Protein AF-0000000084540254 (afdb_homodimer)

Structure (mmCIF, N/CA/C/O backbone):
data_AF-0000000084540254-model_v1
#
loop_
_entity.id
_entity.type
_entity.pdbx_description
1 polymer 'Adenylate/guanylate cyclase'
#
loop_
_atom_site.group_PDB
_atom_site.id
_atom_site.type_symbol
_atom_site.label_atom_id
_atom_site.label_alt_id
_atom_site.label_comp_id
_atom_site.label_asym_id
_atom_site.label_entity_id
_atom_site.label_seq_id
_atom_site.pdbx_PDB_ins_code
_atom_site.Cartn_x
_atom_site.Cartn_y
_atom_site.Cartn_z
_atom_site.occupancy
_atom_site.B_iso_or_equiv
_atom_site.auth_seq_id
_atom_site.auth_comp_id
_atom_site.auth_asym_id
_atom_site.auth_atom_id
_atom_site.pdbx_PDB_model_num
ATOM 1 N N . MET A 1 1 ? 17.844 -12.906 -0.302 1 94.19 1 MET A N 1
ATOM 2 C CA . MET A 1 1 ? 16.578 -13.141 0.387 1 94.19 1 MET A CA 1
ATOM 3 C C . MET A 1 1 ? 15.391 -12.797 -0.516 1 94.19 1 MET A C 1
ATOM 5 O O . MET A 1 1 ? 15.5 -11.93 -1.382 1 94.19 1 MET A O 1
ATOM 9 N N . SER A 1 2 ? 14.32 -13.547 -0.409 1 97.56 2 SER A N 1
ATOM 10 C CA . SER A 1 2 ? 13.133 -13.312 -1.217 1 97.56 2 SER A CA 1
ATOM 11 C C . SER A 1 2 ? 11.977 -12.805 -0.361 1 97.56 2 SER A C 1
ATOM 13 O O . SER A 1 2 ? 11.828 -13.203 0.795 1 97.56 2 SER A O 1
ATOM 15 N N . ILE A 1 3 ? 11.227 -11.922 -0.964 1 96.88 3 ILE A N 1
ATOM 16 C CA . ILE A 1 3 ? 10.047 -11.359 -0.312 1 96.88 3 ILE A CA 1
ATOM 17 C C . ILE A 1 3 ? 8.789 -11.734 -1.097 1 96.88 3 ILE A C 1
ATOM 19 O O . ILE A 1 3 ? 8.797 -11.719 -2.33 1 96.88 3 ILE A O 1
ATOM 23 N N . LEU A 1 4 ? 7.77 -12.086 -0.345 1 98.38 4 LEU A N 1
ATOM 24 C CA . LEU A 1 4 ? 6.477 -12.438 -0.918 1 98.38 4 LEU A CA 1
ATOM 25 C C . LEU A 1 4 ? 5.375 -11.547 -0.362 1 98.38 4 LEU A C 1
ATOM 27 O O . LEU A 1 4 ? 5.266 -11.367 0.854 1 98.38 4 LEU A O 1
ATOM 31 N N . PHE A 1 5 ? 4.664 -10.945 -1.233 1 98.06 5 PHE A N 1
ATOM 32 C CA . PHE A 1 5 ? 3.422 -10.266 -0.89 1 98.06 5 PHE A CA 1
ATOM 33 C C . PHE A 1 5 ? 2.223 -10.984 -1.495 1 98.06 5 PHE A C 1
ATOM 35 O O . PHE A 1 5 ? 2.27 -11.414 -2.648 1 98.06 5 PHE A O 1
ATOM 42 N N . SER A 1 6 ? 1.219 -11.078 -0.759 1 98.19 6 SER A N 1
ATOM 43 C CA . SER A 1 6 ? -0.041 -11.602 -1.271 1 98.19 6 SER A CA 1
ATOM 44 C C . SER A 1 6 ? -1.227 -10.773 -0.789 1 98.19 6 SER A C 1
ATOM 46 O O . SER A 1 6 ? -1.191 -10.211 0.307 1 98.19 6 SER A O 1
ATOM 48 N N . ASP A 1 7 ? -2.193 -10.742 -1.565 1 95.75 7 ASP A N 1
ATOM 49 C CA . ASP A 1 7 ? -3.414 -10.016 -1.24 1 95.75 7 ASP A CA 1
ATOM 50 C C . ASP A 1 7 ? -4.625 -10.641 -1.929 1 95.75 7 ASP A C 1
ATOM 52 O O . ASP A 1 7 ? -4.504 -11.227 -3.006 1 95.75 7 ASP A O 1
ATOM 56 N N . ILE A 1 8 ? -5.773 -10.477 -1.281 1 92.88 8 ILE A N 1
ATOM 57 C CA . ILE A 1 8 ? -7.016 -10.992 -1.853 1 92.88 8 ILE A CA 1
ATOM 58 C C . ILE A 1 8 ? -7.531 -10.031 -2.92 1 92.88 8 ILE A C 1
ATOM 60 O O . ILE A 1 8 ? -7.59 -8.82 -2.695 1 92.88 8 ILE A O 1
ATOM 64 N N . ARG A 1 9 ? -7.875 -10.602 -4.066 1 91.44 9 ARG A N 1
ATOM 65 C CA . ARG A 1 9 ? -8.383 -9.781 -5.164 1 91.44 9 ARG A CA 1
ATOM 66 C C . ARG A 1 9 ? -9.789 -9.273 -4.867 1 91.44 9 ARG A C 1
ATOM 68 O O . ARG A 1 9 ? -10.672 -10.055 -4.504 1 91.44 9 ARG A O 1
ATOM 75 N N . GLN A 1 10 ? -9.953 -7.938 -5 1 83.69 10 GLN A N 1
ATOM 76 C CA . GLN A 1 10 ? -11.25 -7.277 -4.875 1 83.69 10 GLN A CA 1
ATOM 77 C C . GLN A 1 10 ? -11.906 -7.602 -3.533 1 83.69 10 GLN A C 1
ATOM 79 O O . GLN A 1 10 ? -13.109 -7.859 -3.469 1 83.69 10 GLN A O 1
ATOM 84 N N . PHE A 1 11 ? -11.148 -7.691 -2.51 1 82.19 11 PHE A N 1
ATOM 85 C CA . PHE A 1 11 ? -11.68 -8.008 -1.189 1 82.19 11 PHE A CA 1
ATOM 86 C C . PHE A 1 11 ? -12.633 -6.914 -0.716 1 82.19 11 PHE A C 1
ATOM 88 O O . PHE A 1 11 ? -13.625 -7.199 -0.04 1 82.19 11 PHE A O 1
ATOM 95 N N . THR A 1 12 ? -12.273 -5.66 -1.093 1 75.88 12 THR A N 1
ATOM 96 C CA . THR A 1 12 ? -13.117 -4.555 -0.655 1 75.88 12 THR A CA 1
ATOM 97 C C . THR A 1 12 ? -14.555 -4.754 -1.12 1 75.88 12 THR A C 1
ATOM 99 O O . THR A 1 12 ? -15.5 -4.504 -0.367 1 75.88 12 THR A O 1
ATOM 102 N N . ASN A 1 13 ? -14.711 -5.258 -2.307 1 77.75 13 ASN A N 1
ATOM 103 C CA . ASN A 1 13 ? -16.047 -5.547 -2.83 1 77.75 13 ASN A CA 1
ATOM 104 C C . ASN A 1 13 ? -16.703 -6.715 -2.094 1 77.75 13 ASN A C 1
ATOM 106 O O . ASN A 1 13 ? -17.891 -6.684 -1.812 1 77.75 13 ASN A O 1
ATOM 110 N N . LEU A 1 14 ? -15.938 -7.676 -1.762 1 76.62 14 LEU A N 1
ATOM 111 C CA . LEU A 1 14 ? -16.406 -8.875 -1.076 1 76.62 14 LEU A CA 1
ATOM 112 C C . LEU A 1 14 ? -16.828 -8.555 0.355 1 76.62 14 LEU A C 1
ATOM 114 O O . LEU A 1 14 ? -17.812 -9.094 0.854 1 76.62 14 LEU A O 1
ATOM 118 N N . SER A 1 15 ? -16.094 -7.684 0.971 1 78.56 15 SER A N 1
ATOM 119 C CA . SER A 1 15 ? -16.297 -7.383 2.385 1 78.56 15 SER A CA 1
ATOM 120 C C . SER A 1 15 ? -17.5 -6.477 2.586 1 78.56 15 SER A C 1
ATOM 122 O O . SER A 1 15 ? -18.047 -6.402 3.688 1 78.56 15 SER A O 1
ATOM 124 N N . GLU A 1 16 ? -17.859 -5.723 1.543 1 76.25 16 GLU A N 1
ATOM 125 C CA . GLU A 1 16 ? -18.984 -4.797 1.652 1 76.25 16 GLU A CA 1
ATOM 126 C C . GLU A 1 16 ? -20.266 -5.531 2.049 1 76.25 16 GLU A C 1
ATOM 128 O O . GLU A 1 16 ? -21.156 -4.945 2.668 1 76.25 16 GLU A O 1
ATOM 133 N N . LYS A 1 17 ? -20.359 -6.766 1.79 1 78.25 17 LYS A N 1
ATOM 134 C CA . LYS A 1 17 ? -21.578 -7.539 2.035 1 78.25 17 LYS A CA 1
ATOM 135 C C . LYS A 1 17 ? -21.5 -8.281 3.367 1 78.25 17 LYS A C 1
ATOM 137 O O . LYS A 1 17 ? -22.406 -9.039 3.721 1 78.25 17 LYS A O 1
ATOM 142 N N . MET A 1 18 ? -20.453 -8.055 4.074 1 82.56 18 MET A N 1
ATOM 143 C CA . MET A 1 18 ? -20.219 -8.766 5.332 1 82.56 18 MET A CA 1
ATOM 144 C C . MET A 1 18 ? -20.266 -7.809 6.516 1 82.56 18 MET A C 1
ATOM 146 O O . MET A 1 18 ? -19.875 -6.645 6.391 1 82.56 18 MET A O 1
ATOM 150 N N . SER A 1 19 ? -20.766 -8.352 7.574 1 87.12 19 SER A N 1
ATOM 151 C CA . SER A 1 19 ? -20.578 -7.602 8.812 1 87.12 19 SER A CA 1
ATOM 152 C C . SER A 1 19 ? -19.094 -7.523 9.188 1 87.12 19 SER A C 1
ATOM 154 O O . SER A 1 19 ? -18.281 -8.281 8.664 1 87.12 19 SER A O 1
ATOM 156 N N . LEU A 1 20 ? -18.75 -6.664 10.078 1 85.62 20 LEU A N 1
ATOM 157 C CA . LEU A 1 20 ? -17.375 -6.535 10.539 1 85.62 20 LEU A CA 1
ATOM 158 C C . LEU A 1 20 ? -16.891 -7.836 11.172 1 85.62 20 LEU A C 1
ATOM 160 O O . LEU A 1 20 ? -15.758 -8.258 10.945 1 85.62 20 LEU A O 1
ATOM 164 N N . ALA A 1 21 ? -17.781 -8.398 11.984 1 87.88 21 ALA A N 1
ATOM 165 C CA . ALA A 1 21 ? -17.438 -9.656 12.648 1 87.88 21 ALA A CA 1
ATOM 166 C C . ALA A 1 21 ? -17.219 -10.773 11.625 1 87.88 21 ALA A C 1
ATOM 168 O O . ALA A 1 21 ? -16.281 -11.562 11.758 1 87.88 21 ALA A O 1
ATOM 169 N N . ASP A 1 22 ? -18.094 -10.789 10.617 1 88.38 22 ASP A N 1
ATOM 170 C CA . ASP A 1 22 ? -17.969 -11.805 9.578 1 88.38 22 ASP A CA 1
ATOM 171 C C . ASP A 1 22 ? -16.719 -11.586 8.734 1 88.38 22 ASP A C 1
ATOM 173 O O . ASP A 1 22 ? -16.062 -12.547 8.328 1 88.38 22 ASP A O 1
ATOM 177 N N . ASN A 1 23 ? -16.453 -10.359 8.492 1 87.44 23 ASN A N 1
ATOM 178 C CA . ASN A 1 23 ? -15.234 -10.016 7.762 1 87.44 23 ASN A CA 1
ATOM 179 C C . ASN A 1 23 ? -13.984 -10.484 8.5 1 87.44 23 ASN A C 1
ATOM 181 O O . ASN A 1 23 ? -13.086 -11.062 7.898 1 87.44 23 ASN A O 1
ATOM 185 N N . PHE A 1 24 ? -13.977 -10.281 9.727 1 88.19 24 PHE A N 1
ATOM 186 C CA . PHE A 1 24 ? -12.844 -10.672 10.555 1 88.19 24 PHE A CA 1
ATOM 187 C C . PHE A 1 24 ? -12.672 -12.188 10.555 1 88.19 24 PHE A C 1
ATOM 189 O O . PHE A 1 24 ? -11.555 -12.688 10.398 1 88.19 24 PHE A O 1
ATOM 196 N N . LYS A 1 25 ? -13.75 -12.891 10.719 1 89.12 25 LYS A N 1
ATOM 197 C CA . LYS A 1 25 ? -13.703 -14.344 10.727 1 89.12 25 LYS A CA 1
ATOM 198 C C . LYS A 1 25 ? -13.195 -14.891 9.391 1 89.12 25 LYS A C 1
ATOM 200 O O . LYS A 1 25 ? -12.43 -15.852 9.359 1 89.12 25 LYS A O 1
ATOM 205 N N . PHE A 1 26 ? -13.641 -14.211 8.391 1 87.88 26 PHE A N 1
ATOM 206 C CA . PHE A 1 26 ? -13.242 -14.617 7.047 1 87.88 26 PHE A CA 1
ATOM 207 C C . PHE A 1 26 ? -11.75 -14.422 6.84 1 87.88 26 PHE A C 1
ATOM 209 O O . PHE A 1 26 ? -11.055 -15.336 6.391 1 87.88 26 PHE A O 1
ATOM 216 N N . ILE A 1 27 ? -11.25 -13.273 7.207 1 89.88 27 ILE A N 1
ATOM 217 C CA . ILE A 1 27 ? -9.844 -12.938 7.02 1 89.88 27 ILE A CA 1
ATOM 218 C C . ILE A 1 27 ? -8.977 -13.867 7.867 1 89.88 27 ILE A C 1
ATOM 220 O O . ILE A 1 27 ? -7.965 -14.391 7.391 1 89.88 27 ILE A O 1
ATOM 224 N N . ASN A 1 28 ? -9.375 -14.086 9.039 1 90.56 28 ASN A N 1
ATOM 225 C CA . ASN A 1 28 ? -8.602 -14.945 9.93 1 90.56 28 ASN A CA 1
ATOM 226 C C . ASN A 1 28 ? -8.547 -16.375 9.414 1 90.56 28 ASN A C 1
ATOM 228 O O . ASN A 1 28 ? -7.496 -17.016 9.469 1 90.56 28 ASN A O 1
ATOM 232 N N . ALA A 1 29 ? -9.703 -16.828 8.969 1 89.5 29 ALA A N 1
ATOM 233 C CA . ALA A 1 29 ? -9.75 -18.172 8.406 1 89.5 29 ALA A CA 1
ATOM 234 C C . ALA A 1 29 ? -8.828 -18.281 7.191 1 89.5 29 ALA A C 1
ATOM 236 O O . ALA A 1 29 ? -8.133 -19.281 7.031 1 89.5 29 ALA A O 1
ATOM 237 N N . TYR A 1 30 ? -8.852 -17.281 6.367 1 90.88 30 TYR A N 1
ATOM 238 C CA . TYR A 1 30 ? -8.008 -17.25 5.184 1 90.88 30 TYR A CA 1
ATOM 239 C C . TYR A 1 30 ? -6.531 -17.25 5.566 1 90.88 30 TYR A C 1
ATOM 241 O O . TYR A 1 30 ? -5.75 -18.047 5.035 1 90.88 30 TYR A O 1
ATOM 249 N N . LEU A 1 31 ? -6.145 -16.359 6.488 1 92.81 31 LEU A N 1
ATOM 250 C CA . LEU A 1 31 ? -4.746 -16.25 6.891 1 92.81 31 LEU A CA 1
ATOM 251 C C . LEU A 1 31 ? -4.254 -17.547 7.508 1 92.81 31 LEU A C 1
ATOM 253 O O . LEU A 1 31 ? -3.141 -18 7.219 1 92.81 31 LEU A O 1
ATOM 257 N N . CYS A 1 32 ? -5.082 -18.188 8.312 1 91.69 32 CYS A N 1
ATOM 258 C CA . CYS A 1 32 ? -4.738 -19.453 8.938 1 91.69 32 CYS A CA 1
ATOM 259 C C . CYS A 1 32 ? -4.496 -20.531 7.887 1 91.69 32 CYS A C 1
ATOM 261 O O . CYS A 1 32 ? -3.605 -21.375 8.047 1 91.69 32 CYS A O 1
ATOM 263 N N . ARG A 1 33 ? -5.234 -20.453 6.906 1 91.5 33 ARG A N 1
ATOM 264 C CA . ARG A 1 33 ? -5.148 -21.469 5.855 1 91.5 33 ARG A CA 1
ATOM 265 C C . ARG A 1 33 ? -3.9 -21.266 5.004 1 91.5 33 ARG A C 1
ATOM 267 O O . ARG A 1 33 ? -3.309 -22.219 4.516 1 91.5 33 ARG A O 1
ATOM 274 N N . MET A 1 34 ? -3.508 -20 4.82 1 95.06 34 MET A N 1
ATOM 275 C CA . MET A 1 34 ? -2.373 -19.688 3.959 1 95.06 34 MET A CA 1
ATOM 276 C C . MET A 1 34 ? -1.056 -19.875 4.703 1 95.06 34 MET A C 1
ATOM 278 O O . MET A 1 34 ? -0.027 -20.172 4.09 1 95.06 34 MET A O 1
ATOM 282 N N . GLU A 1 35 ? -1.044 -19.734 6.016 1 95.69 35 GLU A N 1
ATOM 283 C CA . GLU A 1 35 ? 0.151 -19.703 6.855 1 95.69 35 GLU A CA 1
ATOM 284 C C . GLU A 1 35 ? 1.01 -20.953 6.645 1 95.69 35 GLU A C 1
ATOM 286 O O . GLU A 1 35 ? 2.217 -20.844 6.422 1 95.69 35 GLU A O 1
ATOM 291 N N . PRO A 1 36 ? 0.435 -22.172 6.648 1 95.12 36 PRO A N 1
ATOM 292 C CA . PRO A 1 36 ? 1.255 -23.375 6.512 1 95.12 36 PRO A CA 1
ATOM 293 C C . PRO A 1 36 ? 2.027 -23.422 5.195 1 95.12 36 PRO A C 1
ATOM 295 O O . PRO A 1 36 ? 3.15 -23.938 5.148 1 95.12 36 PRO A O 1
ATOM 298 N N . ALA A 1 37 ? 1.442 -22.875 4.141 1 97.38 37 ALA A N 1
ATOM 299 C CA . ALA A 1 37 ? 2.102 -22.875 2.836 1 97.38 37 ALA A CA 1
ATOM 300 C C . ALA A 1 37 ? 3.422 -22.109 2.891 1 97.38 37 ALA A C 1
ATOM 302 O O . ALA A 1 37 ? 4.383 -22.469 2.207 1 97.38 37 ALA A O 1
ATOM 303 N N . ILE A 1 38 ? 3.486 -21.047 3.672 1 98 38 ILE A N 1
ATOM 304 C CA . ILE A 1 38 ? 4.672 -20.203 3.791 1 98 38 ILE A CA 1
ATOM 305 C C . ILE A 1 38 ? 5.68 -20.859 4.73 1 98 38 ILE A C 1
ATOM 307 O O . ILE A 1 38 ? 6.859 -21 4.391 1 98 38 ILE A O 1
ATOM 311 N N . ILE A 1 39 ? 5.211 -21.406 5.859 1 97.31 39 ILE A N 1
ATOM 312 C CA . ILE A 1 39 ? 6.07 -21.953 6.906 1 97.31 39 ILE A CA 1
ATOM 313 C C . ILE A 1 39 ? 6.699 -23.266 6.43 1 97.31 39 ILE A C 1
ATOM 315 O O . ILE A 1 39 ? 7.895 -23.484 6.633 1 97.31 39 ILE A O 1
ATOM 319 N N . GLU A 1 40 ? 5.953 -24.078 5.805 1 97.25 40 GLU A N 1
ATOM 320 C CA . GLU A 1 40 ? 6.434 -25.375 5.355 1 97.25 40 GLU A CA 1
ATOM 321 C C . GLU A 1 40 ? 7.457 -25.234 4.234 1 97.25 40 GLU A C 1
ATOM 323 O O . GLU A 1 40 ? 8.188 -26.188 3.932 1 97.25 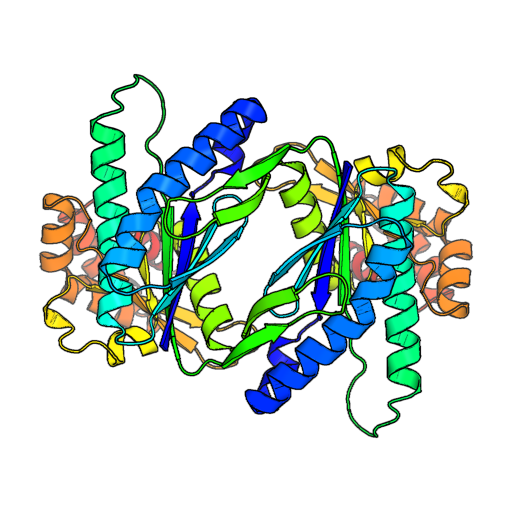40 GLU A O 1
ATOM 328 N N . ASN A 1 41 ? 7.461 -24.109 3.592 1 98.12 41 ASN A N 1
ATOM 329 C CA . ASN A 1 41 ? 8.469 -23.828 2.574 1 98.12 41 ASN A CA 1
ATOM 330 C C . ASN A 1 41 ? 9.57 -22.906 3.109 1 98.12 41 ASN A C 1
ATOM 332 O O . ASN A 1 41 ? 10.102 -22.078 2.373 1 98.12 41 ASN A O 1
ATOM 336 N N . CYS A 1 42 ? 9.734 -22.938 4.395 1 97.44 42 CYS A N 1
ATOM 337 C CA . CYS A 1 42 ? 10.852 -22.297 5.078 1 97.44 42 CYS A CA 1
ATOM 338 C C . CYS A 1 42 ? 10.719 -20.781 5.043 1 97.44 42 CYS A C 1
ATOM 340 O O . CYS A 1 42 ? 11.719 -20.062 4.98 1 97.44 42 CYS A O 1
ATOM 342 N N . GLY A 1 43 ? 9.508 -20.312 4.961 1 97.12 43 GLY A N 1
ATOM 343 C CA . GLY A 1 43 ? 9.266 -18.875 5 1 97.12 43 GLY A CA 1
ATOM 344 C C . GLY A 1 43 ? 8.961 -18.359 6.395 1 97.12 43 GLY A C 1
ATOM 345 O O . GLY A 1 43 ? 8.695 -19.141 7.309 1 97.12 43 GLY A O 1
ATOM 346 N N . PHE A 1 44 ? 9.117 -17.062 6.551 1 94.94 44 PHE A N 1
ATOM 347 C CA . PHE A 1 44 ? 8.75 -16.344 7.77 1 94.94 44 PHE A CA 1
ATOM 348 C C . PHE A 1 44 ? 7.727 -15.25 7.469 1 94.94 44 PHE A C 1
ATOM 350 O O . PHE A 1 44 ? 7.973 -14.375 6.641 1 94.94 44 PHE A O 1
ATOM 357 N N . ILE A 1 45 ? 6.613 -15.352 8.109 1 95.06 45 ILE A N 1
ATOM 358 C CA . ILE A 1 45 ? 5.609 -14.312 7.941 1 95.06 45 ILE A CA 1
ATOM 359 C C . ILE A 1 45 ? 5.988 -13.086 8.781 1 95.06 45 ILE A C 1
ATOM 361 O O . ILE A 1 45 ? 5.996 -13.156 10.008 1 95.06 45 ILE A O 1
ATOM 365 N N . ASP A 1 46 ? 6.316 -12.039 8.18 1 93.06 46 ASP A N 1
ATOM 366 C CA . ASP A 1 46 ? 6.699 -10.812 8.867 1 93.06 46 ASP A CA 1
ATOM 367 C C . ASP A 1 46 ? 5.496 -10.156 9.539 1 93.06 46 ASP A C 1
ATOM 369 O O . ASP A 1 46 ? 5.535 -9.836 10.727 1 93.06 46 ASP A O 1
ATOM 373 N N . LYS A 1 47 ? 4.461 -9.961 8.703 1 92.19 47 LYS A N 1
ATOM 374 C CA . LYS A 1 47 ? 3.262 -9.336 9.258 1 92.19 47 LYS A CA 1
ATOM 375 C C . LYS A 1 47 ? 2.057 -9.555 8.344 1 92.19 47 LYS A C 1
ATOM 377 O O . LYS A 1 47 ? 2.213 -9.93 7.176 1 92.19 47 LYS A O 1
ATOM 382 N N . TYR A 1 48 ? 0.881 -9.344 8.953 1 91.5 48 TYR A N 1
ATOM 383 C CA . TYR A 1 48 ? -0.39 -9.273 8.242 1 91.5 48 TYR A CA 1
ATOM 384 C C . TYR A 1 48 ? -0.885 -7.836 8.148 1 91.5 48 TYR A C 1
ATOM 386 O O . TYR A 1 48 ? -0.771 -7.07 9.109 1 91.5 48 TYR A O 1
ATOM 394 N N . ILE A 1 49 ? -1.352 -7.5 7.07 1 88.69 49 ILE A N 1
ATOM 395 C CA . ILE A 1 49 ? -1.968 -6.195 6.855 1 88.69 49 ILE A CA 1
ATOM 396 C C . ILE A 1 49 ? -3.387 -6.379 6.324 1 88.69 49 ILE A C 1
ATOM 398 O O . ILE A 1 49 ? -3.621 -6.273 5.117 1 88.69 49 ILE A O 1
ATOM 402 N N . GLY A 1 50 ? -4.301 -6.504 7.23 1 86.81 50 GLY A N 1
ATOM 403 C CA . GLY A 1 50 ? -5.617 -6.949 6.801 1 86.81 50 GLY A CA 1
ATOM 404 C C . GLY A 1 50 ? -5.605 -8.336 6.191 1 86.81 50 GLY A C 1
ATOM 405 O O . GLY A 1 50 ? -5.262 -9.312 6.863 1 86.81 50 GLY A O 1
ATOM 406 N N . ASP A 1 51 ? -5.859 -8.266 4.891 1 88.31 51 ASP A N 1
ATOM 407 C CA . ASP A 1 51 ? -5.906 -9.547 4.191 1 88.31 51 ASP A CA 1
ATOM 408 C C . ASP A 1 51 ? -4.59 -9.82 3.471 1 88.31 51 ASP A C 1
ATOM 410 O O . ASP A 1 51 ? -4.414 -10.891 2.875 1 88.31 51 ASP A O 1
ATOM 414 N N . ALA A 1 52 ? -3.643 -8.891 3.57 1 93.25 52 ALA A N 1
ATOM 415 C CA . ALA A 1 52 ? -2.355 -9.062 2.902 1 93.25 52 ALA A CA 1
ATOM 416 C C . ALA A 1 52 ? -1.372 -9.82 3.789 1 93.25 52 ALA A C 1
ATOM 418 O O . ALA A 1 52 ? -1.424 -9.711 5.016 1 93.25 52 ALA A O 1
ATOM 419 N N . ILE A 1 53 ? -0.492 -10.547 3.174 1 95.56 53 ILE A N 1
ATOM 420 C CA . ILE A 1 53 ? 0.57 -11.273 3.863 1 95.56 53 ILE A CA 1
ATOM 421 C C . ILE A 1 53 ? 1.93 -10.812 3.342 1 95.56 53 ILE A C 1
ATOM 423 O O . ILE A 1 53 ? 2.141 -10.727 2.129 1 95.56 53 ILE A O 1
ATOM 427 N N . MET A 1 54 ? 2.771 -10.469 4.203 1 95.88 54 MET A N 1
ATOM 428 C CA . MET A 1 54 ? 4.168 -10.203 3.877 1 95.88 54 MET A CA 1
ATOM 429 C C . MET A 1 54 ? 5.082 -11.25 4.508 1 95.88 54 MET A C 1
ATOM 431 O O . MET A 1 54 ? 5.09 -11.422 5.727 1 95.88 54 MET A O 1
ATOM 435 N N . ALA A 1 55 ? 5.84 -11.945 3.713 1 96.69 55 ALA A N 1
ATOM 436 C CA . ALA A 1 55 ? 6.73 -13 4.195 1 96.69 55 ALA A CA 1
ATOM 437 C C . ALA A 1 55 ? 8.102 -12.898 3.531 1 96.69 55 ALA A C 1
ATOM 439 O O . ALA A 1 55 ? 8.242 -12.289 2.469 1 96.69 55 ALA A O 1
ATOM 440 N N . TRP A 1 56 ? 9.055 -13.43 4.168 1 95.31 56 TRP A N 1
ATOM 441 C CA . TRP A 1 56 ? 10.391 -13.461 3.578 1 95.31 56 TRP A CA 1
ATOM 442 C C . TRP A 1 56 ? 11.008 -14.844 3.709 1 95.31 56 TRP A C 1
ATOM 444 O O . TRP A 1 56 ? 10.586 -15.648 4.543 1 95.31 56 TRP A O 1
ATOM 454 N N . PHE A 1 57 ? 11.922 -15.125 2.832 1 97 57 PHE A N 1
ATOM 455 C CA . PHE A 1 57 ? 12.602 -16.406 2.689 1 97 57 PHE A CA 1
ATOM 456 C C . PHE A 1 57 ? 14.109 -16.203 2.643 1 97 57 PHE A C 1
ATOM 458 O O . PHE A 1 57 ? 14.633 -15.594 1.711 1 97 57 PHE A O 1
ATOM 465 N N . GLY A 1 58 ? 14.812 -16.781 3.586 1 94.31 58 GLY A N 1
ATOM 466 C CA . GLY A 1 58 ? 16.234 -16.547 3.729 1 94.31 58 GLY A CA 1
ATOM 467 C C . GLY A 1 58 ? 17.094 -17.578 3.033 1 94.31 58 GLY A C 1
ATOM 468 O O . GLY A 1 58 ? 18.266 -17.344 2.75 1 94.31 58 GLY A O 1
ATOM 469 N N . ARG A 1 59 ? 16.516 -18.703 2.686 1 93.75 59 ARG A N 1
ATOM 470 C CA . ARG A 1 59 ? 17.312 -19.828 2.201 1 93.75 59 ARG A CA 1
ATOM 471 C C . ARG A 1 59 ? 17.438 -19.797 0.682 1 93.75 59 ARG A C 1
ATOM 473 O O . ARG A 1 59 ? 18.547 -19.875 0.14 1 93.75 59 ARG A O 1
ATOM 480 N N . SER A 1 60 ? 16.297 -19.719 -0.043 1 96.94 60 SER A N 1
ATOM 481 C CA . SER A 1 60 ? 16.344 -19.781 -1.5 1 96.94 60 SER A CA 1
ATOM 482 C C . SER A 1 60 ? 15.125 -19.141 -2.131 1 96.94 60 SER A C 1
ATOM 484 O O . SER A 1 60 ? 14.047 -19.109 -1.526 1 96.94 60 SER A O 1
ATOM 486 N N . ALA A 1 61 ? 15.312 -18.641 -3.326 1 98.25 61 ALA A N 1
ATOM 487 C CA . ALA A 1 61 ? 14.195 -18.141 -4.113 1 98.25 61 ALA A CA 1
ATOM 488 C C . ALA A 1 61 ? 13.172 -19.234 -4.391 1 98.25 61 ALA A C 1
ATOM 490 O O . ALA A 1 61 ? 11.969 -18.953 -4.484 1 98.25 61 ALA A O 1
ATOM 491 N N . ASP A 1 62 ? 13.617 -20.469 -4.523 1 98.81 62 ASP A N 1
ATOM 492 C CA . ASP A 1 62 ? 12.734 -21.609 -4.762 1 98.81 62 ASP A CA 1
ATOM 493 C C . ASP A 1 62 ? 11.711 -21.75 -3.637 1 98.81 62 ASP A C 1
ATOM 495 O O . ASP A 1 62 ? 10.539 -22.031 -3.891 1 98.81 62 ASP A O 1
ATOM 499 N N . ASP A 1 63 ? 12.18 -21.531 -2.404 1 98.75 63 ASP A N 1
ATOM 500 C CA . ASP A 1 63 ? 11.273 -21.641 -1.261 1 98.75 63 ASP A CA 1
ATOM 501 C C . ASP A 1 63 ? 10.109 -20.656 -1.398 1 98.75 63 ASP A C 1
ATOM 503 O O . ASP A 1 63 ? 8.961 -21.016 -1.133 1 98.75 63 ASP A O 1
ATOM 507 N N . ALA A 1 64 ? 10.398 -19.438 -1.825 1 98.81 64 ALA A N 1
ATOM 508 C CA . ALA A 1 64 ? 9.375 -18.406 -1.977 1 98.81 64 ALA A CA 1
ATOM 509 C C . ALA A 1 64 ? 8.391 -18.781 -3.084 1 98.81 64 ALA A C 1
ATOM 511 O O . ALA A 1 64 ? 7.172 -18.672 -2.904 1 98.81 64 ALA A O 1
ATOM 512 N N . VAL A 1 65 ? 8.898 -19.203 -4.215 1 98.88 65 VAL A N 1
ATOM 513 C CA . VAL A 1 65 ? 8.062 -19.547 -5.359 1 98.88 65 VAL A CA 1
ATOM 514 C C . VAL A 1 65 ? 7.195 -20.75 -5.023 1 98.88 65 VAL A C 1
ATOM 516 O O . VAL A 1 65 ? 5.996 -20.766 -5.316 1 98.88 65 VAL A O 1
ATOM 519 N N . GLN A 1 66 ? 7.793 -21.719 -4.367 1 98.81 66 GLN A N 1
ATOM 520 C CA . GLN A 1 66 ? 7.043 -22.906 -3.967 1 98.81 66 GLN A CA 1
ATOM 521 C C . GLN A 1 66 ? 5.953 -22.562 -2.959 1 98.81 66 GLN A C 1
ATOM 523 O O . GLN A 1 66 ? 4.863 -23.141 -2.988 1 98.81 66 GLN A O 1
ATOM 528 N N . ALA A 1 67 ? 6.27 -21.672 -2.051 1 98.81 67 ALA A N 1
ATOM 529 C CA . ALA A 1 67 ? 5.25 -21.203 -1.116 1 98.81 67 ALA A CA 1
ATOM 530 C C . ALA A 1 67 ? 4.082 -20.562 -1.858 1 98.81 67 ALA A C 1
ATOM 532 O O . ALA A 1 67 ? 2.918 -20.828 -1.545 1 98.81 67 ALA A O 1
ATOM 533 N N . GLY A 1 68 ? 4.402 -19.656 -2.842 1 98.81 68 GLY A N 1
ATOM 534 C CA . GLY A 1 68 ? 3.354 -19.062 -3.643 1 98.81 68 GLY A CA 1
ATOM 535 C C . GLY A 1 68 ? 2.479 -20.078 -4.352 1 98.81 68 GLY A C 1
ATOM 536 O O . GLY A 1 68 ? 1.252 -19.953 -4.34 1 98.81 68 GLY A O 1
ATOM 537 N N . ILE A 1 69 ? 3.115 -21.078 -4.949 1 98.69 69 ILE A N 1
ATOM 538 C CA . ILE A 1 69 ? 2.391 -22.141 -5.641 1 98.69 69 ILE A CA 1
ATOM 539 C C . ILE A 1 69 ? 1.51 -22.891 -4.648 1 98.69 69 ILE A C 1
ATOM 541 O O . ILE A 1 69 ? 0.338 -23.156 -4.93 1 98.69 69 ILE A O 1
ATOM 545 N N . ALA A 1 70 ? 2.062 -23.203 -3.494 1 98.44 70 ALA A N 1
ATOM 546 C CA . ALA A 1 70 ? 1.324 -23.938 -2.465 1 98.44 70 ALA A CA 1
ATOM 547 C C . ALA A 1 70 ? 0.109 -23.141 -1.995 1 98.44 70 ALA A C 1
ATOM 549 O O . ALA A 1 70 ? -0.967 -23.703 -1.787 1 98.44 70 ALA A O 1
ATOM 550 N N . MET A 1 71 ? 0.286 -21.891 -1.812 1 98 71 MET A N 1
ATOM 551 C CA . MET A 1 71 ? -0.82 -21.031 -1.415 1 98 71 MET A CA 1
ATOM 552 C C . MET A 1 71 ? -1.961 -21.094 -2.424 1 98 71 MET A C 1
ATOM 554 O O . MET A 1 71 ? -3.125 -21.234 -2.041 1 98 71 MET A O 1
ATOM 558 N N . LEU A 1 72 ? -1.629 -21.047 -3.67 1 97.56 72 LEU A N 1
ATOM 559 C CA . LEU A 1 72 ? -2.631 -21.062 -4.73 1 97.56 72 LEU A CA 1
ATOM 560 C C . LEU A 1 72 ? -3.334 -22.422 -4.781 1 97.56 72 LEU A C 1
ATOM 562 O O . LEU A 1 72 ? -4.551 -22.484 -4.977 1 97.56 72 LEU A O 1
ATOM 566 N N . LYS A 1 73 ? -2.6 -23.453 -4.625 1 96 73 LYS A N 1
ATOM 567 C CA . LYS A 1 73 ? -3.191 -24.781 -4.633 1 96 73 LYS A CA 1
ATOM 568 C C . LYS A 1 73 ? -4.125 -24.984 -3.443 1 96 73 LYS A C 1
ATOM 570 O O . LYS A 1 73 ? -5.191 -25.594 -3.576 1 96 73 LYS A O 1
ATOM 575 N N . LEU A 1 74 ? -3.713 -24.5 -2.309 1 93.56 74 LEU A N 1
ATOM 576 C CA . LEU A 1 74 ? -4.551 -24.578 -1.117 1 93.56 74 LEU A CA 1
ATOM 577 C C . LEU A 1 74 ? -5.855 -23.828 -1.313 1 93.56 74 LEU A C 1
ATOM 579 O O . LEU A 1 74 ? -6.914 -24.281 -0.869 1 93.56 74 LEU A O 1
ATOM 583 N N . LEU A 1 75 ? -5.75 -22.688 -1.9 1 91.56 75 LEU A N 1
ATOM 584 C CA . LEU A 1 75 ? -6.938 -21.891 -2.152 1 91.56 75 LEU A CA 1
ATOM 585 C C . LEU A 1 75 ? -7.914 -22.625 -3.061 1 91.56 75 LEU A C 1
ATOM 587 O O . LEU A 1 75 ? -9.125 -22.562 -2.855 1 91.56 75 LEU A O 1
ATOM 591 N N . SER A 1 76 ? -7.406 -23.266 -4.102 1 87.62 76 SER A N 1
ATOM 592 C CA . SER A 1 76 ? -8.234 -24.031 -5.031 1 87.62 76 SER A CA 1
ATOM 593 C C . SER A 1 76 ? -8.953 -25.172 -4.32 1 87.62 76 SER A C 1
ATOM 595 O O . SER A 1 76 ? -10.109 -25.453 -4.621 1 87.62 76 SER A O 1
ATOM 597 N N . LEU A 1 77 ? -8.312 -25.766 -3.383 1 82.56 77 LEU A N 1
ATOM 598 C CA . LEU A 1 77 ? -8.891 -26.875 -2.615 1 82.56 77 LEU A CA 1
ATOM 599 C C . LEU A 1 77 ? -9.969 -26.344 -1.661 1 82.56 77 LEU A C 1
ATOM 601 O O . LEU A 1 77 ? -10.992 -27 -1.459 1 82.56 77 LEU A O 1
ATOM 605 N N . TYR A 1 78 ? -9.625 -25.25 -1.049 1 75.56 78 TYR A N 1
ATOM 606 C CA . TYR A 1 78 ? -10.555 -24.609 -0.12 1 75.56 78 TYR A CA 1
ATOM 607 C C . TYR A 1 78 ? -11.867 -24.281 -0.809 1 75.56 78 TYR A C 1
ATOM 609 O O . TYR A 1 78 ? -12.945 -24.453 -0.228 1 75.56 78 TYR A O 1
ATOM 617 N N . TYR A 1 79 ? -11.852 -23.797 -1.95 1 69.62 79 TYR A N 1
ATOM 618 C CA . TYR A 1 79 ? -13.047 -23.422 -2.711 1 69.62 79 TYR A CA 1
ATOM 619 C C . TYR A 1 79 ? -13.844 -24.656 -3.107 1 69.62 79 TYR A C 1
ATOM 621 O O . TYR A 1 79 ? -15.078 -24.641 -3.076 1 69.62 79 TYR A O 1
ATOM 629 N N . SER A 1 80 ? -13.148 -25.625 -3.424 1 68.94 80 SER A N 1
ATOM 630 C CA . SER A 1 80 ? -13.828 -26.828 -3.863 1 68.94 80 SER A CA 1
ATOM 631 C C . SER A 1 80 ? -14.602 -27.484 -2.719 1 68.94 80 SER A C 1
ATOM 633 O O . SER A 1 80 ? -15.641 -28.109 -2.938 1 68.94 80 SER A O 1
ATOM 635 N N . THR A 1 81 ? -14.078 -27.297 -1.55 1 61.75 81 THR A N 1
ATOM 636 C CA . THR A 1 81 ? -14.719 -27.938 -0.404 1 61.75 81 THR A CA 1
ATOM 637 C C . THR A 1 81 ? -15.844 -27.062 0.146 1 61.75 81 THR A C 1
ATOM 639 O O . THR A 1 81 ? -16.781 -27.562 0.763 1 61.75 81 THR A O 1
ATOM 642 N N . ARG A 1 82 ? -15.586 -25.812 0.184 1 59.75 82 ARG A N 1
ATOM 643 C CA . ARG A 1 82 ? -16.625 -24.938 0.716 1 59.75 82 ARG A CA 1
ATOM 644 C C . ARG A 1 82 ? -17.75 -24.734 -0.296 1 59.75 82 ARG A C 1
ATOM 646 O O . ARG A 1 82 ? -18.562 -23.828 -0.161 1 59.75 82 ARG A O 1
ATOM 653 N N . GLN A 1 83 ? -18.125 -25.734 -0.799 1 52.94 83 GLN A N 1
ATOM 654 C CA . GLN A 1 83 ? -19.234 -25.766 -1.755 1 52.94 83 GLN A CA 1
ATOM 655 C C . GLN A 1 83 ? -20.391 -24.875 -1.292 1 52.94 83 GLN A C 1
ATOM 657 O O . GLN A 1 83 ? -21.469 -25.375 -0.986 1 52.94 83 GLN A O 1
ATOM 662 N N . ARG A 1 84 ? -20.125 -23.812 -0.536 1 53.56 84 ARG A N 1
ATOM 663 C CA . ARG A 1 84 ? -21.375 -23.078 -0.369 1 53.56 84 ARG A CA 1
ATOM 664 C C . ARG A 1 84 ? -21.828 -22.469 -1.689 1 53.56 84 ARG A C 1
ATOM 666 O O . ARG A 1 84 ? -21.078 -21.734 -2.332 1 53.56 84 ARG A O 1
ATOM 673 N N . PRO A 1 85 ? -22.875 -22.75 -2.086 1 52.75 85 PRO A N 1
ATOM 674 C CA . PRO A 1 85 ? -23.562 -22.219 -3.258 1 52.75 85 PRO A CA 1
ATOM 675 C C . PRO A 1 85 ? -23.703 -20.703 -3.217 1 52.75 85 PRO A C 1
ATOM 677 O O . PRO A 1 85 ? -23.969 -20.125 -2.156 1 52.75 85 PRO A O 1
ATOM 680 N N . GLY A 1 86 ? -22.891 -19.953 -4.219 1 55.16 86 GLY A N 1
ATOM 681 C CA . GLY A 1 86 ? -23.172 -18.562 -4.547 1 55.16 86 GLY A CA 1
ATOM 682 C C . GLY A 1 86 ? -22 -17.641 -4.266 1 55.16 86 GLY A C 1
ATOM 683 O O . GLY A 1 86 ? -22.109 -16.422 -4.453 1 55.16 86 GLY A O 1
ATOM 684 N N . ARG A 1 87 ? -21.047 -18.25 -3.465 1 60.09 87 ARG A N 1
ATOM 685 C CA . ARG A 1 87 ? -20.016 -17.25 -3.215 1 60.09 87 ARG A CA 1
ATOM 686 C C . ARG A 1 87 ? -18.906 -17.344 -4.266 1 60.09 87 ARG A C 1
ATOM 688 O O . ARG A 1 87 ? -18.438 -18.422 -4.602 1 60.09 87 ARG A O 1
ATOM 695 N N . PRO A 1 88 ? -18.656 -16.328 -4.934 1 65.56 88 PRO A N 1
ATOM 696 C CA . PRO A 1 88 ? -17.594 -16.297 -5.934 1 65.56 88 PRO A CA 1
ATOM 697 C C . PRO A 1 88 ? -16.25 -16.734 -5.367 1 65.56 88 PRO A C 1
ATOM 699 O O . PRO A 1 88 ? -15.977 -16.547 -4.18 1 65.56 88 PRO A O 1
ATOM 702 N N . PRO A 1 89 ? -15.508 -17.531 -6.195 1 76 89 PRO A N 1
ATOM 703 C CA . PRO A 1 89 ? -14.195 -18.016 -5.754 1 76 89 PRO A CA 1
ATOM 704 C C . PRO A 1 89 ? -13.258 -16.891 -5.332 1 76 89 PRO A C 1
ATOM 706 O O . PRO A 1 89 ? -13.273 -15.812 -5.934 1 76 89 PRO A O 1
ATOM 709 N N . LEU A 1 90 ? -12.531 -17.094 -4.238 1 86.88 90 LEU A N 1
ATOM 710 C CA . LEU A 1 90 ? -11.523 -16.172 -3.727 1 86.88 90 LEU A CA 1
ATOM 711 C C . LEU A 1 90 ? -10.266 -16.219 -4.59 1 86.88 90 LEU A C 1
ATOM 713 O O . LEU A 1 90 ? -9.781 -17.297 -4.945 1 86.88 90 LEU A O 1
ATOM 717 N N . LYS A 1 91 ? -9.875 -15.141 -5.074 1 92.62 91 LYS A N 1
ATOM 718 C CA . LYS A 1 91 ? -8.633 -15.023 -5.836 1 92.62 91 LYS A CA 1
ATOM 719 C C . LYS A 1 91 ? -7.609 -14.172 -5.094 1 92.62 91 LYS A C 1
ATOM 721 O O . LYS A 1 91 ? -7.969 -13.211 -4.418 1 92.62 91 LYS A O 1
ATOM 726 N N . ILE A 1 92 ? -6.355 -14.594 -5.234 1 96.62 92 ILE A N 1
ATOM 727 C CA . ILE A 1 92 ? -5.301 -13.797 -4.609 1 96.62 92 ILE A CA 1
ATOM 728 C C . ILE A 1 92 ? -4.227 -13.469 -5.645 1 96.62 92 ILE A C 1
ATOM 730 O O . ILE A 1 92 ? -4.117 -14.141 -6.672 1 96.62 92 ILE A O 1
ATOM 734 N N . GLY A 1 93 ? -3.541 -12.414 -5.402 1 98.06 93 GLY A N 1
ATOM 735 C CA . GLY A 1 93 ? -2.322 -12.07 -6.113 1 98.06 93 GLY A CA 1
ATOM 736 C C . GLY A 1 93 ? -1.071 -12.234 -5.273 1 98.06 93 GLY A C 1
ATOM 737 O O . GLY A 1 93 ? -1.077 -11.938 -4.078 1 98.06 93 GLY A O 1
ATOM 738 N N . ILE A 1 94 ? -0.05 -12.75 -5.914 1 98.81 94 ILE A N 1
ATOM 739 C CA . ILE A 1 94 ? 1.212 -12.969 -5.215 1 98.81 94 ILE A CA 1
ATOM 740 C C . ILE A 1 94 ? 2.359 -12.359 -6.02 1 98.81 94 ILE A C 1
ATOM 742 O O . ILE A 1 94 ? 2.484 -12.617 -7.219 1 98.81 94 ILE A O 1
ATOM 746 N N . GLY A 1 95 ? 3.115 -11.555 -5.391 1 98.62 95 GLY A N 1
ATOM 747 C CA . GLY A 1 95 ? 4.344 -11.008 -5.953 1 98.62 95 GLY A CA 1
ATOM 748 C C . GLY A 1 95 ? 5.582 -11.406 -5.176 1 98.62 95 GLY A C 1
ATOM 749 O O . GLY A 1 95 ? 5.594 -11.352 -3.943 1 98.62 95 GLY A O 1
ATOM 750 N N . ILE A 1 96 ? 6.613 -11.852 -5.906 1 98.75 96 ILE A N 1
ATOM 751 C CA . ILE A 1 96 ? 7.844 -12.281 -5.254 1 98.75 96 ILE A CA 1
ATOM 752 C C . ILE A 1 96 ? 9.039 -11.594 -5.902 1 98.75 96 ILE A C 1
ATOM 754 O O . ILE A 1 96 ? 9.156 -11.562 -7.129 1 98.75 96 ILE A O 1
ATOM 758 N N . ASN A 1 97 ? 9.867 -11.062 -5.082 1 97.19 97 ASN A N 1
ATOM 759 C CA . ASN A 1 97 ? 11.133 -10.492 -5.523 1 97.19 97 ASN A CA 1
ATOM 760 C C . ASN A 1 97 ? 12.289 -10.945 -4.637 1 97.19 97 ASN A C 1
ATOM 762 O O . ASN A 1 97 ? 12.094 -11.258 -3.463 1 97.19 97 ASN A O 1
ATOM 766 N N . THR A 1 98 ? 13.422 -11.125 -5.266 1 97.12 98 THR A N 1
ATOM 767 C CA . THR A 1 98 ? 14.648 -11.5 -4.566 1 97.12 98 THR A CA 1
ATOM 768 C C . THR A 1 98 ? 15.664 -10.367 -4.609 1 97.12 98 THR A C 1
ATOM 770 O O . THR A 1 98 ? 15.859 -9.734 -5.652 1 97.12 98 THR A O 1
ATOM 773 N N . GLY A 1 99 ? 16.219 -10.078 -3.475 1 93.38 99 GLY A N 1
ATOM 774 C CA . GLY A 1 99 ? 17.234 -9.047 -3.393 1 93.38 99 GLY A CA 1
ATOM 775 C C . GLY A 1 99 ? 17.844 -8.914 -2.008 1 93.38 99 GLY A C 1
ATOM 776 O O . GLY A 1 99 ? 17.594 -9.734 -1.129 1 93.38 99 GLY A O 1
ATOM 777 N N . THR A 1 100 ? 18.734 -7.934 -1.881 1 89.81 100 THR A N 1
ATOM 778 C CA . THR A 1 100 ? 19.344 -7.645 -0.591 1 89.81 100 THR A CA 1
ATOM 779 C C . THR A 1 100 ? 18.391 -6.879 0.309 1 89.81 100 THR A C 1
ATOM 781 O O . THR A 1 100 ? 17.688 -5.973 -0.149 1 89.81 100 THR A O 1
ATOM 784 N N . MET A 1 101 ? 18.312 -7.395 1.518 1 87.5 101 MET A N 1
ATOM 785 C CA . MET A 1 101 ? 17.406 -6.754 2.467 1 87.5 101 MET A CA 1
ATOM 786 C C . MET A 1 101 ? 18.016 -6.727 3.865 1 87.5 101 MET A C 1
ATOM 788 O O . MET A 1 101 ? 18.953 -7.477 4.156 1 87.5 101 MET A O 1
ATOM 792 N N . MET A 1 102 ? 17.578 -5.812 4.609 1 85.62 102 MET A N 1
ATOM 793 C CA . MET A 1 102 ? 17.938 -5.746 6.02 1 85.62 102 MET A CA 1
ATOM 794 C C . MET A 1 102 ? 16.719 -5.977 6.91 1 85.62 102 MET A C 1
ATOM 796 O O . MET A 1 102 ? 15.695 -5.305 6.754 1 85.62 102 MET A O 1
ATOM 800 N N . LEU A 1 103 ? 16.828 -7.012 7.68 1 84.94 103 LEU A N 1
ATOM 801 C CA . LEU A 1 103 ? 15.844 -7.281 8.719 1 84.94 103 LEU A CA 1
ATOM 802 C C . LEU A 1 103 ? 16.266 -6.641 10.039 1 84.94 103 LEU A C 1
ATOM 804 O O . LEU A 1 103 ? 17.406 -6.777 10.469 1 84.94 103 LEU A O 1
ATOM 808 N N . GLY A 1 104 ? 15.375 -5.914 10.594 1 84.94 104 GLY A N 1
ATOM 809 C CA . GLY A 1 104 ? 15.703 -5.277 11.859 1 84.94 104 GLY A CA 1
ATOM 810 C C . GLY A 1 104 ? 14.492 -5 12.719 1 84.94 104 GLY A C 1
ATOM 811 O O . GLY A 1 104 ? 13.352 -5.211 12.289 1 84.94 104 GLY A O 1
ATOM 812 N N . ILE A 1 105 ? 14.797 -4.652 13.922 1 86.69 105 ILE A N 1
ATOM 813 C CA . ILE A 1 105 ? 13.789 -4.238 14.891 1 86.69 105 ILE A CA 1
ATOM 814 C C . ILE A 1 105 ? 13.695 -2.715 14.922 1 86.69 105 ILE A C 1
ATOM 816 O O . ILE A 1 105 ? 14.719 -2.025 14.984 1 86.69 105 ILE A O 1
ATOM 820 N N . VAL A 1 106 ? 12.461 -2.246 14.758 1 86.94 106 VAL A N 1
ATOM 821 C CA . VAL A 1 106 ? 12.281 -0.8 14.711 1 86.94 106 VAL A CA 1
ATOM 822 C C . VAL A 1 106 ? 11.281 -0.368 15.773 1 86.94 106 VAL A C 1
ATOM 824 O O . VAL A 1 106 ? 10.539 -1.195 16.312 1 86.94 106 VAL A O 1
ATOM 827 N N . GLY A 1 107 ? 11.242 0.908 15.922 1 83.06 107 GLY A N 1
ATOM 828 C CA . GLY A 1 107 ? 10.273 1.495 16.828 1 83.06 107 GLY A CA 1
ATOM 829 C C . GLY A 1 107 ? 10.898 2.055 18.094 1 83.06 107 GLY A C 1
ATOM 830 O O . GLY A 1 107 ? 12.125 2.043 18.25 1 83.06 107 GLY A O 1
ATOM 831 N N . GLY A 1 108 ? 10.047 2.688 18.828 1 81.94 108 GLY A N 1
ATOM 832 C CA . GLY A 1 108 ? 10.484 3.328 20.062 1 81.94 108 GLY A CA 1
ATOM 833 C C . GLY A 1 108 ? 10.102 2.547 21.312 1 81.94 108 GLY A C 1
ATOM 834 O O . GLY A 1 108 ? 10.008 1.319 21.266 1 81.94 108 GLY A O 1
ATOM 835 N N . LYS A 1 109 ? 10.047 3.199 22.359 1 85.5 109 LYS A N 1
ATOM 836 C CA . LYS A 1 109 ? 9.797 2.639 23.688 1 85.5 109 LYS A CA 1
ATOM 837 C C . LYS A 1 109 ? 8.414 2.004 23.766 1 85.5 109 LYS A C 1
ATOM 839 O O . LYS A 1 109 ? 8.234 0.972 24.422 1 85.5 109 LYS A O 1
ATOM 844 N N . ASP A 1 110 ? 7.5 2.5 23.062 1 87.31 110 ASP A N 1
ATOM 845 C CA . ASP A 1 110 ? 6.105 2.125 23.25 1 87.31 110 ASP A CA 1
ATOM 846 C C . ASP A 1 110 ? 5.66 1.09 22.219 1 87.31 110 ASP A C 1
ATOM 848 O O . ASP A 1 110 ? 4.641 0.424 22.406 1 87.31 110 ASP A O 1
ATOM 852 N N . LYS A 1 111 ? 6.355 0.973 21.109 1 87.5 111 LYS A N 1
ATOM 853 C CA . LYS A 1 111 ? 6.039 -0.003 20.078 1 87.5 111 LYS A CA 1
ATOM 854 C C . LYS A 1 111 ? 7.305 -0.52 19.406 1 87.5 111 LYS A C 1
ATOM 856 O O . LYS A 1 111 ? 8.023 0.244 18.75 1 87.5 111 LYS A O 1
ATOM 861 N N . ILE A 1 112 ? 7.512 -1.781 19.609 1 86.81 112 ILE A N 1
ATOM 862 C CA . ILE A 1 112 ? 8.602 -2.461 18.922 1 86.81 112 ILE A CA 1
ATOM 863 C C . ILE A 1 112 ? 8.039 -3.385 17.844 1 86.81 112 ILE A C 1
ATOM 865 O O . ILE A 1 112 ? 7.035 -4.062 18.062 1 86.81 112 ILE A O 1
ATOM 869 N N . ASP A 1 113 ? 8.633 -3.348 16.719 1 88.31 113 ASP A N 1
ATOM 870 C CA . ASP A 1 113 ? 8.172 -4.148 15.586 1 88.31 113 ASP A CA 1
ATOM 871 C C . ASP A 1 113 ? 9.344 -4.629 14.734 1 88.31 113 ASP A C 1
ATOM 873 O O . ASP A 1 113 ? 10.461 -4.137 14.883 1 88.31 113 ASP A O 1
ATOM 877 N N . THR A 1 114 ? 9.094 -5.641 14.016 1 84.94 114 THR A N 1
ATOM 878 C CA . THR A 1 114 ? 10.062 -6.09 13.031 1 84.94 114 THR A CA 1
ATOM 879 C C . THR A 1 114 ? 9.703 -5.566 11.641 1 84.94 114 THR A C 1
ATOM 881 O O . THR A 1 114 ? 8.523 -5.453 11.297 1 84.94 114 THR A O 1
ATOM 884 N N . THR A 1 115 ? 10.742 -5.145 10.93 1 83.31 115 THR A N 1
ATOM 885 C CA . THR A 1 115 ? 10.477 -4.719 9.562 1 83.31 115 THR A CA 1
ATOM 886 C C . THR A 1 115 ? 11.625 -5.125 8.641 1 83.31 115 THR A C 1
ATOM 888 O O . THR A 1 115 ? 12.656 -5.613 9.109 1 83.31 115 THR A O 1
ATOM 891 N N . VAL A 1 116 ? 11.305 -5.152 7.434 1 84.56 116 VAL A N 1
ATOM 892 C CA . VAL A 1 116 ? 12.297 -5.371 6.383 1 84.56 116 VAL A CA 1
ATOM 893 C C . VAL A 1 116 ? 12.461 -4.098 5.555 1 84.56 116 VAL A C 1
ATOM 895 O O . VAL A 1 116 ? 11.477 -3.508 5.109 1 84.56 116 VAL A O 1
ATOM 898 N N . ILE A 1 117 ? 13.68 -3.711 5.523 1 81.19 117 ILE A N 1
ATOM 899 C CA . ILE A 1 117 ? 13.953 -2.496 4.762 1 81.19 117 ILE A CA 1
ATOM 900 C C . ILE A 1 117 ? 14.789 -2.838 3.527 1 81.19 117 ILE A C 1
ATOM 902 O O . ILE A 1 117 ? 15.859 -3.436 3.643 1 81.19 117 ILE A O 1
ATOM 906 N N . SER A 1 118 ? 14.242 -2.543 2.439 1 81.12 118 SER A N 1
ATOM 907 C CA . SER A 1 118 ? 14.93 -2.762 1.173 1 81.12 118 SER A CA 1
ATOM 908 C C . SER A 1 118 ? 14.094 -2.273 -0.004 1 81.12 118 SER A C 1
ATOM 910 O O . SER A 1 118 ? 12.859 -2.287 0.056 1 81.12 118 SER A O 1
ATOM 912 N N . ASP A 1 119 ? 14.797 -1.937 -1.021 1 78.75 119 ASP A N 1
ATOM 913 C CA . ASP A 1 119 ? 14.133 -1.673 -2.293 1 78.75 119 ASP A CA 1
ATOM 914 C C . ASP A 1 119 ? 13.461 -2.932 -2.832 1 78.75 119 ASP A C 1
ATOM 916 O O . ASP A 1 119 ? 12.453 -2.85 -3.541 1 78.75 119 ASP A O 1
ATOM 920 N N . ALA A 1 120 ? 14.016 -4.008 -2.436 1 85.31 120 ALA A N 1
ATOM 921 C CA . ALA A 1 120 ? 13.484 -5.289 -2.904 1 85.31 120 ALA A CA 1
ATOM 922 C C . ALA A 1 120 ? 12.062 -5.508 -2.41 1 85.31 120 ALA A C 1
ATOM 924 O O . ALA A 1 120 ? 11.25 -6.141 -3.092 1 85.31 120 ALA A O 1
ATOM 925 N N . VAL A 1 121 ? 11.781 -4.969 -1.287 1 89.25 121 VAL A N 1
ATOM 926 C CA . VAL A 1 121 ? 10.453 -5.125 -0.717 1 89.25 121 VAL A CA 1
ATOM 927 C C . VAL A 1 121 ? 9.43 -4.371 -1.571 1 89.25 121 VAL A C 1
ATOM 929 O O . VAL A 1 121 ? 8.344 -4.883 -1.852 1 89.25 121 VAL A O 1
ATOM 932 N N . ASN A 1 122 ? 9.781 -3.195 -2.039 1 85.81 122 ASN A N 1
ATOM 933 C CA . ASN A 1 122 ? 8.891 -2.373 -2.848 1 85.81 122 ASN A CA 1
ATOM 934 C C . ASN A 1 122 ? 8.539 -3.055 -4.168 1 85.81 122 ASN A C 1
ATOM 936 O O . ASN A 1 122 ? 7.398 -2.988 -4.629 1 85.81 122 ASN A O 1
ATOM 940 N N . LEU A 1 123 ? 9.523 -3.65 -4.695 1 90.81 123 LEU A N 1
ATOM 941 C CA . LEU A 1 123 ? 9.289 -4.316 -5.973 1 90.81 123 LEU A CA 1
ATOM 942 C C . LEU A 1 123 ? 8.367 -5.52 -5.797 1 90.81 123 LEU A C 1
ATOM 944 O O . LEU A 1 123 ? 7.523 -5.789 -6.656 1 90.81 123 LEU A O 1
ATOM 948 N N . ALA A 1 124 ? 8.508 -6.246 -4.727 1 94.94 124 ALA A N 1
ATOM 949 C CA . ALA A 1 124 ? 7.621 -7.379 -4.465 1 94.94 124 ALA A CA 1
ATOM 950 C C . ALA A 1 124 ? 6.176 -6.914 -4.316 1 94.94 124 ALA A C 1
ATOM 952 O O . ALA A 1 124 ? 5.258 -7.535 -4.859 1 94.94 124 ALA A O 1
ATOM 953 N N . ALA A 1 125 ? 6.008 -5.887 -3.574 1 92.56 125 ALA A N 1
ATOM 954 C CA . ALA A 1 125 ? 4.672 -5.312 -3.4 1 92.56 125 ALA A CA 1
ATOM 955 C C . ALA A 1 125 ? 4.09 -4.867 -4.738 1 92.56 125 ALA A C 1
ATOM 957 O O . ALA A 1 125 ? 2.914 -5.102 -5.02 1 92.56 125 ALA A O 1
ATOM 958 N N . ARG A 1 126 ? 4.871 -4.23 -5.523 1 90.94 126 ARG A N 1
ATOM 959 C CA . ARG A 1 126 ? 4.449 -3.777 -6.848 1 90.94 126 ARG A CA 1
ATOM 960 C C . ARG A 1 126 ? 4.012 -4.953 -7.715 1 90.94 126 ARG A C 1
ATOM 962 O O . ARG A 1 126 ? 3.033 -4.852 -8.461 1 90.94 126 ARG A O 1
ATOM 969 N N . LEU A 1 127 ? 4.77 -5.996 -7.66 1 96.25 127 LEU A N 1
ATOM 970 C CA . LEU A 1 127 ? 4.426 -7.184 -8.438 1 96.25 127 LEU A CA 1
ATOM 971 C C . LEU A 1 127 ? 3.066 -7.734 -8.008 1 96.25 127 LEU A C 1
ATOM 973 O O . LEU A 1 127 ? 2.262 -8.133 -8.859 1 96.25 127 LEU A O 1
ATOM 977 N N . GLU A 1 128 ? 2.891 -7.781 -6.73 1 97.25 128 GLU A N 1
ATOM 978 C CA . GLU A 1 128 ? 1.579 -8.195 -6.238 1 97.25 128 GLU A CA 1
ATOM 979 C C . GLU A 1 128 ? 0.474 -7.309 -6.809 1 97.25 128 GLU A C 1
ATOM 981 O O . GLU A 1 128 ? -0.562 -7.809 -7.25 1 97.25 128 GLU A O 1
ATOM 986 N N . GLU A 1 129 ? 0.696 -6.051 -6.883 1 93.06 129 GLU A N 1
ATOM 987 C CA . GLU A 1 129 ? -0.284 -5.086 -7.371 1 93.06 129 GLU A CA 1
ATOM 988 C C . GLU A 1 129 ? -0.538 -5.266 -8.867 1 93.06 129 GLU A C 1
ATOM 990 O O . GLU A 1 129 ? -1.591 -4.871 -9.375 1 93.06 129 GLU A O 1
ATOM 995 N N . LEU A 1 130 ? 0.397 -5.789 -9.516 1 94.75 130 LEU A N 1
ATOM 996 C CA . LEU A 1 130 ? 0.293 -5.973 -10.961 1 94.75 130 LEU A CA 1
ATOM 997 C C . LEU A 1 130 ? -0.53 -7.211 -11.297 1 94.75 130 LEU A C 1
ATOM 999 O O . LEU A 1 130 ? -1.013 -7.355 -12.422 1 94.75 130 LEU A O 1
ATOM 1003 N N . THR A 1 131 ? -0.67 -8.102 -10.367 1 97.44 131 THR A N 1
ATOM 1004 C CA . THR A 1 131 ? -1.312 -9.383 -10.641 1 97.44 131 THR A CA 1
ATOM 1005 C C . THR A 1 131 ? -2.734 -9.172 -11.156 1 97.44 131 THR A C 1
ATOM 1007 O O . THR A 1 131 ? -3.152 -9.82 -12.117 1 97.44 131 THR A O 1
ATOM 1010 N N . PRO A 1 132 ? -3.475 -8.242 -10.562 1 94.19 132 PRO A N 1
ATOM 1011 C CA . PRO A 1 132 ? -4.824 -8.055 -11.102 1 94.19 132 PRO A CA 1
ATOM 1012 C C . PRO A 1 132 ? -4.82 -7.406 -12.484 1 94.19 132 PRO A C 1
ATOM 1014 O O . PRO A 1 132 ? -5.711 -7.668 -13.297 1 94.19 132 PRO A O 1
ATOM 1017 N N . LYS A 1 133 ? -3.881 -6.621 -12.781 1 93.62 133 LYS A N 1
ATOM 1018 C CA . LYS A 1 133 ? -3.801 -5.953 -14.078 1 93.62 133 LYS A CA 1
ATOM 1019 C C . LYS A 1 133 ? -3.598 -6.957 -15.203 1 93.62 133 LYS A C 1
ATOM 1021 O O . LYS A 1 133 ? -4.121 -6.777 -16.312 1 93.62 133 LYS A O 1
ATOM 1026 N N . TYR A 1 134 ? -2.863 -8.023 -14.898 1 95.75 134 TYR A N 1
ATOM 1027 C CA . TYR A 1 134 ? -2.598 -9.047 -15.906 1 95.75 134 TYR A CA 1
ATOM 1028 C C . TYR A 1 134 ? -3.494 -10.266 -15.703 1 95.75 134 TYR A C 1
ATOM 1030 O O . TYR A 1 134 ? -3.426 -11.227 -16.469 1 95.75 134 TYR A O 1
ATOM 1038 N N . ALA A 1 135 ? -4.254 -10.188 -14.641 1 95.56 135 ALA A N 1
ATOM 1039 C CA . ALA A 1 135 ? -5.184 -11.266 -14.297 1 95.56 135 ALA A CA 1
ATOM 1040 C C . ALA A 1 135 ? -4.453 -12.586 -14.109 1 95.56 135 ALA A C 1
ATOM 1042 O O . ALA A 1 135 ? -4.867 -13.617 -14.648 1 95.56 135 ALA A O 1
ATOM 1043 N N . VAL A 1 136 ? -3.312 -12.555 -13.5 1 97.31 136 VAL A N 1
ATOM 1044 C CA . VAL A 1 136 ? -2.572 -13.75 -13.125 1 97.31 136 VAL A CA 1
ATOM 1045 C C . VAL A 1 136 ? -2.311 -13.75 -11.625 1 97.31 136 VAL A C 1
ATOM 1047 O O . VAL A 1 136 ? -2.221 -12.695 -11 1 97.31 136 VAL A O 1
ATOM 1050 N N . PRO A 1 137 ? -2.135 -14.914 -11.047 1 98 137 PRO A N 1
ATOM 1051 C CA . PRO A 1 137 ? -2.111 -14.953 -9.586 1 98 137 PRO A CA 1
ATOM 1052 C C . PRO A 1 137 ? -0.698 -14.844 -9.016 1 98 137 PRO A C 1
ATOM 1054 O O . PRO A 1 137 ? -0.529 -14.531 -7.836 1 98 137 PRO A O 1
ATOM 1057 N N . LEU A 1 138 ? 0.355 -15.133 -9.781 1 98.81 138 LEU A N 1
ATOM 1058 C CA . LEU A 1 138 ? 1.697 -15.203 -9.211 1 98.81 138 LEU A CA 1
ATOM 1059 C C . LEU A 1 138 ? 2.727 -14.633 -10.18 1 98.81 138 LEU A C 1
ATOM 1061 O O . LEU A 1 138 ? 2.939 -15.18 -11.266 1 98.81 138 LEU A O 1
ATOM 1065 N N . LEU A 1 139 ? 3.346 -13.57 -9.773 1 98.75 139 LEU A N 1
ATOM 1066 C CA . LEU A 1 139 ? 4.395 -12.914 -10.547 1 98.75 139 LEU A CA 1
ATOM 1067 C C . LEU A 1 139 ? 5.711 -12.914 -9.773 1 98.75 139 LEU A C 1
ATOM 1069 O O . LEU A 1 139 ? 5.727 -12.719 -8.555 1 98.75 139 LEU A O 1
ATOM 1073 N N . ILE A 1 140 ? 6.781 -13.141 -10.492 1 98.69 140 ILE A N 1
ATOM 1074 C CA . ILE A 1 140 ? 8.109 -13.023 -9.898 1 98.69 140 ILE A CA 1
ATOM 1075 C C . ILE A 1 140 ? 8.961 -12.07 -10.734 1 98.69 140 ILE A C 1
ATOM 1077 O O . ILE A 1 140 ? 8.719 -11.898 -11.93 1 98.69 140 ILE A O 1
ATOM 1081 N N . SER A 1 141 ? 9.891 -11.469 -10.117 1 97.25 141 SER A N 1
ATOM 1082 C CA . SER A 1 141 ? 10.781 -10.531 -10.797 1 97.25 141 SER A CA 1
ATOM 1083 C C . SER A 1 141 ? 11.906 -11.273 -11.516 1 97.25 141 SER A C 1
ATOM 1085 O O . SER A 1 141 ? 12.117 -12.469 -11.297 1 97.25 141 SER A O 1
ATOM 1087 N N . GLN A 1 142 ? 12.625 -10.531 -12.305 1 95.75 142 GLN A N 1
ATOM 1088 C CA . GLN A 1 142 ? 13.836 -11.016 -12.961 1 95.75 142 GLN A CA 1
ATOM 1089 C C . GLN A 1 142 ? 14.859 -11.492 -11.93 1 95.75 142 GLN A C 1
ATOM 1091 O O . GLN A 1 142 ? 15.539 -12.492 -12.148 1 95.75 142 GLN A O 1
ATOM 1096 N N . HIS A 1 143 ? 14.938 -10.844 -10.82 1 96.31 143 HIS A N 1
ATOM 1097 C CA . HIS A 1 143 ? 15.891 -11.195 -9.773 1 96.31 143 HIS A CA 1
ATOM 1098 C C . HIS A 1 143 ? 15.555 -12.547 -9.148 1 96.31 143 HIS A C 1
ATOM 1100 O O . HIS A 1 143 ? 16.438 -13.359 -8.891 1 96.31 143 HIS A O 1
ATOM 1106 N N . THR A 1 144 ? 14.289 -12.742 -8.914 1 98.38 144 THR A N 1
ATOM 1107 C CA . THR A 1 144 ? 13.859 -14.039 -8.398 1 98.38 144 THR A CA 1
ATOM 1108 C C . THR A 1 144 ? 14.117 -15.141 -9.422 1 98.38 144 THR A C 1
ATOM 1110 O O . THR A 1 144 ? 14.648 -16.203 -9.086 1 98.38 144 THR A O 1
ATOM 1113 N N . PHE A 1 145 ? 13.742 -14.867 -10.633 1 97.69 145 PHE A N 1
ATOM 1114 C CA . PHE A 1 145 ? 13.914 -15.836 -11.703 1 97.69 145 PHE A CA 1
ATOM 1115 C C . PHE A 1 145 ? 15.367 -16.281 -11.805 1 97.69 145 PHE A C 1
ATOM 1117 O O . PHE A 1 145 ? 15.648 -17.484 -11.867 1 97.69 145 PHE A O 1
ATOM 1124 N N . LEU A 1 146 ? 16.266 -15.328 -11.805 1 97.12 146 LEU A N 1
ATOM 1125 C CA . LEU A 1 146 ? 17.688 -15.602 -11.977 1 97.12 146 LEU A CA 1
ATOM 1126 C C . LEU A 1 146 ? 18.266 -16.312 -10.75 1 97.12 146 LEU A C 1
ATOM 1128 O O . LEU A 1 146 ? 19.344 -16.875 -10.812 1 97.12 146 LEU A O 1
ATOM 1132 N N . SER A 1 147 ? 17.531 -16.312 -9.641 1 97.94 147 SER A N 1
ATOM 1133 C CA . SER A 1 147 ? 18 -16.906 -8.398 1 97.94 147 SER A CA 1
ATOM 1134 C C . SER A 1 147 ? 17.453 -18.297 -8.203 1 97.94 147 SER A C 1
ATOM 1136 O O . SER A 1 147 ? 17.766 -18.969 -7.215 1 97.94 147 SER A O 1
ATOM 1138 N N . LEU A 1 148 ? 16.609 -18.719 -9.125 1 98.12 148 LEU A N 1
ATOM 1139 C CA . LEU A 1 148 ? 16.078 -20.078 -9.031 1 98.12 148 LEU A CA 1
ATOM 1140 C C . LEU A 1 148 ? 17.172 -21.109 -9.305 1 98.12 148 LEU A C 1
ATOM 1142 O O . LEU A 1 148 ? 18 -20.922 -10.188 1 98.12 148 LEU A O 1
ATOM 1146 N N . GLU A 1 149 ? 17.141 -22.172 -8.609 1 97.69 149 GLU A N 1
ATOM 1147 C CA . GLU A 1 149 ? 18.125 -23.219 -8.805 1 97.69 149 GLU A CA 1
ATOM 1148 C C . GLU A 1 149 ? 17.984 -23.875 -10.172 1 97.69 149 GLU A C 1
ATOM 1150 O O . GLU A 1 149 ? 18.969 -24.094 -10.875 1 97.69 149 GLU A O 1
ATOM 1155 N N . ASN A 1 150 ? 16.75 -24.234 -10.508 1 97.06 150 ASN A N 1
ATOM 1156 C CA . ASN A 1 150 ? 16.406 -24.812 -11.805 1 97.06 150 ASN A CA 1
ATOM 1157 C C . ASN A 1 150 ? 15.078 -24.234 -12.328 1 97.06 150 ASN A C 1
ATOM 1159 O O . ASN A 1 150 ? 14.023 -24.844 -12.148 1 97.06 150 ASN A O 1
ATOM 1163 N N . PRO A 1 151 ? 15.156 -23.188 -13.039 1 95.12 151 PRO A N 1
ATOM 1164 C CA . PRO A 1 151 ? 13.938 -22.547 -13.531 1 95.12 151 PRO A CA 1
ATOM 1165 C C . PRO A 1 151 ? 13.047 -23.5 -14.328 1 95.12 151 PRO A C 1
ATOM 1167 O O . PRO A 1 151 ? 11.82 -23.375 -14.297 1 95.12 151 PRO A O 1
ATOM 1170 N N . ASN A 1 152 ? 13.586 -24.469 -15 1 95.25 152 ASN A N 1
ATOM 1171 C CA . ASN A 1 152 ? 12.836 -25.359 -15.875 1 95.25 152 ASN A CA 1
ATOM 1172 C C . ASN A 1 152 ? 11.961 -26.312 -15.078 1 95.25 152 ASN A C 1
ATOM 1174 O O . ASN A 1 152 ? 11.117 -27.016 -15.641 1 95.25 152 ASN A O 1
ATOM 1178 N N . SER A 1 153 ? 12.141 -26.312 -13.773 1 96.81 153 SER A N 1
ATOM 1179 C CA . SER A 1 153 ? 11.281 -27.125 -12.914 1 96.81 153 SER A CA 1
ATOM 1180 C C . SER A 1 153 ? 9.922 -26.453 -12.711 1 96.81 153 SER A C 1
ATOM 1182 O O . SER A 1 153 ? 9.016 -27.062 -12.141 1 96.81 153 SER A O 1
ATOM 1184 N N . TYR A 1 154 ? 9.82 -25.234 -13.203 1 98.25 154 TYR A N 1
ATOM 1185 C CA . TYR A 1 154 ? 8.578 -24.484 -13.062 1 98.25 154 TYR A CA 1
ATOM 1186 C C . TYR A 1 154 ? 7.953 -24.203 -14.422 1 98.25 154 TYR A C 1
ATOM 1188 O O . TYR A 1 154 ? 8.641 -24.234 -15.445 1 98.25 154 TYR A O 1
ATOM 1196 N N . ALA A 1 155 ? 6.645 -24.016 -14.406 1 98.38 155 ALA A N 1
ATOM 1197 C CA . ALA A 1 155 ? 5.945 -23.453 -15.555 1 98.38 155 ALA A CA 1
ATOM 1198 C C . ALA A 1 155 ? 5.934 -21.922 -15.5 1 98.38 155 ALA A C 1
ATOM 1200 O O . ALA A 1 155 ? 5.301 -21.344 -14.617 1 98.38 155 ALA A O 1
ATOM 1201 N N . PHE A 1 156 ? 6.637 -21.312 -16.406 1 98 156 PHE A N 1
ATOM 1202 C CA . PHE A 1 156 ? 6.77 -19.875 -16.344 1 98 156 PHE A CA 1
ATOM 1203 C C . PHE A 1 156 ? 6.773 -19.266 -17.734 1 98 156 PHE A C 1
ATOM 1205 O O . PHE A 1 156 ? 6.98 -19.969 -18.734 1 98 156 PHE A O 1
ATOM 1212 N N . ARG A 1 157 ? 6.496 -18 -17.844 1 97.38 157 ARG A N 1
ATOM 1213 C CA . ARG A 1 157 ? 6.719 -17.203 -19.047 1 97.38 157 ARG A CA 1
ATOM 1214 C C . ARG A 1 157 ? 6.883 -15.727 -18.719 1 97.38 157 ARG A C 1
ATOM 1216 O O . ARG A 1 157 ? 6.371 -15.258 -17.688 1 97.38 157 ARG A O 1
ATOM 1223 N N . ILE A 1 158 ? 7.672 -15.031 -19.516 1 96.12 158 ILE A N 1
ATOM 1224 C CA . ILE A 1 158 ? 7.812 -13.594 -19.375 1 96.12 158 ILE A CA 1
ATOM 1225 C C . ILE A 1 158 ? 6.527 -12.891 -19.812 1 96.12 158 ILE A C 1
ATOM 1227 O O . ILE A 1 158 ? 5.918 -13.273 -20.812 1 96.12 158 ILE A O 1
ATOM 1231 N N . ILE A 1 159 ? 6.082 -11.883 -19.016 1 95.62 159 ILE A N 1
ATOM 1232 C CA . ILE A 1 159 ? 4.809 -11.312 -19.453 1 95.62 159 ILE A CA 1
ATOM 1233 C C . ILE A 1 159 ? 4.953 -9.805 -19.625 1 95.62 159 ILE A C 1
ATOM 1235 O O . ILE A 1 159 ? 4.102 -9.164 -20.25 1 95.62 159 ILE A O 1
ATOM 1239 N N . ASP A 1 160 ? 5.98 -9.219 -19.031 1 94.62 160 ASP A N 1
ATOM 1240 C CA . ASP A 1 160 ? 6.098 -7.77 -19.172 1 94.62 160 ASP A CA 1
ATOM 1241 C C . ASP A 1 160 ? 7.434 -7.27 -18.625 1 94.62 160 ASP A C 1
ATOM 1243 O O . ASP A 1 160 ? 8.258 -8.062 -18.172 1 94.62 160 ASP A O 1
ATOM 1247 N N . LYS A 1 161 ? 7.691 -6.012 -18.812 1 90.19 161 LYS A N 1
ATOM 1248 C CA . LYS A 1 161 ? 8.742 -5.23 -18.172 1 90.19 161 LYS A CA 1
ATOM 1249 C C . LYS A 1 161 ? 8.156 -4.02 -17.453 1 90.19 161 LYS A C 1
ATOM 1251 O O . LYS A 1 161 ? 7.387 -3.254 -18.031 1 90.19 161 LYS A O 1
ATOM 1256 N N . VAL A 1 162 ? 8.516 -3.949 -16.203 1 85.88 162 VAL A N 1
ATOM 1257 C CA . VAL A 1 162 ? 7.859 -2.891 -15.445 1 85.88 162 VAL A CA 1
ATOM 1258 C C . VAL A 1 162 ? 8.914 -1.981 -14.812 1 85.88 162 VAL A C 1
ATOM 1260 O O . VAL A 1 162 ? 10.023 -2.42 -14.516 1 85.88 162 VAL A O 1
ATOM 1263 N N . ALA A 1 163 ? 8.438 -0.668 -14.656 1 77.56 163 ALA A N 1
ATOM 1264 C CA . ALA A 1 163 ? 9.281 0.303 -13.969 1 77.56 163 ALA A CA 1
ATOM 1265 C C . ALA A 1 163 ? 9.141 0.179 -12.453 1 77.56 163 ALA A C 1
ATOM 1267 O O . ALA A 1 163 ? 8.039 -0.043 -11.945 1 77.56 163 ALA A O 1
ATOM 1268 N N . VAL A 1 164 ? 10.266 0.1 -11.797 1 68.56 164 VAL A N 1
ATOM 1269 C CA . VAL A 1 164 ? 10.242 0.167 -10.336 1 68.56 164 VAL A CA 1
ATOM 1270 C C . VAL A 1 164 ? 10.062 1.616 -9.891 1 68.56 164 VAL A C 1
ATOM 1272 O O . VAL A 1 164 ? 10.758 2.512 -10.375 1 68.56 164 VAL A O 1
ATOM 1275 N N . LYS A 1 165 ? 9.039 1.767 -9.086 1 64.12 165 LYS A N 1
ATOM 1276 C CA . LYS A 1 165 ? 8.758 3.125 -8.633 1 64.12 165 LYS A CA 1
ATOM 1277 C C . LYS A 1 165 ? 10.016 3.803 -8.102 1 64.12 165 LYS A C 1
ATOM 1279 O O . LYS A 1 165 ? 10.727 3.238 -7.27 1 64.12 165 LYS A O 1
ATOM 1284 N N . GLY A 1 166 ? 10.258 5.039 -8.625 1 62.28 166 GLY A N 1
ATOM 1285 C CA . GLY A 1 166 ? 11.375 5.852 -8.164 1 62.28 166 GLY A CA 1
ATOM 1286 C C . GLY A 1 166 ? 12.711 5.426 -8.742 1 62.28 166 GLY A C 1
ATOM 1287 O O . GLY A 1 166 ? 13.742 6.016 -8.43 1 62.28 166 GLY A O 1
ATOM 1288 N N . LYS A 1 167 ? 12.562 4.305 -9.523 1 66.62 167 LYS A N 1
ATOM 1289 C CA . LYS A 1 167 ? 13.797 3.824 -10.141 1 66.62 167 LYS A CA 1
ATOM 1290 C C . LYS A 1 167 ? 13.711 3.893 -11.664 1 66.62 167 LYS A C 1
ATOM 1292 O O . LYS A 1 167 ? 12.609 3.889 -12.227 1 66.62 167 LYS A O 1
ATOM 1297 N N . SER A 1 168 ? 14.789 4.066 -12.258 1 67.81 168 SER A N 1
ATOM 1298 C CA . SER A 1 168 ? 14.859 4.168 -13.711 1 67.81 168 SER A CA 1
ATOM 1299 C C . SER A 1 168 ? 14.938 2.791 -14.359 1 67.81 168 SER A C 1
ATOM 1301 O O . SER A 1 168 ? 14.641 2.641 -15.547 1 67.81 168 SER A O 1
ATOM 1303 N N . GLU A 1 169 ? 15.211 1.908 -13.617 1 76.25 169 GLU A N 1
ATOM 1304 C CA . GLU A 1 169 ? 15.469 0.597 -14.203 1 76.25 169 GLU A CA 1
ATOM 1305 C C . GLU A 1 169 ? 14.172 -0.186 -14.398 1 76.25 169 GLU A C 1
ATOM 1307 O O . GLU A 1 169 ? 13.273 -0.128 -13.562 1 76.25 169 GLU A O 1
ATOM 1312 N N . MET A 1 170 ? 14.047 -0.767 -15.539 1 86.94 170 MET A N 1
ATOM 1313 C CA . MET A 1 170 ? 12.938 -1.677 -15.82 1 86.94 170 MET A CA 1
ATOM 1314 C C . MET A 1 170 ? 13.289 -3.104 -15.406 1 86.94 170 MET A C 1
ATOM 1316 O O . MET A 1 170 ? 14.43 -3.531 -15.547 1 86.94 170 MET A O 1
ATOM 1320 N N . VAL A 1 171 ? 12.328 -3.758 -14.867 1 91.19 171 VAL A N 1
ATOM 1321 C CA . VAL A 1 171 ? 12.539 -5.129 -14.414 1 91.19 171 VAL A CA 1
ATOM 1322 C C . VAL A 1 171 ? 11.57 -6.066 -15.133 1 91.19 171 VAL A C 1
ATOM 1324 O O . VAL A 1 171 ? 10.375 -5.781 -15.219 1 91.19 171 VAL A O 1
ATOM 1327 N N . SER A 1 172 ? 12.148 -7.113 -15.719 1 94.69 172 SER A N 1
ATOM 1328 C CA . SER A 1 172 ? 11.312 -8.125 -16.344 1 94.69 172 SER A CA 1
ATOM 1329 C C . SER A 1 172 ? 10.469 -8.875 -15.32 1 94.69 172 SER A C 1
ATOM 1331 O O . SER A 1 172 ? 10.914 -9.078 -14.188 1 94.69 172 SER A O 1
ATOM 1333 N N . VAL A 1 173 ? 9.305 -9.273 -15.766 1 96.69 173 VAL A N 1
ATOM 1334 C CA . VAL A 1 173 ? 8.352 -9.93 -14.875 1 96.69 173 VAL A CA 1
ATOM 1335 C C . VAL A 1 173 ? 7.891 -11.25 -15.492 1 96.69 173 VAL A C 1
ATOM 1337 O O . VAL A 1 173 ? 7.562 -11.305 -16.672 1 96.69 173 VAL A O 1
ATOM 1340 N N . TRP A 1 174 ? 7.898 -12.297 -14.703 1 98.06 174 TRP A N 1
ATOM 1341 C CA . TRP A 1 174 ? 7.469 -13.625 -15.141 1 98.06 174 TRP A CA 1
ATOM 1342 C C . TRP A 1 174 ? 6.211 -14.062 -14.398 1 98.06 174 TRP A C 1
ATOM 1344 O O . TRP A 1 174 ? 6.066 -13.797 -13.195 1 98.06 174 TRP A O 1
ATOM 1354 N N . GLU A 1 175 ? 5.398 -14.664 -15.125 1 98.56 175 GLU A N 1
ATOM 1355 C CA . GLU A 1 175 ? 4.289 -15.398 -14.531 1 98.56 175 GLU A CA 1
ATOM 1356 C C . GLU A 1 175 ? 4.688 -16.844 -14.219 1 98.56 175 GLU A C 1
ATOM 1358 O O . GLU A 1 175 ? 5.355 -17.5 -15.023 1 98.56 175 GLU A O 1
ATOM 1363 N N . ILE A 1 176 ? 4.395 -17.297 -12.992 1 98.81 176 ILE A N 1
ATOM 1364 C CA . ILE A 1 176 ? 4.469 -18.719 -12.625 1 98.81 176 ILE A CA 1
ATOM 1365 C C . ILE A 1 176 ? 3.066 -19.328 -12.625 1 98.81 176 ILE A C 1
ATOM 1367 O O . ILE A 1 176 ? 2.18 -18.859 -11.906 1 98.81 176 ILE A O 1
ATOM 1371 N N . PHE A 1 177 ? 2.857 -20.359 -13.398 1 98.56 177 PHE A N 1
ATOM 1372 C CA . PHE A 1 177 ? 1.477 -20.797 -13.547 1 98.56 177 PHE A CA 1
ATOM 1373 C C . PHE A 1 177 ? 1.353 -22.297 -13.258 1 98.56 177 PHE A C 1
ATOM 1375 O O . PHE A 1 177 ? 0.53 -22.984 -13.867 1 98.56 177 PHE A O 1
ATOM 1382 N N . ASP A 1 178 ? 2.191 -22.828 -12.398 1 98.44 178 ASP A N 1
ATOM 1383 C CA . ASP A 1 178 ? 2.174 -24.219 -11.953 1 98.44 178 ASP A CA 1
ATOM 1384 C C . ASP A 1 178 ? 0.839 -24.562 -11.297 1 98.44 178 ASP A C 1
ATOM 1386 O O . ASP A 1 178 ? 0.394 -25.719 -11.367 1 98.44 178 ASP A O 1
ATOM 1390 N N . ALA A 1 179 ? 0.221 -23.578 -10.68 1 97 179 ALA A N 1
ATOM 1391 C CA . ALA A 1 179 ? -0.994 -23.859 -9.914 1 97 179 ALA A CA 1
ATOM 1392 C C . ALA A 1 179 ? -2.236 -23.688 -10.781 1 97 179 ALA A C 1
ATOM 1394 O O . ALA A 1 179 ? -3.359 -23.922 -10.32 1 97 179 ALA A O 1
ATOM 1395 N N . ASP A 1 180 ? -2.055 -23.281 -12.062 1 96.12 180 ASP A N 1
ATOM 1396 C CA . ASP A 1 180 ? -3.197 -23.188 -12.969 1 96.12 180 ASP A CA 1
ATOM 1397 C C . ASP A 1 180 ? -3.859 -24.547 -13.156 1 96.12 180 ASP A C 1
ATOM 1399 O O . ASP A 1 180 ? -3.221 -25.594 -12.969 1 96.12 180 ASP A O 1
ATOM 1403 N N . PRO A 1 181 ? -5.152 -24.5 -13.508 1 93.75 181 PRO A N 1
ATOM 1404 C CA . PRO A 1 181 ? -5.742 -25.766 -13.93 1 93.75 181 PRO A CA 1
ATOM 1405 C C . PRO A 1 181 ? -4.93 -26.469 -15.023 1 93.75 181 PRO A C 1
ATOM 1407 O O . PRO A 1 181 ? -4.363 -25.797 -15.898 1 93.75 181 PRO A O 1
ATOM 1410 N N . PRO A 1 182 ? -4.902 -27.766 -15.023 1 95.81 182 PRO A N 1
ATOM 1411 C CA . PRO A 1 182 ? -4.031 -28.531 -15.93 1 95.81 182 PRO A CA 1
ATOM 1412 C C . PRO A 1 182 ? -4.227 -28.141 -17.391 1 95.81 182 PRO A C 1
ATOM 1414 O O . PRO A 1 182 ? -3.252 -27.969 -18.125 1 95.81 182 PRO A O 1
ATOM 1417 N N . GLU A 1 183 ? -5.445 -27.922 -17.812 1 96.12 183 GLU A N 1
ATOM 1418 C CA . GLU A 1 183 ? -5.719 -27.578 -19.203 1 96.12 183 GLU A CA 1
ATOM 1419 C C . GLU A 1 183 ? -5.109 -26.234 -19.578 1 96.12 183 GLU A C 1
ATOM 1421 O O . GLU A 1 183 ? -4.508 -26.094 -20.641 1 96.12 183 GLU A O 1
ATOM 1426 N N . SER A 1 184 ? -5.262 -25.312 -18.688 1 96.25 184 SER A N 1
ATOM 1427 C CA . SER A 1 184 ? -4.723 -23.969 -18.922 1 96.25 184 SER A CA 1
ATOM 1428 C C . SER A 1 184 ? -3.199 -23.969 -18.875 1 96.25 18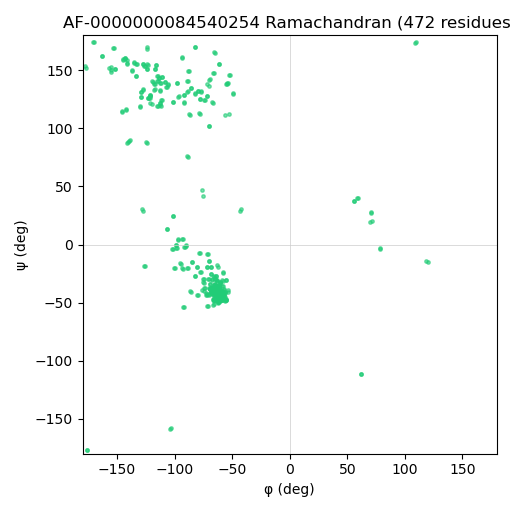4 SER A C 1
ATOM 1430 O O . SER A 1 184 ? -2.541 -23.344 -19.688 1 96.25 184 SER A O 1
ATOM 1432 N N . ARG A 1 185 ? -2.656 -24.656 -17.922 1 97.38 185 ARG A N 1
ATOM 1433 C CA . ARG A 1 185 ? -1.209 -24.766 -17.781 1 97.38 185 ARG A CA 1
ATOM 1434 C C . ARG A 1 185 ? -0.579 -25.375 -19.031 1 97.38 185 ARG A C 1
ATOM 1436 O O . ARG A 1 185 ? 0.375 -24.812 -19.578 1 97.38 185 ARG A O 1
ATOM 1443 N N . ASP A 1 186 ? -1.182 -26.484 -19.5 1 97.88 186 ASP A N 1
ATOM 1444 C CA . ASP A 1 186 ? -0.631 -27.188 -20.641 1 97.88 186 ASP A CA 1
ATOM 1445 C C . ASP A 1 186 ? -0.743 -26.344 -21.906 1 97.88 186 ASP A C 1
ATOM 1447 O O . ASP A 1 186 ? 0.162 -26.344 -22.75 1 97.88 186 ASP A O 1
ATOM 1451 N N . ALA A 1 187 ? -1.815 -25.641 -22.016 1 98 187 ALA A N 1
ATOM 1452 C CA . ALA A 1 187 ? -2.012 -24.781 -23.172 1 98 187 ALA A CA 1
ATOM 1453 C C . ALA A 1 187 ? -0.981 -23.656 -23.203 1 98 187 ALA A C 1
ATOM 1455 O O . ALA A 1 187 ? -0.454 -23.297 -24.266 1 98 187 ALA A O 1
ATOM 1456 N N . LYS A 1 188 ? -0.707 -23.078 -22.031 1 97.75 188 LYS A N 1
ATOM 1457 C CA . LYS A 1 188 ? 0.291 -22.016 -21.938 1 97.75 188 LYS A CA 1
ATOM 1458 C C . LYS A 1 188 ? 1.684 -22.531 -22.281 1 97.75 188 LYS A C 1
ATOM 1460 O O . LYS A 1 188 ? 2.475 -21.844 -22.922 1 97.75 188 LYS A O 1
ATOM 1465 N N . LEU A 1 189 ? 1.938 -23.75 -21.828 1 97.81 189 LEU A N 1
ATOM 1466 C CA . LEU A 1 189 ? 3.232 -24.359 -22.141 1 97.81 189 LEU A CA 1
ATOM 1467 C C . LEU A 1 189 ? 3.369 -24.625 -23.625 1 97.81 189 LEU A C 1
ATOM 1469 O O . LEU A 1 189 ? 4.43 -24.391 -24.219 1 97.81 189 LEU A O 1
ATOM 1473 N N . LYS A 1 190 ? 2.316 -25.062 -24.203 1 97.81 190 LYS A N 1
ATOM 1474 C CA . LYS A 1 190 ? 2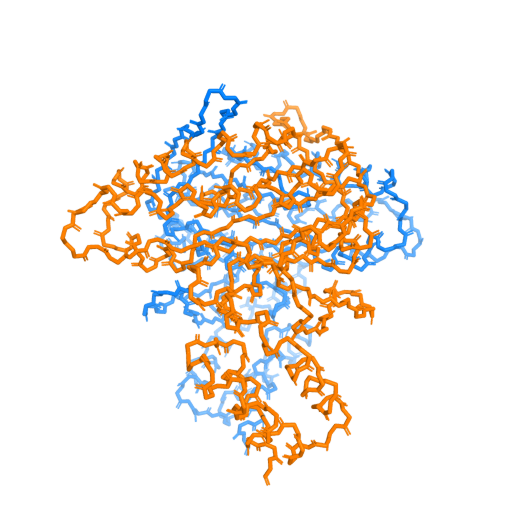.299 -25.391 -25.625 1 97.81 190 LYS A CA 1
ATOM 1475 C C . LYS A 1 190 ? 2.553 -24.156 -26.484 1 97.81 190 LYS A C 1
ATOM 1477 O O . LYS A 1 190 ? 3.217 -24.234 -27.531 1 97.81 190 LYS A O 1
ATOM 1482 N N . THR A 1 191 ? 2.039 -23 -26.047 1 97.88 191 THR A N 1
ATOM 1483 C CA . THR A 1 191 ? 2.113 -21.797 -26.875 1 97.88 191 THR A CA 1
ATOM 1484 C C . THR A 1 191 ? 3.146 -20.828 -26.312 1 97.88 191 THR A C 1
ATOM 1486 O O . THR A 1 191 ? 3.158 -19.641 -26.672 1 97.88 191 THR A O 1
ATOM 1489 N N . LYS A 1 192 ? 3.977 -21.25 -25.406 1 97.56 192 LYS A N 1
ATOM 1490 C CA . LYS A 1 192 ? 4.91 -20.375 -24.688 1 97.56 192 LYS A CA 1
ATOM 1491 C C . LYS A 1 192 ? 5.809 -19.625 -25.672 1 97.56 192 LYS A C 1
ATOM 1493 O O . LYS A 1 192 ? 5.988 -18.406 -25.547 1 97.56 192 LYS A O 1
ATOM 1498 N N . THR A 1 193 ? 6.395 -20.344 -26.641 1 96.69 193 THR A N 1
ATOM 1499 C CA . THR A 1 193 ? 7.309 -19.75 -27.609 1 96.69 193 THR A CA 1
ATOM 1500 C C . THR A 1 193 ? 6.59 -18.719 -28.469 1 96.69 193 THR A C 1
ATOM 1502 O O . THR A 1 193 ? 7.125 -17.625 -28.719 1 96.69 193 THR A O 1
ATOM 1505 N N . GLN A 1 194 ? 5.398 -19.078 -28.953 1 97.31 194 GLN A N 1
ATOM 1506 C CA . GLN A 1 194 ? 4.605 -18.141 -29.734 1 97.31 194 GLN A CA 1
ATOM 1507 C C . GLN A 1 194 ? 4.281 -16.891 -28.938 1 97.31 194 GLN A C 1
ATOM 1509 O O . GLN A 1 194 ? 4.379 -15.766 -29.453 1 97.31 194 GLN A O 1
ATOM 1514 N N . PHE A 1 195 ? 3.965 -17.078 -27.703 1 98 195 PHE A N 1
ATOM 1515 C CA . PHE A 1 195 ? 3.609 -15.945 -26.844 1 98 195 PHE A CA 1
ATOM 1516 C C . PHE A 1 195 ? 4.812 -15.039 -26.625 1 98 195 PHE A C 1
ATOM 1518 O O . PHE A 1 195 ? 4.715 -13.82 -26.766 1 98 195 PHE A O 1
ATOM 1525 N N . GLU A 1 196 ? 5.891 -15.609 -26.219 1 96.12 196 GLU A N 1
ATOM 1526 C CA . GLU A 1 196 ? 7.09 -14.828 -25.938 1 96.12 196 GLU A CA 1
ATOM 1527 C C . GLU A 1 196 ? 7.582 -14.109 -27.188 1 96.12 196 GLU A C 1
ATOM 1529 O O . GLU A 1 196 ? 8.07 -12.984 -27.109 1 96.12 196 GLU A O 1
ATOM 1534 N N . SER A 1 197 ? 7.457 -14.766 -28.328 1 96.56 197 SER A N 1
ATOM 1535 C CA . SER A 1 197 ? 7.777 -14.117 -29.594 1 96.56 197 SER A CA 1
ATOM 1536 C C . SER A 1 197 ? 6.84 -12.945 -29.859 1 96.56 197 SER A C 1
ATOM 1538 O O . SER A 1 197 ? 7.277 -11.883 -30.312 1 96.56 197 SER A O 1
ATOM 1540 N N . ALA A 1 198 ? 5.582 -13.172 -29.594 1 97.38 198 ALA A N 1
ATOM 1541 C CA . ALA A 1 198 ? 4.598 -12.102 -29.766 1 97.38 198 ALA A CA 1
ATOM 1542 C C . ALA A 1 198 ? 4.922 -10.898 -28.891 1 97.38 198 ALA A C 1
ATOM 1544 O O . ALA A 1 198 ? 4.801 -9.758 -29.328 1 97.38 198 ALA A O 1
ATOM 1545 N N . LEU A 1 199 ? 5.312 -11.18 -27.672 1 95.81 199 LEU A N 1
ATOM 1546 C CA . LEU A 1 199 ? 5.676 -10.117 -26.734 1 95.81 199 LEU A CA 1
ATOM 1547 C C . LEU A 1 199 ? 6.871 -9.32 -27.25 1 95.81 199 LEU A C 1
ATOM 1549 O O . LEU A 1 199 ? 6.887 -8.094 -27.156 1 95.81 199 LEU A O 1
ATOM 1553 N N . THR A 1 200 ? 7.824 -10.023 -27.719 1 94.5 200 THR A N 1
ATOM 1554 C CA . THR A 1 200 ? 9.008 -9.383 -28.281 1 94.5 200 THR A CA 1
ATOM 1555 C C . THR A 1 200 ? 8.625 -8.484 -29.469 1 94.5 200 THR A C 1
ATOM 1557 O O . THR A 1 200 ? 9.062 -7.336 -29.547 1 94.5 200 THR A O 1
ATOM 1560 N N . LEU A 1 201 ? 7.848 -8.984 -30.359 1 95.5 201 LEU A N 1
ATOM 1561 C CA . LEU A 1 201 ? 7.395 -8.242 -31.531 1 95.5 201 LEU A CA 1
ATOM 1562 C C . LEU A 1 201 ? 6.59 -7.016 -31.109 1 95.5 201 LEU A C 1
ATOM 1564 O O . LEU A 1 201 ? 6.688 -5.957 -31.734 1 95.5 201 LEU A O 1
ATOM 1568 N N . TYR A 1 202 ? 5.82 -7.168 -30.062 1 95.75 202 TYR A N 1
ATOM 1569 C CA . TYR A 1 202 ? 5.051 -6.055 -29.531 1 95.75 202 TYR A CA 1
ATOM 1570 C C . TYR A 1 202 ? 5.969 -4.914 -29.109 1 95.75 202 TYR A C 1
ATOM 1572 O O . TYR A 1 202 ? 5.715 -3.75 -29.438 1 95.75 202 TYR A O 1
ATOM 1580 N N . TYR A 1 203 ? 7.023 -5.246 -28.391 1 91.56 203 TYR A N 1
ATOM 1581 C CA . TYR A 1 203 ? 7.934 -4.223 -27.891 1 91.56 203 TYR A CA 1
ATOM 1582 C C . TYR A 1 203 ? 8.758 -3.629 -29.031 1 91.56 203 TYR A C 1
ATOM 1584 O O . TYR A 1 203 ? 9.266 -2.51 -28.922 1 91.56 203 TYR A O 1
ATOM 1592 N N . LEU A 1 204 ? 8.852 -4.316 -30.141 1 93.06 204 LEU A N 1
ATOM 1593 C CA . LEU A 1 204 ? 9.531 -3.816 -31.344 1 93.06 204 LEU A CA 1
ATOM 1594 C C . LEU A 1 204 ? 8.562 -3.055 -32.25 1 93.06 204 LEU A C 1
ATOM 1596 O O . LEU A 1 204 ? 8.914 -2.68 -33.344 1 93.06 204 LEU A O 1
ATOM 1600 N N . HIS A 1 205 ? 7.316 -2.988 -31.812 1 95.06 205 HIS A N 1
ATOM 1601 C CA . HIS A 1 205 ? 6.262 -2.248 -32.5 1 95.06 205 HIS A CA 1
ATOM 1602 C C . HIS A 1 205 ? 5.867 -2.926 -33.812 1 95.06 205 HIS A C 1
ATOM 1604 O O . HIS A 1 205 ? 5.48 -2.254 -34.781 1 95.06 205 HIS A O 1
ATOM 1610 N N . GLN A 1 206 ? 6.184 -4.18 -33.938 1 95.94 206 GLN A N 1
ATOM 1611 C CA . GLN A 1 206 ? 5.699 -4.996 -35.062 1 95.94 206 GLN A CA 1
ATOM 1612 C C . GLN A 1 206 ? 4.359 -5.641 -34.719 1 95.94 206 GLN A C 1
ATOM 1614 O O . GLN A 1 206 ? 4.27 -6.863 -34.594 1 95.94 206 GLN A O 1
ATOM 1619 N N . TYR A 1 207 ? 3.309 -4.883 -34.75 1 96.88 207 TYR A N 1
ATOM 1620 C CA . TYR A 1 207 ? 2.018 -5.219 -34.156 1 96.88 207 TYR A CA 1
ATOM 1621 C C . TYR A 1 207 ? 1.295 -6.273 -35 1 96.88 207 TYR A C 1
ATOM 1623 O O . TYR A 1 207 ? 0.649 -7.168 -34.438 1 96.88 207 TYR A O 1
ATOM 1631 N N . LYS A 1 208 ? 1.367 -6.242 -36.281 1 96.62 208 LYS A N 1
ATOM 1632 C CA . LYS A 1 208 ? 0.674 -7.203 -37.125 1 96.62 208 LYS A CA 1
ATOM 1633 C C . LYS A 1 208 ? 1.183 -8.625 -36.906 1 96.62 208 LYS A C 1
ATOM 1635 O O . LYS A 1 208 ? 0.391 -9.555 -36.75 1 96.62 208 LYS A O 1
ATOM 1640 N N . GLN A 1 209 ? 2.49 -8.75 -36.906 1 97.31 209 GLN A N 1
ATOM 1641 C CA . GLN A 1 209 ? 3.098 -10.055 -36.656 1 97.31 209 GLN A CA 1
ATOM 1642 C C . GLN A 1 209 ? 2.797 -10.547 -35.25 1 97.31 209 GLN A C 1
ATOM 1644 O O . GLN A 1 209 ? 2.555 -11.734 -35.031 1 97.31 209 GLN A O 1
ATOM 1649 N N . ALA A 1 210 ? 2.857 -9.68 -34.281 1 97.94 210 ALA A N 1
ATOM 1650 C CA . ALA A 1 210 ? 2.516 -10.031 -32.906 1 97.94 210 ALA A CA 1
ATOM 1651 C C . ALA A 1 210 ? 1.084 -10.547 -32.812 1 97.94 210 ALA A C 1
ATOM 1653 O O . ALA A 1 210 ? 0.82 -11.531 -32.125 1 97.94 210 ALA A O 1
ATOM 1654 N N . ALA A 1 211 ? 0.178 -9.852 -33.5 1 97.69 211 ALA A N 1
ATOM 1655 C CA . ALA A 1 211 ? -1.233 -10.227 -33.5 1 97.69 211 ALA A CA 1
ATOM 1656 C C . ALA A 1 211 ? -1.428 -11.656 -34 1 97.69 211 ALA A C 1
ATOM 1658 O O . ALA A 1 211 ? -2.248 -12.406 -33.469 1 97.69 211 ALA A O 1
ATOM 1659 N N . GLN A 1 212 ? -0.722 -12.031 -35.031 1 97.5 212 GLN A N 1
ATOM 1660 C CA . GLN A 1 212 ? -0.831 -13.367 -35.625 1 97.5 212 GLN A CA 1
ATOM 1661 C C . GLN A 1 212 ? -0.442 -14.438 -34.594 1 97.5 212 GLN A C 1
ATOM 1663 O O . GLN A 1 212 ? -1.121 -15.461 -34.469 1 97.5 212 GLN A O 1
ATOM 1668 N N . LEU A 1 213 ? 0.619 -14.156 -33.938 1 97.88 213 LEU A N 1
ATOM 1669 C CA . LEU A 1 213 ? 1.096 -15.109 -32.969 1 97.88 213 LEU A CA 1
ATOM 1670 C C . LEU A 1 213 ? 0.146 -15.172 -31.766 1 97.88 213 LEU A C 1
ATOM 1672 O O . LEU A 1 213 ? -0.09 -16.25 -31.203 1 97.88 213 LEU A O 1
ATOM 1676 N N . LEU A 1 214 ? -0.414 -14.047 -31.328 1 98.31 214 LEU A N 1
ATOM 1677 C CA . LEU A 1 214 ? -1.356 -14.016 -30.219 1 98.31 214 LEU A CA 1
ATOM 1678 C C . LEU A 1 214 ? -2.643 -14.758 -30.578 1 98.31 214 LEU A C 1
ATOM 1680 O O . LEU A 1 214 ? -3.268 -15.375 -29.703 1 98.31 214 LEU A O 1
ATOM 1684 N N . GLN A 1 215 ? -3.002 -14.656 -31.797 1 97.44 215 GLN A N 1
ATOM 1685 C CA . GLN A 1 215 ? -4.168 -15.406 -32.25 1 97.44 215 GLN A CA 1
ATOM 1686 C C . GLN A 1 215 ? -3.967 -16.906 -32.062 1 97.44 215 GLN A C 1
ATOM 1688 O O . GLN A 1 215 ? -4.898 -17.625 -31.703 1 97.44 215 GLN A O 1
ATOM 1693 N N . ILE A 1 216 ? -2.791 -17.391 -32.375 1 97.5 216 ILE A N 1
ATOM 1694 C CA . ILE A 1 216 ? -2.447 -18.797 -32.188 1 97.5 216 ILE A CA 1
ATOM 1695 C C . ILE A 1 216 ? -2.594 -19.172 -30.719 1 97.5 216 ILE A C 1
ATOM 1697 O O . ILE A 1 216 ? -3.172 -20.219 -30.391 1 97.5 216 ILE A O 1
ATOM 1701 N N . CYS A 1 217 ? -2.061 -18.344 -29.844 1 98.06 217 CYS A N 1
ATOM 1702 C CA . CYS A 1 217 ? -2.152 -18.578 -28.406 1 98.06 217 CYS A CA 1
ATOM 1703 C C . CYS A 1 217 ? -3.607 -18.656 -27.953 1 98.06 217 CYS A C 1
ATOM 1705 O O . CYS A 1 217 ? -3.986 -19.562 -27.203 1 98.06 217 CYS A O 1
ATOM 1707 N N . LEU A 1 218 ? -4.406 -17.703 -28.469 1 97.88 218 LEU A N 1
ATOM 1708 C CA . LEU A 1 218 ? -5.789 -17.578 -28.031 1 97.88 218 LEU A CA 1
ATOM 1709 C C . LEU A 1 218 ? -6.648 -18.688 -28.625 1 97.88 218 LEU A C 1
ATOM 1711 O O . LEU A 1 218 ? -7.676 -19.062 -28.062 1 97.88 218 LEU A O 1
ATOM 1715 N N . ALA A 1 219 ? -6.293 -19.172 -29.797 1 97.56 219 ALA A N 1
ATOM 1716 C CA . ALA A 1 219 ? -6.973 -20.328 -30.375 1 97.56 219 ALA A CA 1
ATOM 1717 C C . ALA A 1 219 ? -6.781 -21.562 -29.5 1 97.56 219 ALA A C 1
ATOM 1719 O O . ALA A 1 219 ? -7.699 -22.375 -29.344 1 97.56 219 ALA A O 1
ATOM 1720 N N . GLU A 1 220 ? -5.562 -21.688 -28.969 1 96.94 220 GLU A N 1
ATOM 1721 C CA . GLU A 1 220 ? -5.23 -22.812 -28.094 1 96.94 220 GLU A CA 1
ATOM 1722 C C . GLU A 1 220 ? -5.844 -22.641 -26.719 1 96.94 220 GLU A C 1
ATOM 1724 O O . GLU A 1 220 ? -6.27 -23.625 -26.094 1 96.94 220 GLU A O 1
ATOM 1729 N N . ASN A 1 221 ? -5.832 -21.438 -26.188 1 96.69 221 ASN A N 1
ATOM 1730 C CA . ASN A 1 221 ? -6.352 -21.125 -24.859 1 96.69 221 ASN A CA 1
ATOM 1731 C C . ASN A 1 221 ? -7.078 -19.781 -24.859 1 96.69 221 ASN A C 1
ATOM 1733 O O . ASN A 1 221 ? -6.523 -18.766 -24.422 1 96.69 221 ASN A O 1
ATOM 1737 N N . PRO A 1 222 ? -8.352 -19.812 -25.156 1 95.88 222 PRO A N 1
ATOM 1738 C CA . PRO A 1 222 ? -9.117 -18.562 -25.219 1 95.88 222 PRO A CA 1
ATOM 1739 C C . PRO A 1 222 ? -9.18 -17.828 -23.875 1 95.88 222 PRO A C 1
ATOM 1741 O O . PRO A 1 222 ? -9.391 -16.625 -23.844 1 95.88 222 PRO A O 1
ATOM 1744 N N . GLY A 1 223 ? -8.898 -18.531 -22.844 1 95.31 223 GLY A N 1
ATOM 1745 C CA . GLY A 1 223 ? -9 -17.953 -21.516 1 95.31 223 GLY A CA 1
ATOM 1746 C C . GLY A 1 223 ? -7.688 -17.375 -21.016 1 95.31 223 GLY A C 1
ATOM 1747 O O . GLY A 1 223 ? -7.598 -16.922 -19.875 1 95.31 223 GLY A O 1
ATOM 1748 N N . ASP A 1 224 ? -6.691 -17.375 -21.844 1 97.44 224 ASP A N 1
ATOM 1749 C CA . ASP A 1 224 ? -5.402 -16.812 -21.469 1 97.44 224 ASP A CA 1
ATOM 1750 C C . ASP A 1 224 ? -5.492 -15.289 -21.359 1 97.44 224 ASP A C 1
ATOM 1752 O O . ASP A 1 224 ? -5.355 -14.578 -22.344 1 97.44 224 ASP A O 1
ATOM 1756 N N . ALA A 1 225 ? -5.566 -14.82 -20.188 1 96.94 225 ALA A N 1
ATOM 1757 C CA . ALA A 1 225 ? -5.844 -13.406 -19.938 1 96.94 225 ALA A CA 1
ATOM 1758 C C . ALA A 1 225 ? -4.711 -12.523 -20.453 1 96.94 225 ALA A C 1
ATOM 1760 O O . ALA A 1 225 ? -4.953 -11.453 -21.016 1 96.94 225 ALA A O 1
ATOM 1761 N N . VAL A 1 226 ? -3.486 -12.945 -20.234 1 97.75 226 VAL A N 1
ATOM 1762 C CA . VAL A 1 226 ? -2.354 -12.133 -20.656 1 97.75 226 VAL A CA 1
ATOM 1763 C C . VAL A 1 226 ? -2.34 -12.008 -22.188 1 97.75 226 VAL A C 1
ATOM 1765 O O . VAL A 1 226 ? -2.127 -10.922 -22.719 1 97.75 226 VAL A O 1
ATOM 1768 N N . ALA A 1 227 ? -2.564 -13.109 -22.844 1 97.81 227 ALA A N 1
ATOM 1769 C CA . ALA A 1 227 ? -2.645 -13.078 -24.312 1 97.81 227 ALA A CA 1
ATOM 1770 C C . ALA A 1 227 ? -3.762 -12.156 -24.781 1 97.81 227 ALA A C 1
ATOM 1772 O O . ALA A 1 227 ? -3.6 -11.43 -25.766 1 97.81 227 ALA A O 1
ATOM 1773 N N . GLN A 1 228 ? -4.863 -12.172 -24.109 1 97.75 228 GLN A N 1
ATOM 1774 C CA . GLN A 1 228 ? -5.988 -11.297 -24.438 1 97.75 228 GLN A CA 1
ATOM 1775 C C . GLN A 1 228 ? -5.613 -9.828 -24.281 1 97.75 228 GLN A C 1
ATOM 1777 O O . GLN A 1 228 ? -5.984 -9 -25.109 1 97.75 228 GLN A O 1
ATOM 1782 N N . ILE A 1 229 ? -4.938 -9.547 -23.234 1 97.06 229 ILE A N 1
ATOM 1783 C CA . ILE A 1 229 ? -4.539 -8.172 -22.938 1 97.06 229 ILE A CA 1
ATOM 1784 C C . ILE A 1 229 ? -3.623 -7.648 -24.047 1 97.06 229 ILE A C 1
ATOM 1786 O O . ILE A 1 229 ? -3.838 -6.555 -24.562 1 97.06 229 ILE A O 1
ATOM 1790 N N . TYR A 1 230 ? -2.633 -8.469 -24.375 1 97.06 230 TYR A N 1
ATOM 1791 C CA . TYR A 1 230 ? -1.699 -8.023 -25.406 1 97.06 230 TYR A CA 1
ATOM 1792 C C . TYR A 1 230 ? -2.375 -7.984 -26.766 1 97.06 230 TYR A C 1
ATOM 1794 O O . TYR A 1 230 ? -2.055 -7.133 -27.609 1 97.06 230 TYR A O 1
ATOM 1802 N N . TRP A 1 231 ? -3.303 -8.906 -27 1 96.69 231 TRP A N 1
ATOM 1803 C CA . TRP A 1 231 ? -4.078 -8.859 -28.234 1 96.69 231 TRP A CA 1
ATOM 1804 C C . TRP A 1 231 ? -4.801 -7.52 -28.359 1 96.69 231 TRP A C 1
ATOM 1806 O O . TRP A 1 231 ? -4.738 -6.879 -29.422 1 96.69 231 TRP A O 1
ATOM 1816 N N . LYS A 1 232 ? -5.426 -7.09 -27.359 1 96.44 232 LYS A N 1
ATOM 1817 C CA . LYS A 1 232 ? -6.145 -5.816 -27.375 1 96.44 232 LYS A CA 1
ATOM 1818 C C . LYS A 1 232 ? -5.188 -4.648 -27.578 1 96.44 232 LYS A C 1
ATOM 1820 O O . LYS A 1 232 ? -5.496 -3.713 -28.328 1 96.44 232 LYS A O 1
ATOM 1825 N N . ARG A 1 233 ? -4.039 -4.738 -26.906 1 95.75 233 ARG A N 1
ATOM 1826 C CA . ARG A 1 233 ? -3.039 -3.684 -27.047 1 95.75 233 ARG A CA 1
ATOM 1827 C C . ARG A 1 233 ? -2.566 -3.555 -28.484 1 95.75 233 ARG A C 1
ATOM 1829 O O . ARG A 1 233 ? -2.412 -2.441 -29 1 95.75 233 ARG A O 1
ATOM 1836 N N . VAL A 1 234 ? -2.322 -4.672 -29.047 1 95.94 234 VAL A N 1
ATOM 1837 C CA . VAL A 1 234 ? -1.796 -4.703 -30.406 1 95.94 234 VAL A CA 1
ATOM 1838 C C . VAL A 1 234 ? -2.863 -4.215 -31.375 1 95.94 234 VAL A C 1
ATOM 1840 O O . VAL A 1 234 ? -2.57 -3.439 -32.281 1 95.94 234 VAL A O 1
ATOM 1843 N N . VAL A 1 235 ? -4.07 -4.59 -31.188 1 94.25 235 VAL A N 1
ATOM 1844 C CA . VAL A 1 235 ? -5.172 -4.199 -32.062 1 94.25 235 VAL A CA 1
ATOM 1845 C C . VAL A 1 235 ? -5.41 -2.693 -31.953 1 94.25 235 VAL A C 1
ATOM 1847 O O . VAL A 1 235 ? -5.676 -2.025 -32.938 1 94.25 235 VAL A O 1
ATOM 1850 N N . ASP A 1 236 ? -5.293 -2.18 -30.781 1 93.62 236 ASP A N 1
ATOM 1851 C CA . ASP A 1 236 ? -5.496 -0.753 -30.547 1 93.62 236 ASP A CA 1
ATOM 1852 C C . ASP A 1 236 ? -4.422 0.077 -31.25 1 93.62 236 ASP A C 1
ATOM 1854 O O . ASP A 1 236 ? -4.637 1.25 -31.562 1 93.62 236 ASP A O 1
ATOM 1858 N N . GLN A 1 237 ? -3.27 -0.542 -31.422 1 91.56 237 GLN A N 1
ATOM 1859 C CA . GLN A 1 237 ? -2.158 0.174 -32.031 1 91.56 237 GLN A CA 1
ATOM 1860 C C . GLN A 1 237 ? -2.188 0.037 -33.562 1 91.56 237 GLN A C 1
ATOM 1862 O O . GLN A 1 237 ? -1.541 0.808 -34.281 1 91.56 237 GLN A O 1
ATOM 1867 N N . MET A 1 238 ? -2.875 -0.958 -33.969 1 87.75 238 MET A N 1
ATOM 1868 C CA . MET A 1 238 ? -2.98 -1.161 -35.406 1 87.75 238 MET A CA 1
ATOM 1869 C C . MET A 1 238 ? -4.027 -0.23 -36 1 87.75 238 MET A C 1
ATOM 1871 O O . MET A 1 238 ? -3.854 0.262 -37.125 1 87.75 238 MET A O 1
ATOM 1875 N N . MET B 1 1 ? -13.805 5.082 15.938 1 94.12 1 MET B N 1
ATOM 1876 C CA . MET B 1 1 ? -12.352 4.961 16 1 94.12 1 MET B CA 1
ATOM 1877 C C . MET B 1 1 ? -11.703 5.598 14.773 1 94.12 1 MET B C 1
ATOM 1879 O O . MET B 1 1 ? -12.297 5.625 13.695 1 94.12 1 MET B O 1
ATOM 1883 N N . SER B 1 2 ? -10.562 6.211 14.953 1 97.5 2 SER B N 1
ATOM 1884 C CA . SER B 1 2 ? -9.844 6.848 13.852 1 97.5 2 SER B CA 1
ATOM 1885 C C . SER B 1 2 ? -8.562 6.094 13.516 1 97.5 2 SER B C 1
ATOM 1887 O O . SER B 1 2 ? -7.902 5.551 14.406 1 97.5 2 SER B O 1
ATOM 1889 N N . ILE B 1 3 ? -8.281 6.086 12.25 1 96.88 3 ILE B N 1
ATOM 1890 C CA . ILE B 1 3 ? -7.07 5.445 11.75 1 96.88 3 ILE B CA 1
ATOM 1891 C C . ILE B 1 3 ? -6.18 6.488 11.078 1 96.88 3 ILE B C 1
ATOM 1893 O O . ILE B 1 3 ? -6.668 7.371 10.367 1 96.88 3 ILE B O 1
ATOM 1897 N N . LEU B 1 4 ? -4.902 6.371 11.359 1 98.38 4 LEU B N 1
ATOM 1898 C CA . LEU B 1 4 ? -3.896 7.254 10.781 1 98.38 4 LEU B CA 1
ATOM 1899 C C . LEU B 1 4 ? -2.848 6.457 10.008 1 98.38 4 LEU B C 1
ATOM 1901 O O . LEU B 1 4 ? -2.303 5.477 10.531 1 98.38 4 LEU B O 1
ATOM 1905 N N . PHE B 1 5 ? -2.652 6.82 8.812 1 98.06 5 PHE B N 1
ATOM 1906 C CA . PHE B 1 5 ? -1.523 6.344 8.023 1 98.06 5 PHE B CA 1
ATOM 1907 C C . PHE B 1 5 ? -0.548 7.477 7.727 1 98.06 5 PHE B C 1
ATOM 1909 O O . PHE B 1 5 ? -0.963 8.594 7.402 1 98.06 5 PHE B O 1
ATOM 1916 N N . SER B 1 6 ? 0.667 7.191 7.816 1 98.19 6 SER B N 1
ATOM 1917 C CA . SER B 1 6 ? 1.699 8.141 7.414 1 98.19 6 SER B CA 1
ATOM 1918 C C . SER B 1 6 ? 2.807 7.453 6.625 1 98.19 6 SER B C 1
ATOM 1920 O O . SER B 1 6 ? 3.105 6.277 6.855 1 98.19 6 SER B O 1
ATOM 1922 N N . ASP B 1 7 ? 3.369 8.164 5.781 1 95.69 7 ASP B N 1
ATOM 1923 C CA . ASP B 1 7 ? 4.465 7.66 4.957 1 95.69 7 ASP B CA 1
ATOM 1924 C C . ASP B 1 7 ? 5.402 8.789 4.543 1 95.69 7 ASP B C 1
ATOM 1926 O O . ASP B 1 7 ? 4.98 9.945 4.414 1 95.69 7 ASP B O 1
ATOM 1930 N N . ILE B 1 8 ? 6.668 8.422 4.34 1 92.81 8 ILE B N 1
ATOM 1931 C CA . ILE B 1 8 ? 7.652 9.406 3.906 1 92.81 8 ILE B CA 1
ATOM 1932 C C . ILE B 1 8 ? 7.527 9.641 2.402 1 92.81 8 ILE B C 1
ATOM 1934 O O . ILE B 1 8 ? 7.453 8.688 1.625 1 92.81 8 ILE B O 1
ATOM 1938 N N . ARG B 1 9 ? 7.496 10.914 2.035 1 91.31 9 ARG B N 1
ATOM 1939 C CA . ARG B 1 9 ? 7.375 11.258 0.624 1 91.31 9 ARG B CA 1
ATOM 1940 C C . ARG B 1 9 ? 8.672 10.961 -0.127 1 91.31 9 ARG B C 1
ATOM 1942 O O . ARG B 1 9 ? 9.75 11.367 0.301 1 91.31 9 ARG B O 1
ATOM 1949 N N . GLN B 1 10 ? 8.516 10.203 -1.236 1 83.56 10 GLN B N 1
ATOM 1950 C CA . GLN B 1 10 ? 9.609 9.906 -2.148 1 83.56 10 GLN B CA 1
ATOM 1951 C C . GLN B 1 10 ? 10.781 9.258 -1.409 1 83.56 10 GLN B C 1
ATOM 1953 O O . GLN B 1 10 ? 11.938 9.594 -1.66 1 83.56 10 GLN B O 1
ATOM 1958 N N . PHE B 1 11 ? 10.516 8.445 -0.473 1 82.19 11 PHE B N 1
ATOM 1959 C CA . PHE B 1 11 ? 11.57 7.789 0.295 1 82.19 11 PHE B CA 1
ATOM 1960 C C . PHE B 1 11 ? 12.414 6.887 -0.599 1 82.19 11 PHE B C 1
ATOM 1962 O O . PHE B 1 11 ? 13.625 6.762 -0.397 1 82.19 11 PHE B O 1
ATOM 1969 N N . THR B 1 12 ? 11.719 6.258 -1.571 1 75.56 12 THR B N 1
ATOM 1970 C CA . THR B 1 12 ? 12.445 5.355 -2.455 1 75.56 12 THR B CA 1
ATOM 1971 C C . THR B 1 12 ? 13.594 6.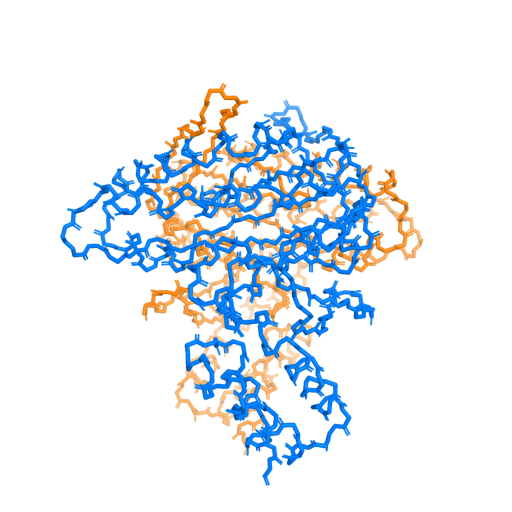09 -3.143 1 75.56 12 THR B C 1
ATOM 1973 O O . THR B 1 12 ? 14.695 5.543 -3.275 1 75.56 12 THR B O 1
ATOM 1976 N N . ASN B 1 13 ? 13.367 7.309 -3.52 1 77.56 13 ASN B N 1
ATOM 1977 C CA . ASN B 1 13 ? 14.414 8.117 -4.137 1 77.56 13 ASN B CA 1
ATOM 1978 C C . ASN B 1 13 ? 15.5 8.484 -3.133 1 77.56 13 ASN B C 1
ATOM 1980 O O . ASN B 1 13 ? 16.688 8.477 -3.467 1 77.56 13 ASN B O 1
ATOM 1984 N N . LEU B 1 14 ? 15.117 8.758 -1.948 1 76.31 14 LEU B N 1
ATOM 1985 C CA . LEU B 1 14 ? 16.031 9.148 -0.881 1 76.31 14 LEU B CA 1
ATOM 1986 C C . LEU B 1 14 ? 16.922 7.973 -0.464 1 76.31 14 LEU B C 1
ATOM 1988 O O . LEU B 1 14 ? 18.094 8.156 -0.176 1 76.31 14 LEU B O 1
ATOM 1992 N N . SER B 1 15 ? 16.344 6.812 -0.465 1 78.25 15 SER B N 1
ATOM 1993 C CA . SER B 1 15 ? 17.031 5.629 0.038 1 78.25 15 SER B CA 1
ATOM 1994 C C . SER B 1 15 ? 18.031 5.098 -0.979 1 78.25 15 SER B C 1
ATOM 1996 O O . SER B 1 15 ? 18.938 4.344 -0.627 1 78.25 15 SER B O 1
ATOM 1998 N N . GLU B 1 16 ? 17.812 5.422 -2.254 1 75.94 16 GLU B N 1
ATOM 1999 C CA . GLU B 1 16 ? 18.703 4.93 -3.303 1 75.94 16 GLU B CA 1
ATOM 2000 C C . GLU B 1 16 ? 20.141 5.355 -3.049 1 75.94 16 GLU B C 1
ATOM 2002 O O . GLU B 1 16 ? 21.078 4.676 -3.469 1 75.94 16 GLU B O 1
ATOM 2007 N N . LYS B 1 17 ? 20.344 6.391 -2.34 1 77.94 17 LYS B N 1
ATOM 2008 C CA . LYS B 1 17 ? 21.688 6.945 -2.115 1 77.94 17 LYS B CA 1
ATOM 2009 C C . LYS B 1 17 ? 22.266 6.457 -0.79 1 77.94 17 LYS B C 1
ATOM 2011 O O . LYS B 1 17 ? 23.359 6.859 -0.404 1 77.94 17 LYS B O 1
ATOM 2016 N N . MET B 1 18 ? 21.562 5.605 -0.148 1 82.25 18 MET B N 1
ATOM 2017 C CA . MET B 1 18 ? 21.969 5.133 1.167 1 82.25 18 MET B CA 1
ATOM 2018 C C . MET B 1 18 ? 22.297 3.641 1.131 1 82.25 18 MET B C 1
ATOM 2020 O O . MET B 1 18 ? 21.688 2.889 0.368 1 82.25 18 MET B O 1
ATOM 2024 N N . SER B 1 19 ? 23.266 3.328 1.931 1 87 19 SER B N 1
ATOM 2025 C CA . SER B 1 19 ? 23.438 1.898 2.168 1 87 19 SER B CA 1
ATOM 2026 C C . SER B 1 19 ? 22.25 1.307 2.898 1 87 19 SER B C 1
ATOM 2028 O O . SER B 1 19 ? 21.438 2.041 3.471 1 87 19 SER B O 1
ATOM 2030 N N . LEU B 1 20 ? 22.125 0.026 2.906 1 85.44 20 LEU B N 1
ATOM 2031 C CA . LEU B 1 20 ? 21.047 -0.647 3.611 1 85.44 20 LEU B CA 1
ATOM 2032 C C . LEU B 1 20 ? 21.094 -0.336 5.102 1 85.44 20 LEU B C 1
ATOM 2034 O O . LEU B 1 20 ? 20.047 -0.091 5.723 1 85.44 20 LEU B O 1
ATOM 2038 N N . ALA B 1 21 ? 22.312 -0.39 5.633 1 87.75 21 ALA B N 1
ATOM 2039 C CA . ALA B 1 21 ? 22.484 -0.097 7.051 1 87.75 21 ALA B CA 1
ATOM 2040 C C . ALA B 1 21 ? 22.094 1.342 7.367 1 87.75 21 ALA B C 1
ATOM 2042 O O . ALA B 1 21 ? 21.438 1.603 8.383 1 87.75 21 ALA B O 1
ATOM 2043 N N . ASP B 1 22 ? 22.484 2.252 6.469 1 88.19 22 ASP B N 1
ATOM 2044 C CA . ASP B 1 22 ? 22.156 3.66 6.664 1 88.19 22 ASP B CA 1
ATOM 2045 C C . ASP B 1 22 ? 20.656 3.898 6.516 1 88.19 22 ASP B C 1
ATOM 2047 O O . ASP B 1 22 ? 20.078 4.711 7.234 1 88.19 22 ASP B O 1
ATOM 2051 N N . ASN B 1 23 ? 20.094 3.201 5.602 1 87.25 23 ASN B N 1
ATOM 2052 C CA . ASN B 1 23 ? 18.656 3.279 5.41 1 87.25 23 ASN B CA 1
ATOM 2053 C C . ASN B 1 23 ? 17.906 2.826 6.656 1 87.25 23 ASN B C 1
ATOM 2055 O O . ASN B 1 23 ? 16.953 3.482 7.086 1 87.25 23 ASN B O 1
ATOM 2059 N N . PHE B 1 24 ? 18.328 1.81 7.211 1 87.94 24 PHE B N 1
ATOM 2060 C CA . PHE B 1 24 ? 17.703 1.262 8.406 1 87.94 24 PHE B CA 1
ATOM 2061 C C . PHE B 1 24 ? 17.812 2.236 9.57 1 87.94 24 PHE B C 1
ATOM 2063 O O . PHE B 1 24 ? 16.844 2.479 10.289 1 87.94 24 PHE B O 1
ATOM 2070 N N . LYS B 1 25 ? 18.984 2.779 9.75 1 88.88 25 LYS B N 1
ATOM 2071 C CA . LYS B 1 25 ? 19.219 3.736 10.828 1 88.88 25 LYS B CA 1
ATOM 2072 C C . LYS B 1 25 ? 18.328 4.969 10.664 1 88.88 25 LYS B C 1
ATOM 2074 O O . LYS B 1 25 ? 17.797 5.5 11.641 1 88.88 25 LYS B O 1
ATOM 2079 N N . PHE B 1 26 ? 18.203 5.332 9.43 1 87.81 26 PHE B N 1
ATOM 2080 C CA . PHE B 1 26 ? 17.406 6.5 9.109 1 87.81 26 PHE B CA 1
ATOM 2081 C C . PHE B 1 26 ? 15.93 6.25 9.445 1 87.81 26 PHE B C 1
ATOM 2083 O O . PHE B 1 26 ? 15.297 7.059 10.117 1 87.81 26 PHE B O 1
ATOM 2090 N N . ILE B 1 27 ? 15.422 5.133 9.016 1 89.75 27 ILE B N 1
ATOM 2091 C CA . ILE B 1 27 ? 14.023 4.789 9.219 1 89.75 27 ILE B CA 1
ATOM 2092 C C . ILE B 1 27 ? 13.742 4.633 10.711 1 89.75 27 ILE B C 1
ATOM 2094 O O . ILE B 1 27 ? 12.734 5.145 11.219 1 89.75 27 ILE B O 1
ATOM 2098 N N . ASN B 1 28 ? 14.602 3.998 11.383 1 90.38 28 ASN B N 1
ATOM 2099 C CA . ASN B 1 28 ? 14.406 3.783 12.812 1 90.38 28 ASN B CA 1
ATOM 2100 C C . ASN B 1 28 ? 14.422 5.102 13.586 1 90.38 28 ASN B C 1
ATOM 2102 O O . ASN B 1 28 ? 13.609 5.301 14.492 1 90.38 28 ASN B O 1
ATOM 2106 N N . ALA B 1 29 ? 15.367 5.93 13.188 1 89.38 29 ALA B N 1
ATOM 2107 C CA . ALA B 1 29 ? 15.43 7.238 13.828 1 89.38 29 ALA B CA 1
ATOM 2108 C C . ALA B 1 29 ? 14.148 8.031 13.586 1 89.38 29 ALA B C 1
ATOM 2110 O O . ALA B 1 29 ? 13.633 8.688 14.492 1 89.38 29 ALA B O 1
ATOM 2111 N N . TYR B 1 30 ? 13.664 7.973 12.391 1 90.88 30 TYR B N 1
ATOM 2112 C CA . TYR B 1 30 ? 12.43 8.648 12.023 1 90.88 30 TYR B CA 1
ATOM 2113 C C . TYR B 1 30 ? 11.25 8.109 12.82 1 90.88 30 TYR B C 1
ATOM 2115 O O . TYR B 1 30 ? 10.484 8.883 13.406 1 90.88 30 TYR B O 1
ATOM 2123 N N . LEU B 1 31 ? 11.102 6.773 12.844 1 92.69 31 LEU B N 1
ATOM 2124 C CA . LEU B 1 31 ? 9.977 6.156 13.547 1 92.69 31 LEU B CA 1
ATOM 2125 C C . LEU B 1 31 ? 10.016 6.484 15.031 1 92.69 31 LEU B C 1
ATOM 2127 O O . LEU B 1 31 ? 8.977 6.789 15.633 1 92.69 31 LEU B O 1
ATOM 2131 N N . CYS B 1 32 ? 11.195 6.48 15.625 1 91.56 32 CYS B N 1
ATOM 2132 C CA . CYS B 1 32 ? 11.367 6.809 17.031 1 91.56 32 CYS B CA 1
ATOM 2133 C C . CYS B 1 32 ? 10.93 8.242 17.312 1 91.56 32 CYS B C 1
ATOM 2135 O O . CYS B 1 32 ? 10.344 8.523 18.359 1 91.56 32 CYS B O 1
ATOM 2137 N N . ARG B 1 33 ? 11.195 9.039 16.422 1 91.44 33 ARG B N 1
ATOM 2138 C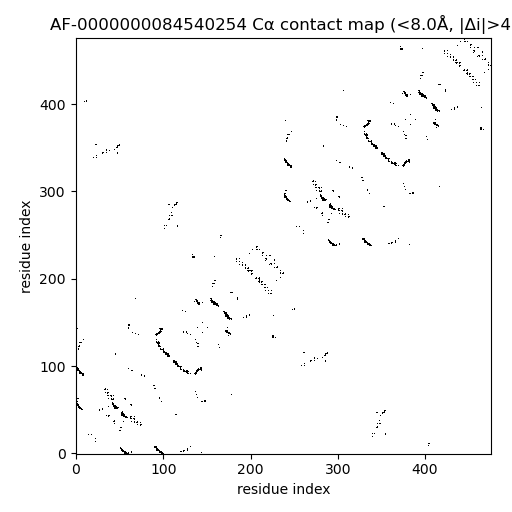 CA . ARG B 1 33 ? 10.883 10.453 16.594 1 91.44 33 ARG B CA 1
ATOM 2139 C C . ARG B 1 33 ? 9.391 10.711 16.438 1 91.44 33 ARG B C 1
ATOM 2141 O O . ARG B 1 33 ? 8.844 11.602 17.094 1 91.44 33 ARG B O 1
ATOM 2148 N N . MET B 1 34 ? 8.742 9.938 15.594 1 95.06 34 MET B N 1
ATOM 2149 C CA . MET B 1 34 ? 7.32 10.148 15.32 1 95.06 34 MET B CA 1
ATOM 2150 C C . MET B 1 34 ? 6.461 9.492 16.406 1 95.06 34 MET B C 1
ATOM 2152 O O . MET B 1 34 ? 5.34 9.938 16.656 1 95.06 34 MET B O 1
ATOM 2156 N N . GLU B 1 35 ? 6.941 8.453 17.047 1 95.62 35 GLU B N 1
ATOM 2157 C CA . GLU B 1 35 ? 6.188 7.605 17.969 1 95.62 35 GLU B CA 1
ATOM 2158 C C . GLU B 1 35 ? 5.559 8.43 19.078 1 95.62 35 GLU B C 1
ATOM 2160 O O . GLU B 1 35 ? 4.363 8.305 19.359 1 95.62 35 GLU B O 1
ATOM 2165 N N . PRO B 1 36 ? 6.293 9.352 19.75 1 95.12 36 PRO B N 1
ATOM 2166 C CA . PRO B 1 36 ? 5.719 10.109 20.859 1 95.12 36 PRO B CA 1
ATOM 2167 C C . PRO B 1 36 ? 4.512 10.945 20.453 1 95.12 36 PRO B C 1
ATOM 2169 O O . PRO B 1 36 ? 3.572 11.117 21.234 1 95.12 36 PRO B O 1
ATOM 2172 N N . ALA B 1 37 ? 4.527 11.445 19.219 1 97.31 37 ALA B N 1
ATOM 2173 C CA . ALA B 1 37 ? 3.42 12.273 18.734 1 97.31 37 ALA B CA 1
ATOM 2174 C C . ALA B 1 37 ? 2.113 11.484 18.734 1 97.31 37 ALA B C 1
ATOM 2176 O O . ALA B 1 37 ? 1.043 12.047 18.969 1 97.31 37 ALA B O 1
ATOM 2177 N N . ILE B 1 38 ? 2.174 10.188 18.438 1 98 38 ILE B N 1
ATOM 2178 C CA . ILE B 1 38 ? 0.996 9.328 18.359 1 98 38 ILE B CA 1
ATOM 2179 C C . ILE B 1 38 ? 0.575 8.906 19.766 1 98 38 ILE B C 1
ATOM 2181 O O . ILE B 1 38 ? -0.595 9.031 20.125 1 98 38 ILE B O 1
ATOM 2185 N N . ILE B 1 39 ? 1.54 8.539 20.609 1 97.31 39 ILE B N 1
ATOM 2186 C CA . ILE B 1 39 ? 1.274 7.992 21.938 1 97.31 39 ILE B CA 1
ATOM 2187 C C . ILE B 1 39 ? 0.755 9.094 22.859 1 97.31 39 ILE B C 1
ATOM 2189 O O . ILE B 1 39 ? -0.205 8.883 23.609 1 97.31 39 ILE B O 1
ATOM 2193 N N . GLU B 1 40 ? 1.332 10.227 22.812 1 97.25 40 GLU B N 1
ATOM 2194 C CA . GLU B 1 40 ? 0.963 11.328 23.688 1 97.25 40 GLU B CA 1
ATOM 2195 C C . GLU B 1 40 ? -0.426 11.859 23.344 1 97.25 40 GLU B C 1
ATOM 2197 O O . GLU B 1 40 ? -1.031 12.578 24.141 1 97.25 40 GLU B O 1
ATOM 2202 N N . ASN B 1 41 ? -0.889 11.57 22.156 1 98.12 41 ASN B N 1
ATOM 2203 C CA . ASN B 1 41 ? -2.248 11.938 21.766 1 98.12 41 ASN B CA 1
ATOM 2204 C C . ASN B 1 41 ? -3.193 10.742 21.844 1 98.12 41 ASN B C 1
ATOM 2206 O O . ASN B 1 41 ? -4.117 10.633 21.031 1 98.12 41 ASN B O 1
ATOM 2210 N N . CYS B 1 42 ? -2.832 9.805 22.656 1 97.44 42 CYS B N 1
ATOM 2211 C CA . CYS B 1 42 ? -3.686 8.68 23.031 1 97.44 42 CYS B CA 1
ATOM 2212 C C . CYS B 1 42 ? -3.857 7.723 21.844 1 97.44 42 CYS B C 1
ATOM 2214 O O . CYS B 1 42 ? -4.918 7.113 21.688 1 97.44 42 CYS B O 1
ATOM 2216 N N . GLY B 1 43 ? -2.889 7.691 20.984 1 97.06 43 GLY B N 1
ATOM 2217 C CA . GLY B 1 43 ? -2.91 6.754 19.875 1 97.06 43 GLY B CA 1
ATOM 2218 C C . GLY B 1 43 ? -2.182 5.457 20.172 1 97.06 43 GLY B C 1
ATOM 2219 O O . GLY B 1 43 ? -1.438 5.367 21.156 1 97.06 43 GLY B O 1
ATOM 2220 N N . PHE B 1 44 ? -2.506 4.449 19.391 1 94.94 44 PHE B N 1
ATOM 2221 C CA . PHE B 1 44 ? -1.829 3.156 19.406 1 94.94 44 PHE B CA 1
ATOM 2222 C C . PHE B 1 44 ? -1.218 2.834 18.062 1 94.94 44 PHE B C 1
ATOM 2224 O O . PHE B 1 44 ? -1.922 2.803 17.047 1 94.94 44 PHE B O 1
ATOM 2231 N N . ILE B 1 45 ? 0.065 2.635 18.062 1 95.06 45 ILE B N 1
ATOM 2232 C CA . ILE B 1 45 ? 0.714 2.242 16.812 1 95.06 45 ILE B CA 1
ATOM 2233 C C . ILE B 1 45 ? 0.476 0.756 16.562 1 95.06 45 ILE B C 1
ATOM 2235 O O . ILE B 1 45 ? 0.958 -0.097 17.312 1 95.06 45 ILE B O 1
ATOM 2239 N N . ASP B 1 46 ? -0.243 0.442 15.578 1 93 46 ASP B N 1
ATOM 2240 C CA . ASP B 1 46 ? -0.546 -0.944 15.234 1 93 46 ASP B CA 1
ATOM 2241 C C . ASP B 1 46 ? 0.682 -1.648 14.656 1 93 46 ASP B C 1
ATOM 2243 O O . ASP B 1 46 ? 1.053 -2.73 15.117 1 93 46 ASP B O 1
ATOM 2247 N N . LYS B 1 47 ? 1.251 -0.995 13.641 1 92.12 47 LYS B N 1
ATOM 2248 C CA . LYS B 1 47 ? 2.432 -1.598 13.031 1 92.12 47 LYS B CA 1
ATOM 2249 C C . LYS B 1 47 ? 3.199 -0.58 12.195 1 92.12 47 LYS B C 1
ATOM 2251 O O . LYS B 1 47 ? 2.668 0.48 11.852 1 92.12 47 LYS B O 1
ATOM 2256 N N . TYR B 1 48 ? 4.453 -0.956 11.922 1 91.5 48 TYR B N 1
ATOM 2257 C CA . TYR B 1 48 ? 5.305 -0.259 10.969 1 91.5 48 TYR B CA 1
ATOM 2258 C C . TYR B 1 48 ? 5.453 -1.061 9.68 1 91.5 48 TYR B C 1
ATOM 2260 O O . TYR B 1 48 ? 5.586 -2.287 9.719 1 91.5 48 TYR B O 1
ATOM 2268 N N . ILE B 1 49 ? 5.398 -0.421 8.648 1 88.62 49 ILE B N 1
ATOM 2269 C CA . ILE B 1 49 ? 5.633 -1.023 7.34 1 88.62 49 ILE B CA 1
ATOM 2270 C C . ILE B 1 49 ? 6.734 -0.261 6.613 1 88.62 49 ILE B C 1
ATOM 2272 O O . ILE B 1 49 ? 6.457 0.588 5.762 1 88.62 49 ILE B O 1
ATOM 2276 N N . GLY B 1 50 ? 7.938 -0.68 6.852 1 86.56 50 GLY B N 1
ATOM 2277 C CA . GLY B 1 50 ? 9.039 0.164 6.414 1 86.56 50 GLY B CA 1
ATOM 2278 C C . GLY B 1 50 ? 9.047 1.527 7.078 1 86.56 50 GLY B C 1
ATOM 2279 O O . GLY B 1 50 ? 9.18 1.626 8.297 1 86.56 50 GLY B O 1
ATOM 2280 N N . ASP B 1 51 ? 8.75 2.486 6.188 1 88.38 51 ASP B N 1
ATOM 2281 C CA . ASP B 1 51 ? 8.75 3.852 6.699 1 88.38 51 ASP B CA 1
ATOM 2282 C C . ASP B 1 51 ? 7.332 4.324 7.012 1 88.38 51 ASP B C 1
ATOM 2284 O O . ASP B 1 51 ? 7.137 5.434 7.512 1 88.38 51 ASP B O 1
ATOM 2288 N N . ALA B 1 52 ? 6.352 3.461 6.77 1 93.19 52 ALA B N 1
ATOM 2289 C CA . ALA B 1 52 ? 4.961 3.83 7.02 1 93.19 52 ALA B CA 1
ATOM 2290 C C . ALA B 1 52 ? 4.559 3.514 8.461 1 93.19 52 ALA B C 1
ATOM 2292 O O . ALA B 1 52 ? 5.07 2.564 9.055 1 93.19 52 ALA B O 1
ATOM 2293 N N . ILE B 1 53 ? 3.66 4.293 8.992 1 95.56 53 ILE B N 1
ATOM 2294 C CA . ILE B 1 53 ? 3.104 4.086 10.32 1 95.56 53 ILE 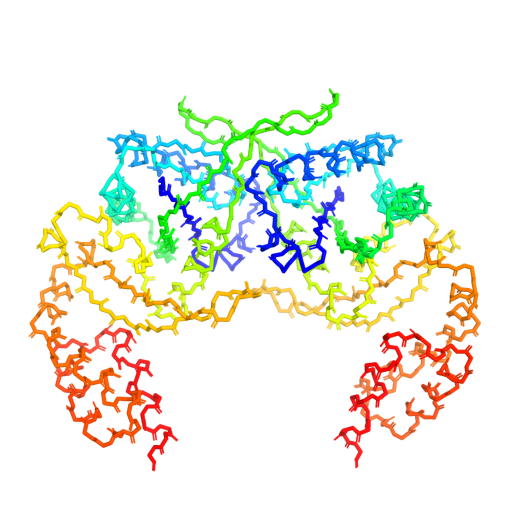B CA 1
ATOM 2295 C C . ILE B 1 53 ? 1.589 3.912 10.227 1 95.56 53 ILE B C 1
ATOM 2297 O O . ILE B 1 53 ? 0.909 4.695 9.555 1 95.56 53 ILE B O 1
ATOM 2301 N N . MET B 1 54 ? 1.096 2.9 10.805 1 95.81 54 MET B N 1
ATOM 2302 C CA . MET B 1 54 ? -0.341 2.713 10.977 1 95.81 54 MET B CA 1
ATOM 2303 C C . MET B 1 54 ? -0.725 2.787 12.453 1 95.81 54 MET B C 1
ATOM 2305 O O . MET B 1 54 ? -0.22 2.016 13.266 1 95.81 54 MET B O 1
ATOM 2309 N N . ALA B 1 55 ? -1.586 3.691 12.789 1 96.69 55 ALA B N 1
ATOM 2310 C CA . ALA B 1 55 ? -2.008 3.879 14.18 1 96.69 55 ALA B CA 1
ATOM 2311 C C . ALA B 1 55 ? -3.521 4.051 14.266 1 96.69 55 ALA B C 1
ATOM 2313 O O . ALA B 1 55 ? -4.176 4.391 13.281 1 96.69 55 ALA B O 1
ATOM 2314 N N . TRP B 1 56 ? -4.035 3.76 15.391 1 95.31 56 TRP B N 1
ATOM 2315 C CA . TRP B 1 56 ? -5.465 3.965 15.602 1 95.31 56 TRP B CA 1
ATOM 2316 C C . TRP B 1 56 ? -5.723 4.68 16.922 1 95.31 56 TRP B C 1
ATOM 2318 O O . TRP B 1 56 ? -4.867 4.684 17.812 1 95.31 56 TRP B O 1
ATOM 2328 N N . PHE B 1 57 ? -6.832 5.336 16.984 1 96.94 57 PHE B N 1
ATOM 2329 C CA . PHE B 1 57 ? -7.27 6.172 18.094 1 96.94 57 PHE B CA 1
ATOM 2330 C C . PHE B 1 57 ? -8.688 5.805 18.516 1 96.94 57 PHE B C 1
ATOM 2332 O O . PHE B 1 57 ? -9.633 5.977 17.75 1 96.94 57 PHE B O 1
ATOM 2339 N N . GLY B 1 58 ? -8.844 5.371 19.75 1 94.31 58 GLY B N 1
ATOM 2340 C CA . GLY B 1 58 ? -10.117 4.848 20.219 1 94.31 58 GLY B CA 1
ATOM 2341 C C . GLY B 1 58 ? -10.969 5.891 20.922 1 94.31 58 GLY B C 1
ATOM 2342 O O . GLY B 1 58 ? -12.188 5.719 21.047 1 94.31 58 GLY B O 1
ATOM 2343 N N . ARG B 1 59 ? -10.375 7.004 21.312 1 93.75 59 ARG B N 1
ATOM 2344 C CA . ARG B 1 59 ? -11.094 7.949 22.156 1 93.75 59 ARG B CA 1
ATOM 2345 C C . ARG B 1 59 ? -11.805 9.008 21.312 1 93.75 59 ARG B C 1
ATOM 2347 O O . ARG B 1 59 ? -13 9.242 21.5 1 93.75 59 ARG B O 1
ATOM 2354 N N . SER B 1 60 ? -11.07 9.695 20.422 1 96.88 60 SER B N 1
ATOM 2355 C CA . SER B 1 60 ? -11.68 10.781 19.656 1 96.88 60 SER B CA 1
ATOM 2356 C C . SER B 1 60 ? -10.945 11.031 18.344 1 96.88 60 SER B C 1
ATOM 2358 O O . SER B 1 60 ? -9.742 10.766 18.25 1 96.88 60 SER B O 1
ATOM 2360 N N . ALA B 1 61 ? -11.672 11.531 17.375 1 98.25 61 ALA B N 1
ATOM 2361 C CA . ALA B 1 61 ? -11.07 11.961 16.125 1 98.25 61 ALA B CA 1
ATOM 2362 C C . ALA B 1 61 ? -10.055 13.078 16.359 1 98.25 61 ALA B C 1
ATOM 2364 O O . ALA B 1 61 ? -9.062 13.18 15.633 1 98.25 61 ALA B O 1
ATOM 2365 N N . ASP B 1 62 ? -10.289 13.914 17.359 1 98.81 62 ASP B N 1
ATOM 2366 C CA . ASP B 1 62 ? -9.375 15.008 17.688 1 98.81 62 ASP B CA 1
ATOM 2367 C C . ASP B 1 62 ? -7.984 14.469 18.031 1 98.81 62 ASP B C 1
ATOM 2369 O O . ASP B 1 62 ? -6.977 15.062 17.641 1 98.81 62 ASP B O 1
ATOM 2373 N N . ASP B 1 63 ? -7.961 13.352 18.766 1 98.75 63 ASP B N 1
ATOM 2374 C CA . ASP B 1 63 ? -6.68 12.75 19.125 1 98.75 63 ASP B CA 1
ATOM 2375 C C . ASP B 1 63 ? -5.859 12.406 17.875 1 98.75 63 ASP B C 1
ATOM 2377 O O . ASP B 1 63 ? -4.656 12.664 17.828 1 98.75 63 ASP B O 1
ATOM 2381 N N . ALA B 1 64 ? -6.508 11.859 16.875 1 98.75 64 ALA B N 1
ATOM 2382 C CA . ALA B 1 64 ? -5.828 11.469 15.641 1 98.75 64 ALA B CA 1
ATOM 2383 C C . ALA B 1 64 ? -5.312 12.695 14.898 1 98.75 64 ALA B C 1
ATOM 2385 O O . ALA B 1 64 ? -4.164 12.711 14.438 1 98.75 64 ALA B O 1
ATOM 2386 N N . VAL B 1 65 ? -6.145 13.703 14.75 1 98.88 65 VAL B N 1
ATOM 2387 C CA . VAL B 1 65 ? -5.777 14.906 14.016 1 98.88 65 VAL B CA 1
ATOM 2388 C C . VAL B 1 65 ? -4.641 15.633 14.742 1 98.88 65 VAL B C 1
ATOM 2390 O O . VAL B 1 65 ? -3.674 16.062 14.117 1 98.88 65 VAL B O 1
ATOM 2393 N N . GLN B 1 66 ? -4.746 15.695 16.062 1 98.81 66 GLN B N 1
ATOM 2394 C CA . GLN B 1 66 ? -3.695 16.328 16.844 1 98.81 66 GLN B CA 1
ATOM 2395 C C . GLN B 1 66 ? -2.381 15.57 16.734 1 98.81 66 GLN B C 1
ATOM 2397 O O . GLN B 1 66 ? -1.306 16.172 16.703 1 98.81 66 GLN B O 1
ATOM 2402 N N . ALA B 1 67 ? -2.467 14.25 16.734 1 98.81 67 ALA B N 1
ATOM 2403 C CA . ALA B 1 67 ? -1.268 13.445 16.516 1 98.81 67 ALA B CA 1
ATOM 2404 C C . ALA B 1 67 ? -0.62 13.773 15.18 1 98.81 67 ALA B C 1
ATOM 2406 O O . ALA B 1 67 ? 0.6 13.93 15.094 1 98.81 67 ALA B O 1
ATOM 2407 N N . GLY B 1 68 ? -1.456 13.836 14.102 1 98.81 68 GLY B N 1
ATOM 2408 C CA . GLY B 1 68 ? -0.936 14.195 12.797 1 98.81 68 GLY B CA 1
ATOM 2409 C C . GLY B 1 68 ? -0.241 15.547 12.781 1 98.81 68 GLY B C 1
ATOM 2410 O O . GLY B 1 68 ? 0.852 15.68 12.227 1 98.81 68 GLY B O 1
ATOM 2411 N N . ILE B 1 69 ? -0.864 16.531 13.422 1 98.69 69 ILE B N 1
ATOM 2412 C CA . ILE B 1 69 ? -0.288 17.875 13.508 1 98.69 69 ILE B CA 1
ATOM 2413 C C . ILE B 1 69 ? 1.032 17.812 14.273 1 98.69 69 ILE B C 1
ATOM 2415 O O . ILE B 1 69 ? 2.027 18.406 13.852 1 98.69 69 ILE B O 1
ATOM 2419 N N . ALA B 1 70 ? 1.035 17.094 15.375 1 98.44 70 ALA B N 1
ATOM 2420 C CA . ALA B 1 70 ? 2.236 16.969 16.188 1 98.44 70 ALA B CA 1
ATOM 2421 C C . ALA B 1 70 ? 3.371 16.312 15.406 1 98.44 70 ALA B C 1
ATOM 2423 O O . ALA B 1 70 ? 4.527 16.734 15.516 1 98.44 70 ALA B O 1
ATOM 2424 N N . MET B 1 71 ? 3.064 15.312 14.68 1 98 71 MET B N 1
ATOM 2425 C CA . MET B 1 71 ? 4.062 14.648 13.844 1 98 71 MET B CA 1
ATOM 2426 C C . MET B 1 71 ? 4.711 15.633 12.875 1 98 71 MET B C 1
ATOM 2428 O O . MET B 1 71 ? 5.934 15.648 12.727 1 98 71 MET B O 1
ATOM 2432 N N . LEU B 1 72 ? 3.904 16.438 12.266 1 97.5 72 LEU B N 1
ATOM 2433 C CA . LEU B 1 72 ? 4.398 17.406 11.289 1 97.5 72 LEU B CA 1
ATOM 2434 C C . LEU B 1 72 ? 5.258 18.469 11.953 1 97.5 72 LEU B C 1
ATOM 2436 O O . LEU B 1 72 ? 6.289 18.875 11.414 1 97.5 72 LEU B O 1
ATOM 2440 N N . LYS B 1 73 ? 4.848 18.906 13.078 1 95.94 73 LYS B N 1
ATOM 2441 C CA . LYS B 1 73 ? 5.621 19.906 13.805 1 95.94 73 LYS B CA 1
ATOM 2442 C C . LYS B 1 73 ? 6.965 19.344 14.258 1 95.94 73 LYS B C 1
ATOM 2444 O O . LYS B 1 73 ? 7.98 20.047 14.203 1 95.94 73 LYS B O 1
ATOM 2449 N N . LEU B 1 74 ? 6.941 18.125 14.711 1 93.5 74 LEU B N 1
ATOM 2450 C CA . LEU B 1 74 ? 8.18 17.469 15.125 1 93.5 74 LEU B CA 1
ATOM 2451 C C . LEU B 1 74 ? 9.141 17.344 13.953 1 93.5 74 LEU B C 1
ATOM 2453 O O . LEU B 1 74 ? 10.352 17.516 14.117 1 93.5 74 LEU B O 1
ATOM 2457 N N . LEU B 1 75 ? 8.609 17 12.844 1 91.44 75 LEU B N 1
ATOM 2458 C CA . LEU B 1 75 ? 9.438 16.859 11.656 1 91.44 75 LEU B CA 1
ATOM 2459 C C . LEU B 1 75 ? 10.102 18.172 11.289 1 91.44 75 LEU B C 1
ATOM 2461 O O . LEU B 1 75 ? 11.266 18.203 10.883 1 91.44 75 LEU B O 1
ATOM 2465 N N . SER B 1 76 ? 9.352 19.266 11.359 1 87.5 76 SER B N 1
ATOM 2466 C CA . SER B 1 76 ? 9.875 20.594 11.055 1 87.5 76 SER B CA 1
ATOM 2467 C C . SER B 1 76 ? 11.016 20.969 12 1 87.5 76 SER B C 1
ATOM 2469 O O . SER B 1 76 ? 11.992 21.594 11.586 1 87.5 76 SER B O 1
ATOM 2471 N N . LEU B 1 77 ? 10.914 20.562 13.219 1 82.44 77 LEU B N 1
ATOM 2472 C CA . LEU B 1 77 ? 11.938 20.844 14.219 1 82.44 77 LEU B CA 1
ATOM 2473 C C . LEU B 1 77 ? 13.188 20 13.961 1 82.44 77 LEU B C 1
ATOM 2475 O O . LEU B 1 77 ? 14.312 20.469 14.148 1 82.44 77 LEU B O 1
ATOM 2479 N N . TYR B 1 78 ? 12.922 18.766 13.633 1 75.62 78 TYR B N 1
ATOM 2480 C CA . TYR B 1 78 ? 14.008 17.844 13.328 1 75.62 78 TYR B CA 1
ATOM 2481 C C . TYR B 1 78 ? 14.867 18.359 12.18 1 75.62 78 TYR B C 1
ATOM 2483 O O . TYR B 1 78 ? 16.094 18.25 12.219 1 75.62 78 TYR B O 1
ATOM 2491 N N . TYR B 1 79 ? 14.312 18.875 11.211 1 69.69 79 TYR B N 1
ATOM 2492 C CA . TYR B 1 79 ? 15.023 19.391 10.047 1 69.69 79 TYR B CA 1
ATOM 2493 C C . TYR B 1 79 ? 15.812 20.641 10.398 1 69.69 79 TYR B C 1
ATOM 2495 O O . TYR B 1 79 ? 16.938 20.844 9.922 1 69.69 79 TYR B O 1
ATOM 2503 N N . SER B 1 80 ? 15.234 21.375 11.18 1 68.5 80 SER B N 1
ATOM 2504 C CA . SER B 1 80 ? 15.898 22.625 11.539 1 68.5 80 SER B CA 1
ATOM 2505 C C . SER B 1 80 ? 17.156 22.359 12.352 1 68.5 80 SER B C 1
ATOM 2507 O O . SER B 1 80 ? 18.125 23.125 12.273 1 68.5 80 SER B O 1
ATOM 2509 N N . THR B 1 81 ? 17.141 21.297 13.086 1 61.56 81 THR B N 1
ATOM 2510 C CA . THR B 1 81 ? 18.281 21.016 13.945 1 61.56 81 THR B CA 1
ATOM 2511 C C . THR B 1 81 ? 19.344 20.234 13.172 1 61.56 81 THR B C 1
ATOM 2513 O O . THR B 1 81 ? 20.531 20.297 13.508 1 61.56 81 THR B O 1
ATOM 2516 N N . ARG B 1 82 ? 18.891 19.328 12.383 1 59.78 82 ARG B N 1
ATOM 2517 C CA . ARG B 1 82 ? 19.859 18.547 11.633 1 59.78 82 ARG B CA 1
ATOM 2518 C C . ARG B 1 82 ? 20.438 19.344 10.469 1 59.78 82 ARG B C 1
ATOM 2520 O O . ARG B 1 82 ? 21.094 18.797 9.586 1 59.78 82 ARG B O 1
ATOM 2527 N N . GLN B 1 83 ? 20.688 20.438 10.727 1 53.56 83 GLN B N 1
ATOM 2528 C CA . GLN B 1 83 ? 21.281 21.359 9.75 1 53.56 83 GLN B CA 1
ATOM 2529 C C . GLN B 1 83 ? 22.375 20.672 8.953 1 53.56 83 GLN B C 1
ATOM 2531 O O . GLN B 1 83 ? 23.547 21.016 9.078 1 53.56 83 GLN B O 1
ATOM 2536 N N . ARG B 1 84 ? 22.281 19.344 8.719 1 53.34 84 ARG B N 1
ATOM 2537 C CA . ARG B 1 84 ? 23.359 18.984 7.805 1 53.34 84 ARG B CA 1
ATOM 2538 C C . ARG B 1 84 ? 23.156 19.609 6.434 1 53.34 84 ARG B C 1
ATOM 2540 O O . ARG B 1 84 ? 22.094 19.438 5.82 1 53.34 84 ARG B O 1
ATOM 2547 N N . PRO B 1 85 ? 23.969 20.297 6.031 1 53.31 85 PRO B N 1
ATOM 2548 C CA . PRO B 1 85 ? 24.047 20.906 4.699 1 53.31 85 PRO B CA 1
ATOM 2549 C C . PRO B 1 85 ? 23.906 19.875 3.574 1 53.31 85 PRO B C 1
ATOM 2551 O O . PRO B 1 85 ? 24.438 18.781 3.67 1 53.31 85 PRO B O 1
ATOM 2554 N N . GLY B 1 86 ? 22.672 19.969 2.76 1 55.09 86 GLY B N 1
ATOM 2555 C CA . GLY B 1 86 ? 22.531 19.328 1.463 1 55.09 86 GLY B CA 1
ATOM 2556 C C . GLY B 1 86 ? 21.422 18.297 1.418 1 55.09 86 GLY B C 1
ATOM 2557 O O . GLY B 1 86 ? 21.234 17.625 0.399 1 55.09 86 GLY B O 1
ATOM 2558 N N . ARG B 1 87 ? 20.984 17.953 2.695 1 60.16 87 ARG B N 1
ATOM 2559 C CA . ARG B 1 87 ? 19.969 16.906 2.529 1 60.16 87 ARG B CA 1
ATOM 2560 C C . ARG B 1 87 ? 18.578 17.516 2.43 1 60.16 87 ARG B C 1
ATOM 2562 O O . ARG B 1 87 ? 18.219 18.406 3.213 1 60.16 87 ARG B O 1
ATOM 2569 N N . PRO B 1 88 ? 17.906 17.281 1.41 1 65.44 88 PRO B N 1
ATOM 2570 C CA . PRO B 1 88 ? 16.547 17.797 1.246 1 65.44 88 PRO B CA 1
ATOM 2571 C C . PRO B 1 88 ? 15.633 17.422 2.416 1 65.44 88 PRO B C 1
ATOM 2573 O O . PRO B 1 88 ? 15.828 16.391 3.051 1 65.44 88 PRO B O 1
ATOM 2576 N N . PRO B 1 89 ? 14.797 18.422 2.828 1 75.81 89 PRO B N 1
ATOM 2577 C CA . PRO B 1 89 ? 13.883 18.188 3.949 1 75.81 89 PRO B CA 1
ATOM 2578 C C . PRO B 1 89 ? 12.992 16.969 3.738 1 75.81 89 PRO B C 1
ATOM 2580 O O . PRO B 1 89 ? 12.57 16.688 2.611 1 75.81 89 PRO B O 1
ATOM 2583 N N . LEU B 1 90 ? 12.805 16.172 4.797 1 86.75 90 LEU B N 1
ATOM 2584 C CA . LEU B 1 90 ? 11.922 15.016 4.82 1 86.75 90 LEU B CA 1
ATOM 2585 C C . LEU B 1 90 ? 10.461 15.445 4.852 1 86.75 90 LEU B C 1
ATOM 2587 O O . LEU B 1 90 ? 10.086 16.344 5.605 1 86.75 90 LEU B O 1
ATOM 2591 N N . LYS B 1 91 ? 9.719 15.008 3.957 1 92.56 91 LYS B N 1
ATOM 2592 C CA . LYS B 1 91 ? 8.281 15.266 3.924 1 92.56 91 LYS B CA 1
ATOM 2593 C C . LYS B 1 91 ? 7.488 13.977 4.129 1 92.56 91 LYS B C 1
ATOM 2595 O O . LYS B 1 91 ? 7.898 12.906 3.674 1 92.56 91 LYS B O 1
ATOM 2600 N N . ILE B 1 92 ? 6.383 14.133 4.848 1 96.56 92 ILE B N 1
ATOM 2601 C CA . ILE B 1 92 ? 5.531 12.961 5.039 1 96.56 92 ILE B CA 1
ATOM 2602 C C . ILE B 1 92 ? 4.098 13.297 4.641 1 96.56 92 ILE B C 1
ATOM 2604 O O . ILE B 1 92 ? 3.715 14.469 4.594 1 96.56 92 ILE B O 1
ATOM 2608 N N . GLY B 1 93 ? 3.383 12.297 4.289 1 98.06 93 GLY B N 1
ATOM 2609 C CA . GLY B 1 93 ? 1.94 12.367 4.113 1 98.06 93 GLY B CA 1
ATOM 2610 C C . GLY B 1 93 ? 1.173 11.641 5.203 1 98.06 93 GLY B C 1
ATOM 2611 O O . GLY B 1 93 ? 1.594 10.578 5.664 1 98.06 93 GLY B O 1
ATOM 2612 N N . ILE B 1 94 ? 0.092 12.266 5.609 1 98.81 94 ILE B N 1
ATOM 2613 C CA . ILE B 1 94 ? -0.732 11.672 6.656 1 98.81 94 ILE B CA 1
ATOM 2614 C C . ILE B 1 94 ? -2.193 11.641 6.211 1 98.81 94 ILE B C 1
ATOM 2616 O O . ILE B 1 94 ? -2.73 12.656 5.762 1 98.81 94 ILE B O 1
ATOM 2620 N N . GLY B 1 95 ? -2.775 10.516 6.273 1 98.62 95 GLY B N 1
ATOM 2621 C CA . GLY B 1 95 ? -4.203 10.344 6.047 1 98.62 95 GLY B CA 1
ATOM 2622 C C . GLY B 1 95 ? -4.941 9.82 7.266 1 98.62 95 GLY B C 1
ATOM 2623 O O . GLY B 1 95 ? -4.477 8.891 7.926 1 98.62 95 GLY B O 1
ATOM 2624 N N . ILE B 1 96 ? -6.078 10.453 7.582 1 98.75 96 ILE B N 1
ATOM 2625 C CA . ILE B 1 96 ? -6.852 10.047 8.75 1 98.75 96 ILE B CA 1
ATOM 2626 C C . ILE B 1 96 ? -8.312 9.844 8.352 1 98.75 96 ILE B C 1
ATOM 2628 O O . ILE B 1 96 ? -8.906 10.688 7.676 1 98.75 96 ILE B O 1
ATOM 2632 N N . ASN B 1 97 ? -8.828 8.75 8.758 1 97.25 97 ASN B N 1
ATOM 2633 C CA . ASN B 1 97 ? -10.25 8.461 8.602 1 97.25 97 ASN B CA 1
ATOM 2634 C C . ASN B 1 97 ? -10.867 7.91 9.883 1 97.25 97 ASN B C 1
ATOM 2636 O O . ASN B 1 97 ? -10.164 7.312 10.703 1 97.25 97 ASN B O 1
ATOM 2640 N N . THR B 1 98 ? -12.102 8.273 10.094 1 97.19 98 THR B N 1
ATOM 2641 C CA . THR B 1 98 ? -12.859 7.797 11.242 1 97.19 98 THR B CA 1
ATOM 2642 C C . THR B 1 98 ? -14 6.887 10.805 1 97.19 98 THR B C 1
ATOM 2644 O O . THR B 1 98 ? -14.688 7.18 9.82 1 97.19 98 THR B O 1
ATOM 2647 N N . GLY B 1 99 ? -14.117 5.781 11.461 1 93.44 99 GLY B N 1
ATOM 2648 C CA . GLY B 1 99 ? -15.195 4.844 11.156 1 93.44 99 GLY B CA 1
ATOM 2649 C C . GLY B 1 99 ? -15.219 3.646 12.086 1 93.44 99 GLY B C 1
ATOM 2650 O O . GLY B 1 99 ? -14.484 3.605 13.078 1 93.44 99 GLY B O 1
ATOM 2651 N N . THR B 1 100 ? -16.141 2.742 11.805 1 89.88 100 THR B N 1
ATOM 2652 C CA . THR B 1 100 ? -16.25 1.505 12.57 1 89.88 100 THR B CA 1
ATOM 2653 C C . THR B 1 100 ? -15.164 0.52 12.148 1 89.88 100 THR B C 1
ATOM 2655 O O . THR B 1 100 ? -14.883 0.368 10.961 1 89.88 100 THR B O 1
ATOM 2658 N N . MET B 1 101 ? -14.539 0.001 13.188 1 87.69 101 MET B N 1
ATOM 2659 C CA . MET B 1 101 ? -13.469 -0.947 12.906 1 87.69 101 MET B CA 1
ATOM 2660 C C . MET B 1 101 ? -13.477 -2.09 13.914 1 87.69 101 MET B C 1
ATOM 2662 O O . MET B 1 101 ? -14.07 -1.972 14.992 1 87.69 101 MET B O 1
ATOM 2666 N N . MET B 1 102 ? -12.938 -3.152 13.492 1 85.88 102 MET B N 1
ATOM 2667 C CA . MET B 1 102 ? -12.727 -4.293 14.383 1 85.88 102 MET B CA 1
ATOM 2668 C C . MET B 1 102 ? -11.242 -4.57 14.57 1 85.88 102 MET B C 1
ATOM 2670 O O . MET B 1 102 ? -10.5 -4.711 13.594 1 85.88 102 MET B O 1
ATOM 2674 N N . LEU B 1 103 ? -10.836 -4.465 15.797 1 85.38 103 LEU B N 1
ATOM 2675 C CA . LEU B 1 103 ? -9.492 -4.871 16.188 1 85.38 103 LEU B CA 1
ATOM 2676 C C . LEU B 1 103 ? -9.477 -6.328 16.641 1 85.38 103 LEU B C 1
ATOM 2678 O O . LEU B 1 103 ? -10.32 -6.742 17.438 1 85.38 103 LEU B O 1
ATOM 2682 N N . GLY B 1 104 ? -8.602 -7.051 16.078 1 85.25 104 GLY B N 1
ATOM 2683 C CA . GLY B 1 104 ? -8.523 -8.453 16.469 1 85.25 104 GLY B CA 1
ATOM 2684 C C . GLY B 1 104 ? -7.141 -9.047 16.281 1 85.25 104 GLY B C 1
ATOM 2685 O O . GLY B 1 104 ? -6.246 -8.391 15.742 1 85.25 104 GLY B O 1
ATOM 2686 N N . ILE B 1 105 ? -7.008 -10.203 16.828 1 87 105 ILE B N 1
ATOM 2687 C CA . ILE B 1 105 ? -5.797 -11 16.688 1 87 105 ILE B CA 1
ATOM 2688 C C . ILE B 1 105 ? -5.973 -12.016 15.555 1 87 105 ILE B C 1
ATOM 2690 O O . ILE B 1 105 ? -6.996 -12.703 15.484 1 87 105 ILE B O 1
ATOM 2694 N N . VAL B 1 106 ? -4.996 -11.992 14.641 1 87.19 106 VAL B N 1
ATOM 2695 C CA . VAL B 1 106 ? -5.105 -12.883 13.492 1 87.19 106 VAL B CA 1
ATOM 2696 C C . VAL B 1 106 ? -3.861 -13.758 13.398 1 87.19 106 VAL B C 1
ATOM 2698 O O . VAL B 1 106 ? -2.836 -13.461 14.023 1 87.19 106 VAL B O 1
ATOM 2701 N N . GLY B 1 107 ? -4.012 -14.727 12.539 1 83.31 107 GLY B N 1
ATOM 2702 C CA . GLY B 1 107 ? -2.885 -15.594 12.25 1 83.31 107 GLY B CA 1
ATOM 2703 C C . GLY B 1 107 ? -3.059 -17 12.797 1 83.31 107 GLY B C 1
ATOM 2704 O O . GLY B 1 107 ? -4.105 -17.328 13.367 1 83.31 107 GLY B O 1
ATOM 2705 N N . GLY B 1 108 ? -2.109 -17.797 12.43 1 81.88 108 GLY B N 1
ATOM 2706 C CA . GLY B 1 108 ? -2.125 -19.203 12.82 1 81.88 108 GLY B CA 1
ATOM 2707 C C . GLY B 1 1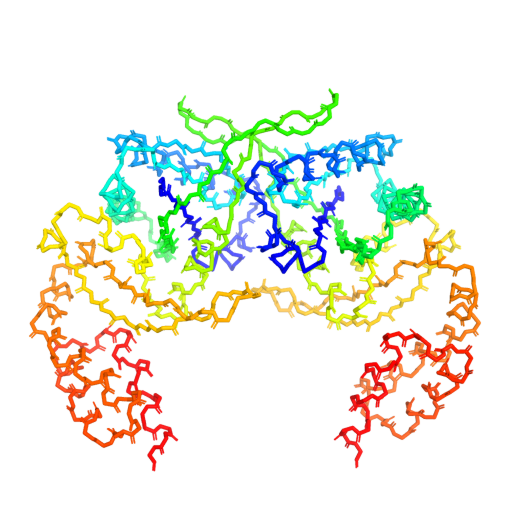08 ? -1.155 -19.516 13.945 1 81.88 108 GLY B C 1
ATOM 2708 O O . GLY B 1 108 ? -0.871 -18.656 14.789 1 81.88 108 GLY B O 1
ATOM 2709 N N . LYS B 1 109 ? -0.807 -20.703 14.047 1 85.81 109 LYS B N 1
ATOM 2710 C CA . LYS B 1 109 ? 0.035 -21.25 15.102 1 85.81 109 LYS B CA 1
ATOM 2711 C C . LYS B 1 109 ? 1.431 -20.625 15.07 1 85.81 109 LYS B C 1
ATOM 2713 O O . LYS B 1 109 ? 2.029 -20.375 16.125 1 85.81 109 LYS B O 1
ATOM 2718 N N . ASP B 1 110 ? 1.88 -20.266 13.953 1 87.5 110 ASP B N 1
ATOM 2719 C CA . ASP B 1 110 ? 3.283 -19.891 13.797 1 87.5 110 ASP B CA 1
ATOM 2720 C C . ASP B 1 110 ? 3.461 -18.375 13.789 1 87.5 110 ASP B C 1
ATOM 2722 O O . ASP B 1 110 ? 4.574 -17.875 13.977 1 87.5 110 ASP B O 1
ATOM 2726 N N . LYS B 1 111 ? 2.43 -17.625 13.516 1 87.81 111 LYS B N 1
ATOM 2727 C CA . LYS B 1 111 ? 2.482 -16.172 13.508 1 87.81 111 LYS B CA 1
ATOM 2728 C C . LYS B 1 111 ? 1.167 -15.562 13.992 1 87.81 111 LYS B C 1
ATOM 2730 O O . LYS B 1 111 ? 0.127 -15.734 13.352 1 87.81 111 LYS B O 1
ATOM 2735 N N . ILE B 1 112 ? 1.288 -14.922 15.117 1 87.06 112 ILE B N 1
ATOM 2736 C CA . ILE B 1 112 ? 0.155 -14.172 15.648 1 87.06 112 ILE B CA 1
ATOM 2737 C C . ILE B 1 112 ? 0.404 -12.672 15.477 1 87.06 112 ILE B C 1
ATOM 2739 O O . ILE B 1 112 ? 1.516 -12.195 15.711 1 87.06 112 ILE B O 1
ATOM 2743 N N . ASP B 1 113 ? -0.571 -11.977 15.039 1 88.38 113 ASP B N 1
ATOM 2744 C CA . ASP B 1 113 ? -0.454 -10.539 14.797 1 88.38 113 ASP B CA 1
ATOM 2745 C C . ASP B 1 113 ? -1.764 -9.82 15.117 1 88.38 113 ASP B C 1
ATOM 2747 O O . ASP B 1 113 ? -2.803 -10.461 15.289 1 88.38 113 ASP B O 1
ATOM 2751 N N . THR B 1 114 ? -1.641 -8.578 15.328 1 85.25 114 THR B N 1
ATOM 2752 C CA . THR B 1 114 ? -2.828 -7.746 15.477 1 85.25 114 THR B CA 1
ATOM 2753 C C . THR B 1 114 ? -3.152 -7.035 14.164 1 85.25 114 THR B C 1
ATOM 2755 O O . THR B 1 114 ? -2.25 -6.664 13.414 1 85.25 114 THR B O 1
ATOM 2758 N N . THR B 1 115 ? -4.441 -7 13.867 1 83.31 115 THR B N 1
ATOM 2759 C CA . THR B 1 115 ? -4.832 -6.258 12.68 1 83.31 115 THR B CA 1
ATOM 2760 C C . THR B 1 115 ? -6.141 -5.508 12.914 1 83.31 115 THR B C 1
ATOM 2762 O O . THR B 1 115 ? -6.793 -5.695 13.945 1 83.31 115 THR B O 1
ATOM 2765 N N . VAL B 1 116 ? -6.316 -4.543 12.133 1 84.62 116 VAL B N 1
ATOM 2766 C CA . VAL B 1 116 ? -7.574 -3.807 12.094 1 84.62 116 VAL B CA 1
ATOM 2767 C C . VAL B 1 116 ? -8.289 -4.078 10.773 1 84.62 116 VAL B C 1
ATOM 2769 O O . VAL B 1 116 ? -7.695 -3.969 9.695 1 84.62 116 VAL B O 1
ATOM 2772 N N . ILE B 1 117 ? -9.477 -4.535 10.953 1 81.12 117 ILE B N 1
ATOM 2773 C CA . ILE B 1 117 ? -10.258 -4.832 9.758 1 81.12 117 ILE B CA 1
ATOM 2774 C C . ILE B 1 117 ? -11.414 -3.85 9.641 1 81.12 117 ILE B C 1
ATOM 2776 O O . ILE B 1 117 ? -12.219 -3.719 10.562 1 81.12 117 ILE B O 1
ATOM 2780 N N . SER B 1 118 ? -11.391 -3.16 8.594 1 81 118 SER B N 1
ATOM 2781 C CA . SER B 1 118 ? -12.461 -2.207 8.312 1 81 118 SER B CA 1
ATOM 2782 C C . SER B 1 118 ? -12.273 -1.541 6.957 1 81 118 SER B C 1
ATOM 2784 O O . SER B 1 118 ? -11.141 -1.359 6.504 1 81 118 SER B O 1
ATOM 2786 N N . ASP B 1 119 ? -13.383 -1.17 6.426 1 78.62 119 ASP B N 1
ATOM 2787 C CA . ASP B 1 119 ? -13.336 -0.311 5.246 1 78.62 119 ASP B CA 1
ATOM 2788 C C . ASP B 1 119 ? -12.703 1.04 5.574 1 78.62 119 ASP B C 1
ATOM 2790 O O . ASP B 1 119 ? -12.094 1.672 4.707 1 78.62 119 ASP B O 1
ATOM 2794 N N . ALA B 1 120 ? -12.836 1.38 6.793 1 85.12 120 ALA B N 1
ATOM 2795 C CA . ALA B 1 120 ? -12.312 2.67 7.238 1 85.12 120 ALA B CA 1
ATOM 2796 C C . ALA B 1 120 ? -10.789 2.715 7.113 1 85.12 120 ALA B C 1
ATOM 2798 O O . ALA B 1 120 ? -10.211 3.777 6.859 1 85.12 120 ALA B O 1
ATOM 2799 N N . VAL B 1 121 ? -10.195 1.593 7.234 1 89.31 121 VAL B N 1
ATOM 2800 C CA . VAL B 1 121 ? -8.742 1.525 7.148 1 89.31 121 VAL B CA 1
ATOM 2801 C C . VAL B 1 121 ? -8.297 1.828 5.719 1 89.31 121 VAL B C 1
ATOM 2803 O O . VAL B 1 121 ? -7.332 2.57 5.508 1 89.31 121 VAL B O 1
ATOM 2806 N N . ASN B 1 122 ? -9 1.327 4.742 1 85.88 122 ASN B N 1
ATOM 2807 C CA . ASN B 1 122 ? -8.656 1.528 3.338 1 85.88 122 ASN B CA 1
ATOM 2808 C C . ASN B 1 122 ? -8.734 3.002 2.947 1 85.88 122 ASN B C 1
ATOM 2810 O O . ASN B 1 122 ? -7.898 3.494 2.191 1 85.88 122 ASN B O 1
ATOM 2814 N N . LEU B 1 123 ? -9.719 3.604 3.459 1 90.94 123 LEU B N 1
ATOM 2815 C CA . LEU B 1 123 ? -9.891 5.016 3.129 1 90.94 123 LEU B CA 1
ATOM 2816 C C . LEU B 1 123 ? -8.766 5.852 3.738 1 90.94 123 LEU B C 1
ATOM 2818 O O . LEU B 1 123 ? -8.289 6.801 3.115 1 90.94 123 LEU B O 1
ATOM 2822 N N . ALA B 1 124 ? -8.352 5.531 4.93 1 94.94 124 ALA B N 1
ATOM 2823 C CA . ALA B 1 124 ? -7.238 6.25 5.547 1 94.94 124 ALA B CA 1
ATOM 2824 C C . ALA B 1 124 ? -5.961 6.094 4.73 1 94.94 124 ALA B C 1
ATOM 2826 O O . ALA B 1 124 ? -5.23 7.066 4.516 1 94.94 124 ALA B O 1
ATOM 2827 N N . ALA B 1 125 ? -5.707 4.898 4.34 1 92.5 125 ALA B N 1
ATOM 2828 C CA . ALA B 1 125 ? -4.539 4.633 3.504 1 92.5 125 ALA B CA 1
ATOM 2829 C C . ALA B 1 125 ? -4.617 5.41 2.191 1 92.5 125 ALA B C 1
ATOM 2831 O O . ALA B 1 125 ? -3.621 5.98 1.741 1 92.5 125 ALA B O 1
ATOM 2832 N N . ARG B 1 126 ? -5.746 5.422 1.592 1 91 126 ARG B N 1
ATOM 2833 C CA . ARG B 1 126 ? -5.965 6.152 0.349 1 91 126 ARG B CA 1
ATOM 2834 C C . ARG B 1 126 ? -5.695 7.641 0.536 1 91 126 ARG B C 1
ATOM 2836 O O . ARG B 1 126 ? -5.121 8.289 -0.344 1 91 126 ARG B O 1
ATOM 2843 N N . LEU B 1 127 ? -6.168 8.164 1.618 1 96.31 127 LEU B N 1
ATOM 2844 C CA . LEU B 1 127 ? -5.945 9.578 1.902 1 96.31 127 LEU B CA 1
ATOM 2845 C C . LEU B 1 127 ? -4.453 9.883 2.01 1 96.31 127 LEU B C 1
ATOM 2847 O O . LEU B 1 127 ? -3.988 10.906 1.505 1 96.31 127 LEU B O 1
ATOM 2851 N N . GLU B 1 128 ? -3.781 9.016 2.695 1 97.31 128 GLU B N 1
ATOM 2852 C CA . GLU B 1 128 ? -2.332 9.172 2.76 1 97.31 128 GLU B CA 1
ATOM 2853 C C . GLU B 1 128 ? -1.717 9.195 1.362 1 97.31 128 GLU B C 1
ATOM 2855 O O . GLU B 1 128 ? -0.866 10.039 1.066 1 97.31 128 GLU B O 1
ATOM 2860 N N . GLU B 1 129 ? -2.168 8.375 0.509 1 93.12 129 GLU B N 1
ATOM 2861 C CA . GLU B 1 129 ? -1.647 8.266 -0.851 1 93.12 129 GLU B CA 1
ATOM 2862 C C . GLU B 1 129 ? -1.973 9.508 -1.669 1 93.12 129 GLU B C 1
ATOM 2864 O O . GLU B 1 129 ? -1.291 9.805 -2.652 1 93.12 129 GLU B O 1
ATOM 2869 N N . LEU B 1 130 ? -2.977 10.164 -1.302 1 94.81 130 LEU B N 1
ATOM 2870 C CA . LEU B 1 130 ? -3.418 11.344 -2.031 1 94.81 130 LEU B CA 1
ATOM 2871 C C . LEU B 1 130 ? -2.588 12.562 -1.646 1 94.81 130 LEU B C 1
ATOM 2873 O O . LEU B 1 130 ? -2.568 13.562 -2.369 1 94.81 130 LEU B O 1
ATOM 2877 N N . THR B 1 131 ? -1.939 12.5 -0.531 1 97.44 131 THR B N 1
ATOM 2878 C CA . THR B 1 131 ? -1.237 13.672 -0.01 1 97.44 131 THR B CA 1
ATOM 2879 C C . THR B 1 131 ? -0.194 14.164 -1.009 1 97.44 131 THR B C 1
ATOM 2881 O O . THR B 1 131 ? -0.08 15.367 -1.253 1 97.44 131 THR B O 1
ATOM 2884 N N . PRO B 1 132 ? 0.536 13.258 -1.646 1 94.31 132 PRO B N 1
ATOM 2885 C CA . PRO B 1 132 ? 1.505 13.766 -2.617 1 94.31 132 PRO B CA 1
ATOM 2886 C C . PRO B 1 132 ? 0.842 14.336 -3.869 1 94.31 132 PRO B C 1
ATOM 2888 O O . PRO B 1 132 ? 1.374 15.258 -4.488 1 94.31 132 PRO B O 1
ATOM 2891 N N . LYS B 1 133 ? -0.257 13.852 -4.223 1 93.62 133 LYS B N 1
ATOM 2892 C CA . LYS B 1 133 ? -0.96 14.336 -5.41 1 93.62 133 LYS B CA 1
ATOM 2893 C C . LYS B 1 133 ? -1.403 15.781 -5.238 1 93.62 133 LYS B C 1
ATOM 2895 O O . LYS B 1 133 ? -1.401 16.562 -6.199 1 93.62 133 LYS B O 1
ATOM 2900 N N . TYR B 1 134 ? -1.75 16.141 -4.012 1 95.75 134 TYR B N 1
ATOM 2901 C CA . TYR B 1 134 ? -2.203 17.5 -3.736 1 95.75 134 TYR B CA 1
ATOM 2902 C C . TYR B 1 134 ? -1.095 18.328 -3.09 1 95.75 134 TYR B C 1
ATOM 2904 O O . TYR B 1 134 ? -1.284 19.5 -2.789 1 95.75 134 TYR B O 1
ATOM 2912 N N . ALA B 1 135 ? -0.006 17.641 -2.842 1 95.62 135 ALA B N 1
ATOM 2913 C CA . ALA B 1 135 ? 1.162 18.281 -2.24 1 95.62 135 ALA B CA 1
ATOM 2914 C C . ALA B 1 135 ? 0.816 18.891 -0.886 1 95.62 135 ALA B C 1
ATOM 2916 O O . ALA B 1 135 ? 1.162 20.047 -0.613 1 95.62 135 ALA B O 1
ATOM 2917 N N . VAL B 1 136 ? 0.036 18.219 -0.116 1 97.31 136 VAL B N 1
ATOM 2918 C CA . VAL B 1 136 ? -0.268 18.609 1.256 1 97.31 136 VAL B CA 1
ATOM 2919 C C . VAL B 1 136 ? 0.088 17.469 2.213 1 97.31 136 VAL B C 1
ATOM 2921 O O . VAL B 1 136 ? 0.063 16.297 1.83 1 97.31 136 VAL B O 1
ATOM 2924 N N . PRO B 1 137 ? 0.352 17.797 3.447 1 98 137 PRO B N 1
ATOM 2925 C CA . PRO B 1 137 ? 0.91 16.766 4.32 1 98 137 PRO B CA 1
ATOM 2926 C C . PRO B 1 137 ? -0.162 16.016 5.113 1 98 137 PRO B C 1
ATOM 2928 O O . PRO B 1 137 ? 0.092 14.93 5.625 1 98 137 PRO B O 1
ATOM 2931 N N . LEU B 1 138 ? -1.36 16.578 5.289 1 98.81 138 LEU B N 1
ATOM 2932 C CA . LEU B 1 138 ? -2.338 15.969 6.188 1 98.81 138 LEU B CA 1
ATOM 2933 C C . LEU B 1 138 ? -3.748 16.109 5.625 1 98.81 138 LEU B C 1
ATOM 2935 O O . LEU B 1 138 ? -4.262 17.219 5.488 1 98.81 138 LEU B O 1
ATOM 2939 N N . LEU B 1 139 ? -4.336 14.992 5.348 1 98.75 139 LEU B N 1
ATOM 2940 C CA . LEU B 1 139 ? -5.703 14.922 4.848 1 98.75 139 LEU B CA 1
ATOM 2941 C C . LEU B 1 139 ? -6.59 14.125 5.801 1 98.75 139 LEU B C 1
ATOM 2943 O O . LEU B 1 139 ? -6.16 13.109 6.348 1 98.75 139 LEU B O 1
ATOM 2947 N N . ILE B 1 140 ? -7.793 14.602 5.969 1 98.69 140 ILE B N 1
ATOM 2948 C CA . ILE B 1 140 ? -8.781 13.852 6.742 1 98.69 140 ILE B CA 1
ATOM 2949 C C . ILE B 1 140 ? -10.047 13.672 5.918 1 98.69 140 ILE B C 1
ATOM 2951 O O . ILE B 1 140 ? -10.336 14.461 5.02 1 98.69 140 ILE B O 1
ATOM 2955 N N . SER B 1 141 ? -10.75 12.656 6.199 1 97.25 141 SER B N 1
ATOM 2956 C CA . SER B 1 141 ? -11.992 12.367 5.488 1 97.25 141 SER B CA 1
ATOM 2957 C C . SER B 1 141 ? -13.148 13.172 6.059 1 97.25 141 SER B C 1
ATOM 2959 O O . SER B 1 141 ? -13.031 13.773 7.129 1 97.25 141 SER B O 1
ATOM 2961 N N . GLN B 1 142 ? -14.242 13.125 5.348 1 95.69 142 GLN B N 1
ATOM 2962 C CA . GLN B 1 142 ? -15.5 13.703 5.805 1 95.69 142 GLN B CA 1
ATOM 2963 C C . GLN B 1 142 ? -15.938 13.094 7.133 1 95.69 142 GLN B C 1
ATOM 2965 O O . GLN B 1 142 ? -16.453 13.797 8.008 1 95.69 142 GLN B O 1
ATOM 2970 N N . HIS B 1 143 ? -15.688 11.836 7.328 1 96.31 143 HIS B N 1
ATOM 2971 C CA . HIS B 1 143 ? -16.078 11.141 8.547 1 96.31 143 HIS B CA 1
ATOM 2972 C C . HIS B 1 143 ? -15.281 11.648 9.75 1 96.31 143 HIS B C 1
ATOM 2974 O O . HIS B 1 143 ? -15.836 11.844 10.828 1 96.31 143 HIS B O 1
ATOM 2980 N N . THR B 1 144 ? -14.023 11.844 9.531 1 98.38 144 THR B N 1
ATOM 2981 C CA . THR B 1 144 ? -13.195 12.406 10.594 1 98.38 144 THR B CA 1
ATOM 2982 C C . THR B 1 144 ? -13.625 13.836 10.906 1 98.38 144 THR B C 1
ATOM 2984 O O . THR B 1 144 ? -13.781 14.195 12.078 1 98.38 144 THR B O 1
ATOM 2987 N N . PHE B 1 145 ? -13.805 14.602 9.883 1 97.75 145 PHE B N 1
ATOM 2988 C CA . PHE B 1 145 ? -14.203 16 10.047 1 97.75 145 PHE B CA 1
ATOM 2989 C C . PHE B 1 145 ? -15.477 16.094 10.883 1 97.75 145 PHE B C 1
ATOM 2991 O O . PHE B 1 145 ? -15.539 16.891 11.828 1 97.75 145 PHE B O 1
ATOM 2998 N N . LEU B 1 146 ? -16.453 15.297 10.539 1 97.12 146 LEU B N 1
ATOM 2999 C CA . LEU B 1 146 ? -17.766 15.344 11.195 1 97.12 146 LEU B CA 1
ATOM 3000 C C . LEU B 1 146 ? -17.672 14.82 12.633 1 97.12 146 LEU B C 1
ATOM 3002 O O . LEU B 1 146 ? -18.562 15.047 13.438 1 97.12 146 LEU B O 1
ATOM 3006 N N . SER B 1 147 ? -16.578 14.156 12.977 1 97.94 147 SER B N 1
ATOM 3007 C CA . SER B 1 147 ? -16.406 13.562 14.297 1 97.94 147 SER B CA 1
ATOM 3008 C C . SER B 1 147 ? -15.57 14.453 15.203 1 97.94 147 SER B C 1
ATOM 3010 O O . SER B 1 147 ? -15.359 14.133 16.375 1 97.94 147 SER B O 1
ATOM 3012 N N . LEU B 1 148 ? -15.102 15.555 14.656 1 98.12 148 LEU B N 1
ATOM 3013 C CA . LEU B 1 148 ? -14.336 16.484 15.484 1 98.12 148 LEU B CA 1
ATOM 3014 C C . LEU B 1 148 ? -15.234 17.172 16.5 1 98.12 148 LEU B C 1
ATOM 3016 O O . LEU B 1 148 ? -16.375 17.531 16.188 1 98.12 148 LEU B O 1
ATOM 3020 N N . GLU B 1 149 ? -14.75 17.375 17.656 1 97.69 149 GLU B N 1
ATOM 3021 C CA . GLU B 1 149 ? -15.523 18.031 18.688 1 97.69 149 GLU B CA 1
ATOM 3022 C C . GLU B 1 149 ? -15.805 19.484 18.328 1 97.69 149 GLU B C 1
ATOM 3024 O O . GLU B 1 149 ? -16.938 19.953 18.469 1 97.69 149 GLU B O 1
ATOM 3029 N N . ASN B 1 150 ? -14.773 20.203 17.906 1 97 150 ASN B N 1
ATOM 3030 C CA . ASN B 1 150 ? -14.859 21.578 17.453 1 97 150 ASN B CA 1
ATOM 3031 C C . ASN B 1 150 ? -13.977 21.828 16.234 1 97 150 ASN B C 1
ATOM 3033 O O . ASN B 1 150 ? -12.844 22.297 16.359 1 97 150 ASN B O 1
ATOM 3037 N N . PRO B 1 151 ? -14.516 21.625 15.086 1 95.12 151 PRO B N 1
ATOM 3038 C CA . PRO B 1 151 ? -13.727 21.766 13.859 1 95.12 151 PRO B CA 1
ATOM 3039 C C . PRO B 1 151 ? -13.062 23.141 13.75 1 95.12 151 PRO B C 1
ATOM 3041 O O . PRO B 1 151 ? -11.969 23.25 13.195 1 95.12 151 PRO B O 1
ATOM 3044 N N . ASN B 1 152 ? -13.641 24.172 14.281 1 95.25 152 ASN B N 1
ATOM 3045 C CA . ASN B 1 152 ? -13.141 25.531 14.141 1 95.25 152 ASN B CA 1
ATOM 3046 C C . ASN B 1 152 ? -11.859 25.75 14.945 1 95.25 152 ASN B C 1
ATOM 3048 O O . ASN B 1 152 ? -11.195 26.781 14.805 1 95.25 152 ASN B O 1
ATOM 3052 N N . SER B 1 153 ? -11.516 24.766 15.742 1 96.81 153 SER B N 1
ATOM 3053 C CA . SER B 1 153 ? -10.258 24.844 16.484 1 96.81 153 SER B CA 1
ATOM 3054 C C . SER B 1 153 ? -9.078 24.5 15.586 1 96.81 153 SER B C 1
ATOM 3056 O O . SER B 1 153 ? -7.922 24.641 15.992 1 96.81 153 SER B O 1
ATOM 3058 N N . TYR B 1 154 ? -9.398 24.062 14.391 1 98.25 154 TYR B N 1
ATOM 3059 C CA . TYR B 1 154 ? -8.359 23.688 13.438 1 98.25 154 TYR B CA 1
ATOM 3060 C C . TYR B 1 154 ? -8.375 24.594 12.219 1 98.25 154 TYR B C 1
ATOM 3062 O O . TYR B 1 154 ? -9.391 25.234 11.93 1 98.25 154 TYR B O 1
ATOM 3070 N N . ALA B 1 155 ? -7.223 24.703 11.578 1 98.38 155 ALA B N 1
ATOM 3071 C CA . ALA B 1 155 ? -7.148 25.281 10.242 1 98.38 155 ALA B CA 1
ATOM 3072 C C . ALA B 1 155 ? -7.391 24.234 9.164 1 98.38 155 ALA B C 1
ATOM 3074 O O . ALA B 1 155 ? -6.586 23.312 8.992 1 98.38 155 ALA B O 1
ATOM 3075 N N . PHE B 1 156 ? -8.5 24.359 8.484 1 98 156 PHE B N 1
ATOM 3076 C CA . PHE B 1 156 ? -8.859 23.328 7.523 1 98 156 PHE B CA 1
ATOM 3077 C C . PHE B 1 156 ? -9.523 23.938 6.297 1 98 156 PHE B C 1
ATOM 3079 O O . PHE B 1 156 ? -9.969 25.078 6.332 1 98 156 PHE B O 1
ATOM 3086 N N . ARG B 1 157 ? -9.531 23.219 5.215 1 97.38 157 ARG B N 1
ATOM 3087 C CA . ARG B 1 157 ? -10.352 23.516 4.047 1 97.38 157 ARG B CA 1
ATOM 3088 C C . ARG B 1 157 ? -10.633 22.266 3.23 1 97.38 157 ARG B C 1
ATOM 3090 O O . ARG B 1 157 ? -9.859 21.297 3.273 1 97.38 157 ARG B O 1
ATOM 3097 N N . ILE B 1 158 ? -11.781 22.25 2.568 1 96.12 158 ILE B N 1
ATOM 3098 C CA . ILE B 1 158 ? -12.109 21.141 1.667 1 96.12 158 ILE B CA 1
ATOM 3099 C C . ILE B 1 158 ? -11.242 21.234 0.414 1 96.12 158 ILE B C 1
ATOM 3101 O O . ILE B 1 158 ? -11.016 22.312 -0.121 1 96.12 158 ILE B O 1
ATOM 3105 N N . ILE B 1 159 ? -10.719 20.062 -0.057 1 95.56 159 ILE B N 1
ATOM 3106 C CA . ILE B 1 159 ? -9.852 20.234 -1.214 1 95.56 159 ILE B CA 1
ATOM 3107 C C . ILE B 1 159 ? -10.32 19.328 -2.35 1 95.56 159 ILE B C 1
ATOM 3109 O O . ILE B 1 159 ? -9.922 19.516 -3.504 1 95.56 159 ILE B O 1
ATOM 3113 N N . ASP B 1 160 ? -11.117 18.312 -2.023 1 94.69 160 ASP B N 1
ATOM 3114 C CA . ASP B 1 160 ? -11.547 17.438 -3.109 1 94.69 160 ASP B CA 1
ATOM 3115 C C . ASP B 1 160 ? -12.633 16.469 -2.637 1 94.69 160 ASP B C 1
ATOM 3117 O O . ASP B 1 160 ? -13.039 16.5 -1.476 1 94.69 160 ASP B O 1
ATOM 3121 N N . LYS B 1 161 ? -13.164 15.727 -3.557 1 90.25 161 LYS B N 1
ATOM 3122 C CA . LYS B 1 161 ? -14 14.547 -3.348 1 90.25 161 LYS B CA 1
ATOM 3123 C C . LYS B 1 161 ? -13.406 13.328 -4.043 1 90.25 161 LYS B C 1
ATOM 3125 O O . LYS B 1 161 ? -13.078 13.375 -5.23 1 90.25 161 LYS B O 1
ATOM 3130 N N . VAL B 1 162 ? -13.25 12.312 -3.244 1 86 162 VAL B N 1
ATOM 3131 C CA . VAL B 1 162 ? -12.555 11.172 -3.834 1 86 162 VAL B CA 1
ATOM 3132 C C . VAL B 1 162 ? -13.414 9.922 -3.723 1 86 162 VAL B C 1
ATOM 3134 O O . VAL B 1 162 ? -14.227 9.797 -2.803 1 86 162 VAL B O 1
ATOM 3137 N N . ALA B 1 163 ? -13.156 9.016 -4.777 1 77.5 163 ALA B N 1
ATOM 3138 C CA . ALA B 1 163 ? -13.828 7.719 -4.762 1 77.5 163 ALA B CA 1
ATOM 3139 C C . ALA B 1 163 ? -13.094 6.734 -3.859 1 77.5 163 ALA B C 1
ATOM 3141 O O . ALA B 1 163 ? -11.859 6.715 -3.828 1 77.5 163 ALA B O 1
ATOM 3142 N N . VAL B 1 164 ? -13.844 6.109 -2.994 1 68.69 164 VAL B N 1
ATOM 3143 C CA . VAL B 1 164 ? -13.266 5.012 -2.223 1 68.69 164 VAL B CA 1
ATOM 3144 C C . VAL B 1 164 ? -13.195 3.754 -3.084 1 68.69 164 VAL B C 1
ATOM 3146 O O . VAL B 1 164 ? -14.172 3.383 -3.734 1 68.69 164 VAL B O 1
ATOM 3149 N N . LYS B 1 165 ? -11.977 3.256 -3.139 1 63.91 165 LYS B N 1
ATOM 3150 C CA . LYS B 1 165 ? -11.789 2.078 -3.982 1 63.91 165 LYS B CA 1
ATOM 3151 C C . LYS B 1 165 ? -12.836 1.011 -3.678 1 63.91 165 LYS B C 1
ATOM 3153 O O . LYS B 1 165 ? -13.047 0.655 -2.516 1 63.91 165 LYS B O 1
ATOM 3158 N N . GLY B 1 166 ? -13.492 0.501 -4.777 1 62.38 166 GLY B N 1
ATOM 3159 C CA . GLY B 1 166 ? -14.453 -0.58 -4.668 1 62.38 166 GLY B CA 1
ATOM 3160 C C . GLY B 1 166 ? -15.805 -0.123 -4.16 1 62.38 166 GLY B C 1
ATOM 3161 O O . GLY B 1 166 ? -16.719 -0.933 -3.996 1 62.38 166 GLY B O 1
ATOM 3162 N N . LYS B 1 167 ? -15.789 1.208 -3.844 1 66.75 167 LYS B N 1
ATOM 3163 C CA . LYS B 1 167 ? -17.062 1.754 -3.361 1 66.75 167 LYS B CA 1
ATOM 3164 C C . LYS B 1 167 ? -17.594 2.822 -4.312 1 66.75 167 LYS B C 1
ATOM 3166 O O . LYS B 1 167 ? -16.828 3.428 -5.066 1 66.75 167 LYS B O 1
ATOM 3171 N N . SER B 1 168 ? -18.828 2.947 -4.352 1 67.94 168 SER B N 1
ATOM 3172 C CA . SER B 1 168 ? -19.484 3.918 -5.219 1 67.94 168 SER B CA 1
ATOM 3173 C C . SER B 1 168 ? -19.562 5.293 -4.562 1 67.94 168 SER B C 1
ATOM 3175 O O . SER B 1 168 ? -19.734 6.305 -5.242 1 67.94 168 SER B O 1
ATOM 3177 N N . GLU B 1 169 ? -19.344 5.301 -3.391 1 76.38 169 GLU B N 1
ATOM 3178 C CA . GLU B 1 169 ? -19.562 6.551 -2.67 1 76.38 169 GLU B CA 1
ATOM 3179 C C . GLU B 1 169 ? -18.328 7.449 -2.73 1 76.38 169 GLU B C 1
ATOM 3181 O O . GLU B 1 169 ? -17.203 6.965 -2.66 1 76.38 169 GLU B O 1
ATOM 3186 N N . MET B 1 170 ? -18.547 8.695 -2.994 1 87 170 MET B N 1
ATOM 3187 C CA . MET B 1 170 ? -17.5 9.703 -2.932 1 87 170 MET B CA 1
ATOM 3188 C C . MET B 1 170 ? -17.406 10.297 -1.53 1 87 170 MET B C 1
ATOM 3190 O O . MET B 1 170 ? -18.406 10.477 -0.853 1 87 170 MET B O 1
ATOM 3194 N N . VAL B 1 171 ? -16.219 10.523 -1.129 1 91.25 171 VAL B N 1
ATOM 3195 C CA . VAL B 1 171 ? -15.984 11.078 0.203 1 91.25 171 VAL B CA 1
ATOM 3196 C C . VAL B 1 171 ? -15.219 12.391 0.091 1 91.25 171 VAL B C 1
ATOM 3198 O O . VAL B 1 171 ? -14.219 12.477 -0.631 1 91.25 171 VAL B O 1
ATOM 3201 N N . SER B 1 172 ? -15.781 13.406 0.742 1 94.75 172 SER B N 1
ATOM 3202 C CA . SER B 1 172 ? -15.086 14.695 0.786 1 94.75 172 SER B CA 1
ATOM 3203 C C . SER B 1 172 ? -13.797 14.594 1.589 1 94.75 172 SER B C 1
ATOM 3205 O O . SER B 1 172 ? -13.711 13.828 2.553 1 94.75 172 SER B O 1
ATOM 3207 N N . VAL B 1 173 ? -12.836 15.391 1.17 1 96.75 173 VAL B N 1
ATOM 3208 C CA . VAL B 1 173 ? -11.516 15.352 1.78 1 96.75 173 VAL B CA 1
ATOM 3209 C C . VAL B 1 173 ? -11.102 16.766 2.205 1 96.75 173 VAL B C 1
ATOM 3211 O O . VAL B 1 173 ? -11.266 17.719 1.445 1 96.75 173 VAL B O 1
ATOM 3214 N N . TRP B 1 174 ? -10.594 16.891 3.414 1 98.06 174 TRP B N 1
ATOM 3215 C CA . TRP B 1 174 ? -10.141 18.172 3.957 1 98.06 174 TRP B CA 1
ATOM 3216 C C . TRP B 1 174 ? -8.633 18.156 4.199 1 98.06 174 TRP B C 1
ATOM 3218 O O . TRP B 1 174 ? -8.078 17.141 4.637 1 98.06 174 TRP B O 1
ATOM 3228 N N . GLU B 1 175 ? -8.086 19.219 3.906 1 98.56 175 GLU B N 1
ATOM 3229 C CA . GLU B 1 175 ? -6.719 19.484 4.34 1 98.56 175 GLU B CA 1
ATOM 3230 C C . GLU B 1 175 ? -6.695 20.141 5.719 1 98.56 175 GLU B C 1
ATOM 3232 O O . GLU B 1 175 ? -7.492 21.047 5.996 1 98.56 175 GLU B O 1
ATOM 3237 N N . ILE B 1 176 ? -5.859 19.625 6.629 1 98.81 176 ILE B N 1
ATOM 3238 C CA . ILE B 1 176 ? -5.523 20.281 7.887 1 98.81 176 ILE B CA 1
ATOM 3239 C C . ILE B 1 176 ? -4.152 20.938 7.773 1 98.81 176 ILE B C 1
ATOM 3241 O O . ILE B 1 176 ? -3.154 20.266 7.492 1 98.81 176 ILE B O 1
ATOM 3245 N N . PHE B 1 177 ? -4.078 22.219 8 1 98.56 177 PHE B N 1
ATOM 3246 C CA . PHE B 1 177 ? -2.814 22.875 7.691 1 98.56 177 PHE B CA 1
ATOM 3247 C C . PHE B 1 177 ? -2.314 23.672 8.891 1 98.56 177 PHE B C 1
ATOM 3249 O O . PHE B 1 177 ? -1.682 24.719 8.719 1 98.56 177 PHE B O 1
ATOM 3256 N N . ASP B 1 178 ? -2.633 23.266 10.094 1 98.44 178 ASP B N 1
ATOM 3257 C CA . ASP B 1 178 ? -2.189 23.859 11.344 1 98.44 178 ASP B CA 1
ATOM 3258 C C . ASP B 1 178 ? -0.667 23.859 11.445 1 98.44 178 ASP B C 1
ATOM 3260 O O . ASP B 1 178 ? -0.081 24.75 12.07 1 98.44 178 ASP B O 1
ATOM 3264 N N . ALA B 1 179 ? -0.045 22.875 10.844 1 97 179 ALA B N 1
ATOM 3265 C CA . ALA B 1 179 ? 1.399 22.719 11 1 97 179 ALA B CA 1
ATOM 3266 C C . ALA B 1 179 ? 2.148 23.469 9.898 1 97 179 ALA B C 1
ATOM 3268 O O . ALA B 1 179 ? 3.383 23.484 9.883 1 97 179 ALA B O 1
ATOM 3269 N N . ASP B 1 180 ? 1.407 24.094 8.953 1 96.06 180 ASP B N 1
ATOM 3270 C CA . ASP B 1 180 ? 2.064 24.891 7.922 1 96.06 180 ASP B CA 1
ATOM 3271 C C . ASP B 1 180 ? 2.836 26.047 8.539 1 96.06 180 ASP B C 1
ATOM 3273 O O . ASP B 1 180 ? 2.523 26.484 9.648 1 96.06 180 ASP B O 1
ATOM 3277 N N . PRO B 1 181 ? 3.85 26.5 7.785 1 93.69 181 PRO B N 1
ATOM 3278 C CA . PRO B 1 181 ? 4.445 27.766 8.23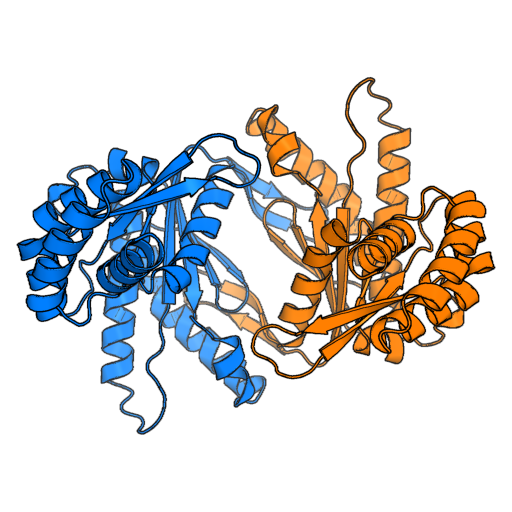4 1 93.69 181 PRO B CA 1
ATOM 3279 C C . PRO B 1 181 ? 3.41 28.875 8.438 1 93.69 181 PRO B C 1
ATOM 3281 O O . PRO B 1 181 ? 2.438 28.953 7.684 1 93.69 181 PRO B O 1
ATOM 3284 N N . PRO B 1 182 ? 3.621 29.734 9.398 1 95.81 182 PRO B N 1
ATOM 3285 C CA . PRO B 1 182 ? 2.619 30.734 9.773 1 95.81 182 PRO B CA 1
ATOM 3286 C C . PRO B 1 182 ? 2.148 31.578 8.586 1 95.81 182 PRO B C 1
ATOM 3288 O O . PRO B 1 182 ? 0.949 31.812 8.43 1 95.81 182 PRO B O 1
ATOM 3291 N N . GLU B 1 183 ? 3.047 31.938 7.711 1 96.19 183 GLU B N 1
ATOM 3292 C CA . GLU B 1 183 ? 2.684 32.781 6.574 1 96.19 183 GLU B CA 1
ATOM 3293 C C . GLU B 1 183 ? 1.744 32.031 5.625 1 96.19 183 GLU B C 1
ATOM 3295 O O . GLU B 1 183 ? 0.755 32.625 5.156 1 96.19 183 GLU B O 1
ATOM 3300 N N . SER B 1 184 ? 2.059 30.812 5.406 1 96.25 184 SER B N 1
ATOM 3301 C CA . SER B 1 184 ? 1.236 30 4.516 1 96.25 184 SER B CA 1
ATOM 3302 C C . SER B 1 184 ? -0.114 29.688 5.148 1 96.25 184 SER B C 1
ATOM 3304 O O . SER B 1 184 ? -1.147 29.734 4.48 1 96.25 184 SER B O 1
ATOM 3306 N N . ARG B 1 185 ? -0.107 29.359 6.395 1 97.38 185 ARG B N 1
ATOM 3307 C CA . ARG B 1 185 ? -1.334 29.062 7.125 1 97.38 185 ARG B CA 1
ATOM 3308 C C . ARG B 1 185 ? -2.283 30.25 7.102 1 97.38 185 ARG B C 1
ATOM 3310 O O . ARG B 1 185 ? -3.461 30.109 6.766 1 97.38 185 ARG B O 1
ATOM 3317 N N . ASP B 1 186 ? -1.724 31.438 7.402 1 97.88 186 ASP B N 1
ATOM 3318 C CA . ASP B 1 186 ? -2.541 32.656 7.477 1 97.88 186 ASP B CA 1
ATOM 3319 C C . ASP B 1 186 ? -3.094 33.031 6.105 1 97.88 186 ASP B C 1
ATOM 3321 O O . ASP B 1 186 ? -4.238 33.469 5.992 1 97.88 186 ASP B O 1
ATOM 3325 N N . ALA B 1 187 ? -2.301 32.812 5.109 1 98 187 ALA B N 1
ATOM 3326 C CA . ALA B 1 187 ? -2.736 33.125 3.746 1 98 187 ALA B CA 1
ATOM 3327 C C . ALA B 1 187 ? -3.881 32.219 3.324 1 98 187 ALA B C 1
ATOM 3329 O O . ALA B 1 187 ? -4.836 32.656 2.682 1 98 187 ALA B O 1
ATOM 3330 N N . LYS B 1 188 ? -3.779 30.922 3.693 1 97.75 188 LYS B N 1
ATOM 3331 C CA . LYS B 1 188 ? -4.836 29.969 3.369 1 97.75 188 LYS B CA 1
ATOM 3332 C C . LYS B 1 188 ? -6.129 30.312 4.102 1 97.75 188 LYS B C 1
ATOM 3334 O O . LYS B 1 188 ? -7.219 30.172 3.547 1 97.75 188 LYS B O 1
ATOM 3339 N N . LEU B 1 189 ? -5.953 30.75 5.328 1 97.81 189 LEU B N 1
ATOM 3340 C CA . LEU B 1 189 ? -7.129 31.141 6.102 1 97.81 189 LEU B CA 1
ATOM 3341 C C . LEU B 1 189 ? -7.789 32.375 5.5 1 97.81 189 LEU B C 1
ATOM 3343 O O . LEU B 1 189 ? -9.016 32.469 5.418 1 97.81 189 LEU B O 1
ATOM 3347 N N . LYS B 1 190 ? -6.984 33.281 5.07 1 97.75 190 LYS B N 1
ATOM 3348 C CA . LYS B 1 190 ? -7.465 34.531 4.5 1 97.75 190 LYS B CA 1
ATOM 3349 C C . LYS B 1 190 ? -8.258 34.281 3.219 1 97.75 190 LYS B C 1
ATOM 3351 O O . LYS B 1 190 ? -9.242 34.969 2.951 1 97.75 190 LYS B O 1
ATOM 3356 N N . THR B 1 191 ? -7.828 33.281 2.439 1 97.88 191 THR B N 1
ATOM 3357 C CA . THR B 1 191 ? -8.438 33.062 1.132 1 97.88 191 THR B CA 1
ATOM 3358 C C . THR B 1 191 ? -9.328 31.828 1.146 1 97.88 191 THR B C 1
ATOM 3360 O O . THR B 1 191 ? -9.695 31.312 0.091 1 97.88 191 THR B O 1
ATOM 3363 N N . LYS B 1 192 ? -9.648 31.297 2.287 1 97.56 192 LYS B N 1
ATOM 3364 C CA . LYS B 1 192 ? -10.367 30.047 2.424 1 97.56 192 LYS B CA 1
ATOM 3365 C C . LYS B 1 192 ? -11.695 30.078 1.674 1 97.56 192 LYS B C 1
ATOM 3367 O O . LYS B 1 192 ? -12.031 29.156 0.935 1 97.56 192 LYS B O 1
ATOM 3372 N N . THR B 1 193 ? -12.477 31.172 1.889 1 96.62 193 THR B N 1
ATOM 3373 C CA . THR B 1 193 ? -13.781 31.312 1.263 1 96.62 193 THR B CA 1
ATOM 3374 C C . THR B 1 193 ? -13.656 31.359 -0.257 1 96.62 193 THR B C 1
ATOM 3376 O O . THR B 1 193 ? -14.43 30.734 -0.977 1 96.62 193 THR B O 1
ATOM 3379 N N . GLN B 1 194 ? -12.703 32.156 -0.74 1 97.31 194 GLN B N 1
ATOM 3380 C CA . GLN B 1 194 ? -12.461 32.25 -2.176 1 97.31 194 GLN B CA 1
ATOM 3381 C C . GLN B 1 194 ? -12.086 30.891 -2.756 1 97.31 194 GLN B C 1
ATOM 3383 O O . GLN B 1 194 ? -12.57 30.516 -3.82 1 97.31 194 GLN B O 1
ATOM 3388 N N . PHE B 1 195 ? -11.281 30.203 -2.047 1 97.94 195 PHE B N 1
ATOM 3389 C CA . PHE B 1 195 ? -10.836 28.891 -2.521 1 97.94 195 PHE B CA 1
ATOM 3390 C C . PHE B 1 195 ? -11.992 27.906 -2.576 1 97.94 195 PHE B C 1
ATOM 3392 O O . PHE B 1 195 ? -12.18 27.219 -3.58 1 97.94 195 PHE B O 1
ATOM 3399 N N . GLU B 1 196 ? -12.703 27.812 -1.508 1 96.06 196 GLU B N 1
ATOM 3400 C CA . GLU B 1 196 ? -13.82 26.875 -1.448 1 96.06 196 GLU B CA 1
ATOM 3401 C C . GLU B 1 196 ? -14.875 27.203 -2.492 1 96.06 196 GLU B C 1
ATOM 3403 O O . GLU B 1 196 ? -15.5 26.312 -3.07 1 96.06 196 GLU B O 1
ATOM 3408 N N . SER B 1 197 ? -15.078 28.5 -2.705 1 96.5 197 SER B N 1
ATOM 3409 C CA . SER B 1 197 ? -15.977 28.922 -3.771 1 96.5 197 SER B CA 1
ATOM 3410 C C . SER B 1 197 ? -15.453 28.5 -5.141 1 96.5 197 SER B C 1
ATOM 3412 O O . SER B 1 197 ? -16.219 28.047 -5.992 1 96.5 197 SER B O 1
ATOM 3414 N N . ALA B 1 198 ? -14.172 28.672 -5.32 1 97.31 198 ALA B N 1
ATOM 3415 C CA . ALA B 1 198 ? -13.547 28.266 -6.574 1 97.31 198 ALA B CA 1
ATOM 3416 C C . ALA B 1 198 ? -13.711 26.781 -6.82 1 97.31 198 ALA B C 1
ATOM 3418 O O . ALA B 1 198 ? -13.977 26.344 -7.945 1 97.31 198 ALA B O 1
ATOM 3419 N N . LEU B 1 199 ? -13.539 26 -5.773 1 95.81 199 LEU B N 1
ATOM 3420 C CA . LEU B 1 199 ? -13.695 24.547 -5.863 1 95.81 199 LEU B CA 1
ATOM 3421 C C . LEU B 1 199 ? -15.117 24.188 -6.27 1 95.81 199 LEU B C 1
ATOM 3423 O O . LEU B 1 199 ? -15.312 23.297 -7.105 1 95.81 199 LEU B O 1
ATOM 3427 N N . THR B 1 200 ? -16.031 24.828 -5.664 1 94.44 200 THR B N 1
ATOM 3428 C CA . THR B 1 200 ? -17.438 24.594 -5.988 1 94.44 200 THR B CA 1
ATOM 3429 C C . THR B 1 200 ? -17.719 24.922 -7.453 1 94.44 200 THR B C 1
ATOM 3431 O O . THR B 1 200 ? -18.359 24.141 -8.156 1 94.44 200 THR B O 1
ATOM 3434 N N . LEU B 1 201 ? -17.281 26.047 -7.906 1 95.44 201 LEU B N 1
ATOM 3435 C CA . LEU B 1 201 ? -17.453 26.484 -9.289 1 95.44 201 LEU B CA 1
ATOM 3436 C C . LEU B 1 201 ? -16.781 25.5 -10.25 1 95.44 201 LEU B C 1
ATOM 3438 O O . LEU B 1 201 ? -17.312 25.234 -11.336 1 95.44 201 LEU B O 1
ATOM 3442 N N . TYR B 1 202 ? -15.656 25 -9.852 1 95.69 202 TYR B N 1
ATOM 3443 C CA . TYR B 1 202 ? -14.945 24 -10.648 1 95.69 202 TYR B CA 1
ATOM 3444 C C . TYR B 1 202 ? -15.812 22.766 -10.875 1 95.69 202 TYR B C 1
ATOM 3446 O O . TYR B 1 202 ? -15.922 22.281 -12 1 95.69 202 TYR B O 1
ATOM 3454 N N . TYR B 1 203 ? -16.438 22.281 -9.82 1 91.5 203 TYR B N 1
ATOM 3455 C CA . TYR B 1 203 ? -17.25 21.078 -9.914 1 91.5 203 TYR B CA 1
ATOM 3456 C C . TYR B 1 203 ? -18.547 21.359 -10.672 1 91.5 203 TYR B C 1
ATOM 3458 O O . TYR B 1 203 ? -19.156 20.438 -11.219 1 91.5 203 TYR B O 1
ATOM 3466 N N . LEU B 1 204 ? -18.938 22.609 -10.773 1 93 204 LEU B N 1
ATOM 3467 C CA . LEU B 1 204 ? -20.109 23.016 -11.547 1 93 204 LEU B CA 1
ATOM 3468 C C . LEU B 1 204 ? -19.719 23.328 -12.992 1 93 204 LEU B C 1
ATOM 3470 O O . LEU B 1 204 ? -20.547 23.828 -13.766 1 93 204 LEU B O 1
ATOM 3474 N N . HIS B 1 205 ? -18.453 23.219 -13.289 1 95 205 HIS B N 1
ATOM 3475 C CA . HIS B 1 205 ? -17.891 23.406 -14.625 1 95 205 HIS B CA 1
ATOM 3476 C C . HIS B 1 205 ? -17.922 24.875 -15.031 1 95 205 HIS B C 1
ATOM 3478 O O . HIS B 1 205 ? -18.062 25.188 -16.219 1 95 205 HIS B O 1
ATOM 3484 N N . GLN B 1 206 ? -18.031 25.75 -14.078 1 95.94 206 GLN B N 1
ATOM 3485 C CA . GLN B 1 206 ? -17.875 27.172 -14.305 1 95.94 206 GLN B CA 1
ATOM 3486 C C . GLN B 1 206 ? -16.422 27.609 -14.164 1 95.94 206 GLN B C 1
ATOM 3488 O O . GLN B 1 206 ? -16.062 28.344 -13.242 1 95.94 206 GLN B O 1
ATOM 3493 N N . TYR B 1 207 ? -15.617 27.312 -15.141 1 96.88 207 TYR B N 1
ATOM 3494 C CA . TYR B 1 207 ? -14.164 27.344 -15.062 1 96.88 207 TYR B CA 1
ATOM 3495 C C . TYR B 1 207 ? -13.641 28.781 -15.055 1 96.88 207 TYR B C 1
ATOM 3497 O O . TYR B 1 207 ? -12.688 29.094 -14.344 1 96.88 207 TYR B O 1
ATOM 3505 N N . LYS B 1 208 ? -14.219 29.672 -15.789 1 96.62 208 LYS B N 1
ATOM 3506 C CA . LYS B 1 208 ? -13.758 31.062 -15.852 1 96.62 208 LYS B CA 1
ATOM 3507 C C . LYS B 1 208 ? -13.867 31.734 -14.492 1 96.62 208 LYS B C 1
ATOM 3509 O O . LYS B 1 208 ? -12.93 32.406 -14.047 1 96.62 208 LYS B O 1
ATOM 3514 N N . GLN B 1 209 ? -15.023 31.594 -13.883 1 97.25 209 GLN B N 1
ATOM 3515 C CA . GLN B 1 209 ? -15.242 32.188 -12.562 1 97.25 209 GLN B CA 1
ATOM 3516 C C . GLN B 1 209 ? -14.336 31.531 -11.516 1 97.25 209 GLN B C 1
ATOM 3518 O O . GLN B 1 209 ? -13.82 32.219 -10.633 1 97.25 209 GLN B O 1
ATOM 3523 N N . ALA B 1 210 ? -14.164 30.266 -11.594 1 97.88 210 ALA B N 1
ATOM 3524 C CA . ALA B 1 210 ? -13.258 29.562 -10.688 1 97.88 210 ALA B CA 1
ATOM 3525 C C . ALA B 1 210 ? -11.836 30.094 -10.82 1 97.88 210 ALA B C 1
ATOM 3527 O O . ALA B 1 210 ? -11.148 30.297 -9.812 1 97.88 210 ALA B O 1
ATOM 3528 N N . ALA B 1 211 ? -11.422 30.297 -12.062 1 97.69 211 ALA B N 1
ATOM 3529 C CA . ALA B 1 211 ? -10.07 30.797 -12.336 1 97.69 211 ALA B CA 1
ATOM 3530 C C . ALA B 1 211 ? -9.844 32.156 -11.672 1 97.69 211 ALA B C 1
ATOM 3532 O O . ALA B 1 211 ? -8.758 32.406 -11.148 1 97.69 211 ALA B O 1
ATOM 3533 N N . GLN B 1 212 ? -10.805 33 -11.703 1 97.44 212 GLN B N 1
ATOM 3534 C CA . GLN B 1 212 ? -10.695 34.344 -11.109 1 97.44 212 GLN B CA 1
ATOM 3535 C C . GLN B 1 212 ? -10.461 34.25 -9.602 1 97.44 212 GLN B C 1
ATOM 3537 O O . GLN B 1 212 ? -9.617 34.969 -9.055 1 97.44 212 GLN B O 1
ATOM 3542 N N . LEU B 1 213 ? -11.211 33.375 -9.023 1 97.88 213 LEU B N 1
ATOM 3543 C CA . LEU B 1 213 ? -11.078 33.219 -7.582 1 97.88 213 LEU B CA 1
ATOM 3544 C C . LEU B 1 213 ? -9.742 32.562 -7.23 1 97.88 213 LEU B C 1
ATOM 3546 O O . LEU B 1 213 ? -9.117 32.906 -6.227 1 97.88 213 LEU B O 1
ATOM 3550 N N . LEU B 1 214 ? -9.273 31.609 -8.016 1 98.31 214 LEU B N 1
ATOM 3551 C CA . LEU B 1 214 ? -7.992 30.953 -7.777 1 98.31 214 LEU B CA 1
ATOM 3552 C C . LEU B 1 214 ? -6.836 31.938 -7.941 1 98.31 214 LEU B C 1
ATOM 3554 O O . LEU B 1 214 ? -5.824 31.828 -7.25 1 98.31 214 LEU B O 1
ATOM 3558 N N . GLN B 1 215 ? -7.012 32.812 -8.844 1 97.44 215 GLN B N 1
ATOM 3559 C CA . GLN B 1 215 ? -5.996 33.844 -9.016 1 97.44 215 GLN B CA 1
ATOM 3560 C C . GLN B 1 215 ? -5.844 34.688 -7.746 1 97.44 215 GLN B C 1
ATOM 3562 O O . GLN B 1 215 ? -4.73 35.062 -7.383 1 97.44 215 GLN B O 1
ATOM 3567 N N . ILE B 1 216 ? -6.941 35.031 -7.098 1 97.5 216 ILE B N 1
ATOM 3568 C CA . ILE B 1 216 ? -6.922 35.75 -5.84 1 97.5 216 ILE B CA 1
ATOM 3569 C C . ILE B 1 216 ? -6.148 34.969 -4.789 1 97.5 216 ILE B C 1
ATOM 3571 O O . ILE B 1 216 ? -5.312 35.531 -4.074 1 97.5 216 ILE B O 1
ATOM 3575 N N . CYS B 1 217 ? -6.438 33.688 -4.699 1 98.06 217 CYS B N 1
ATOM 3576 C CA . CYS B 1 217 ? -5.75 32.812 -3.748 1 98.06 217 CYS B CA 1
ATOM 3577 C C . CYS B 1 217 ? -4.25 32.812 -4.008 1 98.06 217 CYS B C 1
ATOM 3579 O O . CYS B 1 217 ? -3.451 32.938 -3.076 1 98.06 217 CYS B O 1
ATOM 3581 N N . LEU B 1 218 ? -3.908 32.688 -5.301 1 97.88 218 LEU B N 1
ATOM 3582 C CA . LEU B 1 218 ? -2.506 32.531 -5.676 1 97.88 218 LEU B CA 1
ATOM 3583 C C . LEU B 1 218 ? -1.763 33.875 -5.551 1 97.88 218 LEU B C 1
ATOM 3585 O O . LEU B 1 218 ? -0.547 33.875 -5.348 1 97.88 218 LEU B O 1
ATOM 3589 N N . ALA B 1 219 ? -2.453 34.969 -5.734 1 97.5 219 ALA B N 1
ATOM 3590 C CA . ALA B 1 219 ? -1.853 36.281 -5.484 1 97.5 219 ALA B CA 1
ATOM 3591 C C . ALA B 1 219 ? -1.465 36.438 -4.016 1 97.5 219 ALA B C 1
ATOM 3593 O O . ALA B 1 219 ? -0.432 37.031 -3.701 1 97.5 219 ALA B O 1
ATOM 3594 N N . GLU B 1 220 ? -2.33 35.906 -3.15 1 96.94 220 GLU B N 1
ATOM 3595 C CA . GLU B 1 220 ? -2.088 35.969 -1.712 1 96.94 220 GLU B CA 1
ATOM 3596 C C . GLU B 1 220 ? -1.025 34.938 -1.285 1 96.94 220 GLU B C 1
ATOM 3598 O O . GLU B 1 220 ? -0.22 35.219 -0.394 1 96.94 220 GLU B O 1
ATOM 3603 N N . ASN B 1 221 ? -1.051 33.781 -1.86 1 96.62 221 ASN B N 1
ATOM 3604 C CA . ASN B 1 221 ? -0.124 32.688 -1.543 1 96.62 221 ASN B CA 1
ATOM 3605 C C . ASN B 1 221 ? 0.291 31.922 -2.795 1 96.62 221 ASN B C 1
ATOM 3607 O O . ASN B 1 221 ? -0.228 30.828 -3.062 1 96.62 221 ASN B O 1
ATOM 3611 N N . PRO B 1 222 ? 1.317 32.375 -3.445 1 95.88 222 PRO B N 1
ATOM 3612 C CA . PRO B 1 222 ? 1.761 31.734 -4.684 1 95.88 222 PRO B CA 1
ATOM 3613 C C . PRO B 1 222 ? 2.205 30.281 -4.469 1 95.88 222 PRO B C 1
ATOM 3615 O O . PRO B 1 222 ? 2.193 29.484 -5.406 1 95.88 222 PRO B O 1
ATOM 3618 N N . GLY B 1 223 ? 2.49 29.969 -3.256 1 95.31 223 GLY B N 1
ATOM 3619 C CA . GLY B 1 223 ? 2.994 28.641 -2.957 1 95.31 223 GLY B CA 1
ATOM 3620 C C . GLY B 1 223 ? 1.9 27.656 -2.586 1 95.31 223 GLY B C 1
ATOM 3621 O O . GLY B 1 223 ? 2.182 26.5 -2.23 1 95.31 223 GLY B O 1
ATOM 3622 N N . ASP B 1 224 ? 0.68 28.078 -2.668 1 97.44 224 ASP B N 1
ATOM 3623 C CA . ASP B 1 224 ? -0.438 27.188 -2.365 1 97.44 224 ASP B CA 1
ATOM 3624 C C . ASP B 1 224 ? -0.589 26.109 -3.438 1 97.44 224 ASP B C 1
ATOM 3626 O O . ASP B 1 224 ? -1.231 26.344 -4.465 1 97.44 224 ASP B O 1
ATOM 3630 N N . ALA B 1 225 ? -0.146 24.969 -3.146 1 96.94 225 ALA B N 1
ATOM 3631 C CA . ALA B 1 225 ? -0.052 23.891 -4.133 1 96.94 225 ALA B CA 1
ATOM 3632 C C . ALA B 1 225 ? -1.436 23.469 -4.621 1 96.94 225 ALA B C 1
ATOM 3634 O O . ALA B 1 225 ? -1.63 23.219 -5.812 1 96.94 225 ALA B O 1
ATOM 3635 N N . VAL B 1 226 ? -2.371 23.391 -3.721 1 97.75 226 VAL B N 1
ATOM 3636 C CA . VAL B 1 226 ? -3.707 22.938 -4.105 1 97.75 226 VAL B CA 1
ATOM 3637 C C . VAL B 1 226 ? -4.336 23.953 -5.051 1 97.75 226 VAL B C 1
ATOM 3639 O O . VAL B 1 226 ? -4.938 23.594 -6.062 1 97.75 226 VAL B O 1
ATOM 3642 N N . ALA B 1 227 ? -4.199 25.219 -4.715 1 97.81 227 ALA B N 1
ATOM 3643 C CA . ALA B 1 227 ? -4.703 26.281 -5.594 1 97.81 227 ALA B CA 1
ATOM 3644 C C . ALA B 1 227 ? -4.047 26.203 -6.969 1 97.81 227 ALA B C 1
ATOM 3646 O O . ALA B 1 227 ? -4.707 26.391 -7.992 1 97.81 227 ALA B O 1
ATOM 3647 N N . GLN B 1 228 ? -2.785 25.922 -7.012 1 97.69 228 GLN B N 1
ATOM 3648 C CA . GLN B 1 228 ? -2.057 25.797 -8.266 1 97.69 228 GLN B CA 1
ATOM 3649 C C . GLN B 1 228 ? -2.6 24.641 -9.102 1 97.69 228 GLN B C 1
ATOM 3651 O O . GLN B 1 228 ? -2.74 24.75 -10.32 1 97.69 228 GLN B O 1
ATOM 3656 N N . ILE B 1 229 ? -2.85 23.562 -8.453 1 97 229 ILE B N 1
ATOM 3657 C CA . ILE B 1 229 ? -3.338 22.359 -9.117 1 97 229 ILE B CA 1
ATOM 3658 C C . ILE B 1 229 ? -4.688 22.656 -9.773 1 97 229 ILE B C 1
ATOM 3660 O O . ILE B 1 229 ? -4.898 22.344 -10.945 1 97 229 ILE B O 1
ATOM 3664 N N . TYR B 1 230 ? -5.57 23.25 -8.984 1 97 230 TYR B N 1
ATOM 3665 C CA . TYR B 1 230 ? -6.895 23.531 -9.531 1 97 230 TYR B CA 1
ATOM 3666 C C . TYR B 1 230 ? -6.824 24.625 -10.602 1 97 230 TYR B C 1
ATOM 3668 O O . TYR B 1 230 ? -7.59 24.594 -11.562 1 97 230 TYR B O 1
ATOM 3676 N N . TRP B 1 231 ? -5.914 25.562 -10.414 1 96.56 231 TRP B N 1
ATOM 3677 C CA . TRP B 1 231 ? -5.703 26.578 -11.445 1 96.56 231 TRP B CA 1
ATOM 3678 C C . TRP B 1 231 ? -5.34 25.922 -12.773 1 96.56 231 TRP B C 1
ATOM 3680 O O . TRP B 1 231 ? -5.918 26.234 -13.812 1 96.56 231 TRP B O 1
ATOM 3690 N N . LYS B 1 232 ? -4.461 25 -12.773 1 96.31 232 LYS B N 1
ATOM 3691 C CA . LYS B 1 232 ? -4.043 24.281 -13.977 1 96.31 232 LYS B CA 1
ATOM 3692 C C . LYS B 1 232 ? -5.199 23.484 -14.57 1 96.31 232 LYS B C 1
ATOM 3694 O O . LYS B 1 232 ? -5.379 23.453 -15.789 1 96.31 232 LYS B O 1
ATOM 3699 N N . ARG B 1 233 ? -5.965 22.875 -13.672 1 95.75 233 ARG B N 1
ATOM 3700 C CA . ARG B 1 233 ? -7.109 22.078 -14.125 1 95.75 233 ARG B CA 1
ATOM 3701 C C . ARG B 1 233 ? -8.117 22.953 -14.852 1 95.75 233 ARG B C 1
ATOM 3703 O O . ARG B 1 233 ? -8.656 22.562 -15.891 1 95.75 233 ARG B O 1
ATOM 3710 N N . VAL B 1 234 ? -8.344 24.047 -14.281 1 95.88 234 VAL B N 1
ATOM 3711 C CA . VAL B 1 234 ? -9.344 24.969 -14.828 1 95.88 234 VAL B CA 1
ATOM 3712 C C . VAL B 1 234 ? -8.852 25.531 -16.156 1 95.88 234 VAL B C 1
ATOM 3714 O O . VAL B 1 234 ? -9.609 25.625 -17.125 1 95.88 234 VAL B O 1
ATOM 3717 N N . VAL B 1 235 ? -7.617 25.859 -16.234 1 94.12 235 VAL B N 1
ATOM 3718 C CA . VAL B 1 235 ? -7.035 26.438 -17.438 1 94.12 235 VAL B CA 1
ATOM 3719 C C . VAL B 1 235 ? -7.047 25.406 -18.562 1 94.12 235 VAL B C 1
ATOM 3721 O O . VAL B 1 235 ? -7.32 25.734 -19.719 1 94.12 235 VAL B O 1
ATOM 3724 N N . ASP B 1 236 ? -6.785 24.188 -18.219 1 93.5 236 ASP B N 1
ATOM 3725 C CA . ASP B 1 236 ? -6.766 23.109 -19.203 1 93.5 236 ASP B CA 1
ATOM 3726 C C . ASP B 1 236 ? -8.156 22.875 -19.781 1 93.5 236 ASP B C 1
ATOM 3728 O O . ASP B 1 236 ? -8.297 22.359 -20.891 1 93.5 236 ASP B O 1
ATOM 3732 N N . GLN B 1 237 ? -9.164 23.203 -19 1 91.38 237 GLN B N 1
ATOM 3733 C CA . GLN B 1 237 ? -10.531 22.969 -19.438 1 91.38 237 GLN B CA 1
ATOM 3734 C C . GLN B 1 237 ? -11.07 24.172 -20.203 1 91.38 237 GLN B C 1
ATOM 3736 O O . GLN B 1 237 ? -12.07 24.062 -20.922 1 91.38 237 GLN B O 1
ATOM 3741 N N . MET B 1 238 ? -10.422 25.25 -19.969 1 87.62 238 MET B N 1
ATOM 3742 C CA . MET B 1 238 ? -10.852 26.453 -20.688 1 87.62 238 MET B CA 1
ATOM 3743 C C . MET B 1 238 ? -10.312 26.469 -22.109 1 87.62 238 MET B C 1
ATOM 3745 O O . MET B 1 238 ? -10.984 26.922 -23.031 1 87.62 238 MET B O 1
#

Nearest PDB structures (foldseek):
  4yut-assembly1_B  TM=8.224E-01  e=1.166E-13  Oscillatoria acuminata PCC 6304
  5m2a-assembly1_A  TM=8.725E-01  e=1.844E-12  Beggiatoa sp. PS
  5mbd-assembly1_B  TM=8.648E-01  e=1.552E-12  Beggiatoa sp. PS
  5mbg-assembly1_A-2  TM=8.374E-01  e=6.547E-13  Beggiatoa sp. PS
  6aob-assembly1_B  TM=8.060E-01  e=1.547E-10  Blastocladiella emersonii

Radius of gyration: 24.07 Å; Cα contacts (8 Å, |Δi|>4): 905; chains: 2; bounding box: 48×65×61 Å

Foldseek 3Di:
DKKKKKAWPPVVVVCVVDDPVRLVVVLVVLCVQLVCLQVVLQKAFQDDDRNMTMIDHDPFLVSVVSSLLSSLLSQVVVCVPPPPPPDDRIAMAMFMEDDDWDWDWDDDDVDIGIDIDDLRNQRRVVRSVCCVVLVARYKYWPRSCVGDPDNVVFQKAWQDWADRVVDPDIITMMGTCRNPDPQQSVLCVVLRVLQNVLVVCVVVVVLVSSLVSLVVSCVSPVPNSSSVVSNVVSVVSD/DKKKKKAWPPVVVVCVVDDPVRLVVVLVVLCVQLVCLQVVLQKAFQDDDRNMTMIDHDPFLVSVVSSLLSSLLSQVVVCVVPPPPPDDRIAMAMFMEDDDWDWDWDDDDVDIGIDIDDLRNQRRVVRSVCCVVLVARYKYWPRSCVGDPDNVVFQKAWQDWADRVVDPDIITMMGTCRNPDPQQSVLCVVLRVLQNVLVVCVVVVVLVSSLVSLVVSCVSPVPNSSSVVSNVVSVVSD

Secondary structure (DSSP, 8-state):
-EEEEEEETTHHHHHTTS-HHHHHHHHHHHHHHHHHHHHTTTEEEEEEETTEEEEEESS-HHHHHHHHHHHHHHHHHHHHH---TTPPPP-EEEEEEE---EEEEEE-SS-EEEEEESHHHHHHHHHHHHHHHHT-SEEEEHHHHHT-S-GGGS-EEEEEEEEPTT-S-EEEEEEE-TTS-HHHHHHHHHTHHHHHHHHHHHHTT-HHHHHHHHHHHHHH-TT-HHHHHHHHHHHHH-/-EEEEEEETTHHHHHTTS-HHHHHHHHHHHHHHHHHHHHTTTEEEEEEETTEEEEEESS-HHHHHHHHHHHHHHHHHHHHH---TTPPPP-EEEEEEE---EEEEEE-SS-EEEEEE-HHHHHHHHHHHHHHHHT-SEEEEHHHHHH-S-GGGS-EEEEEEEEPTT-S-EEEEEEE-TTS-HHHHHHHHHTHHHHHHHHHHHHTT-HHHHHHHHHHHHHH-TT-HHHHHHHHHHHHH-

Solvent-accessible surface area (backbone atoms only — not comparable to full-atom values): 24492 Å² total; per-residue (Å²): 74,22,30,38,24,34,35,55,58,66,43,62,54,60,44,70,79,39,52,69,70,54,39,48,53,50,42,32,52,50,43,37,66,43,45,55,31,34,47,78,32,63,32,44,74,72,49,58,59,61,68,27,42,36,30,38,15,76,82,40,38,50,33,47,53,50,15,54,41,42,36,49,45,50,50,56,51,51,53,66,67,53,68,56,88,86,62,76,81,87,45,52,18,27,2,30,19,37,36,73,68,43,78,46,79,36,48,42,96,88,44,75,43,67,37,60,47,40,72,36,52,54,50,6,47,49,34,20,64,42,14,69,80,46,63,44,48,34,31,32,29,47,52,23,56,73,52,33,88,58,62,84,81,51,49,68,46,73,74,52,72,40,70,39,83,78,44,89,54,69,41,43,32,29,38,53,42,72,58,43,59,67,70,60,34,52,37,48,62,73,29,40,67,44,44,48,50,18,52,53,29,45,77,69,66,39,36,69,64,14,43,57,30,33,48,56,39,38,72,68,33,73,78,41,48,52,52,51,51,50,41,52,53,31,57,72,71,103,74,19,32,38,24,34,35,54,56,68,44,62,53,61,42,69,81,40,53,66,70,54,40,48,53,50,42,32,52,48,42,36,64,40,45,56,30,35,46,78,33,62,33,43,74,74,48,58,59,60,69,27,41,34,31,39,15,77,84,41,39,51,32,47,54,51,16,53,41,42,36,49,44,50,50,56,51,50,51,66,68,54,68,55,87,87,63,78,80,88,46,53,18,26,3,30,20,36,36,72,69,43,78,45,78,36,48,41,94,89,45,75,43,67,37,60,47,41,73,36,52,55,51,7,47,50,35,20,64,43,16,69,79,46,64,42,47,35,31,31,30,47,53,24,55,74,51,31,89,58,62,83,82,52,48,68,47,72,75,51,70,40,74,38,83,78,45,89,56,70,41,45,32,28,37,52,41,71,57,44,59,68,70,59,34,52,37,49,63,73,30,40,66,45,44,50,50,18,53,52,29,45,77,68,66,40,34,70,65,15,44,55,32,33,49,54,40,37,72,69,32,75,78,42,47,52,51,52,51,51,42,51,54,32,56,73,72,102

Organism: NCBI:txid376219

Sequence (476 aa):
MSILFSDIRQFTNLSEKMSLADNFKFINAYLCRMEPAIIENCGFIDKYIGDAIMAWFGRSADDAVQAGIAMLKLLSLYYSTRQRPGRPPLKIGIGINTGTMMLGIVGGKDKIDTTVISDAVNLAARLEELTPKYAVPLLISQHTFLSLENPNSYAFRIIDKVAVKGKSEMVSVWEIFDADPPESRDAKLKTKTQFESALTLYYLHQYKQAAQLLQICLAENPGDAVAQIYWKRVVDQMMSILFSDIRQFTNLSEKMSLADNFKFINAYLCRMEPAIIENCGFIDKYIGDAIMAWFGRSADDAVQAGIAMLKLLSLYYSTRQRPGRPPLKIGIGINTGTMMLGIVGGKDKIDTTVISDAVNLAARLEELTPKYAVPLLISQHTFLSLENPNSYAFRIIDKVAVKGKSEMVSVWEIFDADPPESRDAKLKTKTQFESALTLYYLHQYKQAAQLLQICLAENPGDAVAQIYWKRVVDQM

InterPro domains:
  IPR001054 Adenylyl cyclase class-3/4/guanylyl cyclase [PF00211] (2-173)
  IPR001054 Adenylyl cyclase class-3/4/guanylyl cyclase [PS50125] (2-128)
  IPR001054 Adenylyl cyclase class-3/4/guanylyl cyclase [SM00044] (2-160)
  IPR001054 Adenylyl cyclase class-3/4/guanylyl cyclase [cd07302] (1-176)
  IPR029787 Nucleotide cyclase [G3DSA:3.30.70.1230] (1-187)
  IPR029787 Nucleotide cyclase [SSF55073] (1-178)
  IPR050697 Adenylyl/Guanylyl Cyclase Class-3/4 [PTHR43081] (1-215)

pLDDT: mean 91.33, std 9.6, range [52.75, 98.88]